Protein AF-0000000073468257 (afdb_homodimer)

Organism: Methanocorpusculum labreanum (strain ATCC 43576 / DSM 4855 / Z) (NCBI:txid410358)

Solvent-accessible surface area (backbone atoms only — not comparable to full-atom values): 29808 Å² total; per-residue (Å²): 129,87,80,80,79,74,80,76,78,77,76,78,75,77,75,75,77,74,76,74,75,72,68,74,68,72,71,69,66,77,68,82,75,76,53,63,51,74,72,44,69,79,43,77,46,76,43,97,82,26,42,38,21,30,39,75,41,56,45,84,85,36,61,47,30,40,43,35,56,33,78,87,55,41,58,81,69,51,61,40,66,53,54,51,61,50,19,74,69,19,18,32,34,41,44,26,53,75,35,28,84,69,8,40,67,72,78,80,80,50,52,33,63,53,59,36,50,48,53,56,46,43,44,48,71,74,71,36,74,51,27,32,36,42,13,34,34,51,13,14,38,38,45,52,50,35,42,60,76,43,46,81,42,42,62,35,39,37,30,28,30,23,50,46,48,61,84,42,82,67,14,44,57,40,38,50,53,38,50,50,40,60,69,36,87,81,45,53,65,35,50,30,41,50,32,53,9,58,73,56,47,71,64,41,65,89,50,32,61,72,29,69,55,55,34,36,31,32,28,10,62,56,9,66,44,34,28,37,69,37,35,51,52,51,28,71,37,23,66,62,28,25,33,42,50,36,56,79,28,30,69,57,30,67,71,77,39,31,87,56,47,50,58,49,51,50,52,58,69,66,46,78,68,63,65,69,132,135,84,80,78,81,76,79,69,77,73,76,77,75,76,73,73,75,73,76,74,74,72,67,75,67,72,72,70,65,77,69,82,74,76,52,63,50,72,72,44,68,78,42,75,49,76,45,96,82,26,42,37,20,30,37,73,40,56,46,85,86,37,58,47,30,40,44,34,58,32,77,88,56,40,57,82,70,51,61,40,66,52,53,51,60,50,20,73,70,18,18,30,35,40,44,25,53,75,36,28,83,69,9,42,67,73,77,81,79,51,53,34,62,54,60,35,50,48,55,58,46,42,44,48,70,73,71,37,75,50,28,30,36,42,12,32,35,51,13,13,38,38,45,53,50,35,42,59,76,42,44,81,42,42,62,34,39,36,30,29,28,22,49,47,49,60,84,44,83,69,15,44,57,40,37,48,52,40,51,49,40,60,69,36,87,82,44,53,66,35,50,31,42,51,35,54,8,56,72,56,46,71,65,42,65,90,49,31,61,71,29,70,56,53,35,36,34,33,28,11,62,56,10,67,45,37,30,37,68,37,35,51,50,52,28,71,38,23,67,62,27,25,33,41,50,37,54,78,28,30,69,58,29,67,73,77,39,30,88,57,45,50,58,50,51,50,52,58,69,64,45,78,69,61,65,69,132

Foldseek 3Di:
DPDPPPPPPPPPPPPPPPPPPPPCPVPPPPPPPDQQQVPFDWDWFDAPNKIKIKGKAADPPAAEEEEFEAAPDDSSPDHSVLVVLLRPHHTYMYTDFDPDDPMHHDDPQDALVVSLRRVQRVLVRVPHQAHAYEYAHSGLQSVLVCLQPVVRRYQEYERELYAQACPDPQQVVQLVVLVVLCPDPPRRPSSNSSSVNRNNDDGCLVRQLVGQHAYEYEYECAESRRHVVRSVSSQVSHPNYHYYYDYPDYSCCCVVVVVPVSVVVVVSSPDPDRRDD/DDDPDPVVPVPPPPPPPPPPPPPPPPPPPPPPPDQQQVVFDWDWFDAPNKIKTKGKAADPPAAEEEEFEAAPDDSSPDRSVLVVLLRPHHTYMYTDFDPDDPMHHDDPQDALVVSLRRVQRVLVRVPHQAHAYEYAHSGLQSVLVCLQPVVRRYQEYERELYAQACPDPQQVVQLVVLVVLCPDPPRDPSSNSSSVNRNNDDGSLVRQLVRQHAYEYEYECAESRRHVVRSVSSQVSHPNYHYYYDYPDYSCCCVVVVVPVSVVVVVSSPDPDRRDD

Sequence (554 aa):
MKSHVKILFLLGIMLAATVSMAGCISSDTPTDSGNLVLDTPVQYVDVNNITIGYREFGNENAEPLLIIIGYTTLMDDVDPDLIGLFAENYHVYLYDHRGMGHTTRDVEPYPFMQLVDDADSLIGALGYEKMYVFGHSMGSMITQHLLIYYPENVTKAALCSTTYSVDTNETAVLRQMVENNIANPNTDMGVYLESLAVLSMNSTLANLSSVNISTLVIGGTTDPLTPIEDAYTVAGAINGAWFTPFIGADHSVPYEMKEEIVPLVDLFFQNSEVYTPMKSHVKILFLLGIMLAATVSMAGCISSDTPTDSGNLVLDTPVQYVDVNNITIGYREFGNENAEPLLIIIGYTTLMDDVDPDLIGLFAENYHVYLYDHRGMGHTTRDVEPYPFMQLVDDADSLIGALGYEKMYVFGHSMGSMITQHLLIYYPENVTKAALCSTTYSVDTNETAVLRQMVENNIANPNTDMGVYLESLAVLSMNSTLANLSSVNISTLVIGGTTDPLTPIEDAYTVAGAINGAWFTPFIGADHSVPYEMKEEIVPLVDLFFQNSEVYTP

Radius of gyration: 31.22 Å; Cα contacts (8 Å, |Δi|>4): 1107; chains: 2; bounding box: 160×75×65 Å

Secondary structure (DSSP, 8-state):
-----------------------------------HHHHSPPEEEEETTEEEEEEEES-TTSEEEEEE--TT--GGGS-HHHHHHHHTTEEEEEEPPTTSTT----SSS--HHHHHHHHHHHHHHTT-S-EEEEEETHHHHHHHHHHHH-GGGEEEEEEES--S-SSSSTTHHHHHHHHHHHH-TTS-HHHHHHHHHHHTPPP-GGGGGG--S-EEEEEETT-SSS-HHHHHHHHHHSTT-EEEEETT--TTHHHHTHHHHHHHHHHHHH-------/-----------------------------------HHHHSPPEEEEETTEEEEEEEES-TTSEEEEEE--TT--GGGS-HHHHHHHHTTEEEEEEPPTTSTT----SSS--HHHHHHHHHHHHHHTT-S-EEEEEETHHHHHHHHHHHH-GGGEEEEEEES--S-SSSSTTHHHHHHHHHHHH-TTS-HHHHHHHHHHHTPPP-GGGGGG--S-EEEEEETT-SSS-HHHHHHHHHHSTT-EEEEETT--TTHHHHTHHHHHHHHHHHHH-------

Nearest PDB structures (foldseek):
  8qzu-assembly1_A  TM=8.081E-01  e=9.596E-17  Xenorhabdus hominickii
  2r11-assembly1_A  TM=8.083E-01  e=4.612E-15  Bacillus subtilis
  7zbd-assembly2_B  TM=7.772E-01  e=4.573E-16  Rhodococcus sp. (in: high G+C Gram-positive bacteria)
  7jqy-assembly1_B  TM=7.343E-01  e=2.359E-13  Burkholderia cenocepacia J2315
  7jqx-assembly1_A  TM=7.114E-01  e=2.511E-13  Burkholderia cenocepacia J2315

pLDDT: mean 87.78, std 22.52, range [18.41, 98.94]

InterPro domains:
  IPR000073 Alpha/beta hydrolase fold-1 [PF00561] (65-208)
  IPR029058 Alpha/Beta hydrolase fold [G3DSA:3.40.50.1820] (38-272)
  IPR029058 Alpha/Beta hydrolase fold [SSF53474] (43-270)
  IPR050471 AB hydrolase [PTHR43433] (40-170)

Structure (mmCIF, N/CA/C/O backbone):
data_AF-0000000073468257-model_v1
#
loop_
_entity.id
_entity.type
_entity.pdbx_description
1 polymer 'Alpha/beta hydrolase fold protein'
#
loop_
_atom_site.group_PDB
_atom_site.id
_atom_site.type_symbol
_atom_site.label_atom_id
_atom_site.label_alt_id
_atom_site.label_comp_id
_atom_site.label_asym_id
_atom_site.label_entity_id
_atom_site.label_seq_id
_atom_site.pdbx_PDB_ins_code
_atom_site.Cartn_x
_atom_site.Cartn_y
_atom_site.Cartn_z
_atom_site.occupancy
_atom_site.B_iso_or_equiv
_atom_site.auth_seq_id
_atom_site.auth_comp_id
_atom_site.auth_asym_id
_atom_site.auth_atom_id
_atom_site.pdbx_PDB_model_num
ATOM 1 N N . MET A 1 1 ? -79.938 22.734 -3.053 1 22.11 1 MET A N 1
ATOM 2 C CA . MET A 1 1 ? -80.188 22.766 -4.488 1 22.11 1 MET A CA 1
ATOM 3 C C . MET A 1 1 ? -78.875 22.938 -5.281 1 22.11 1 MET A C 1
ATOM 5 O O . MET A 1 1 ? -78.938 23.203 -6.484 1 22.11 1 MET A O 1
ATOM 9 N N . LYS A 1 2 ? -77.75 23.219 -4.488 1 25.41 2 LYS A N 1
ATOM 10 C CA . LYS A 1 2 ? -76.625 23.875 -5.188 1 25.41 2 LYS A CA 1
ATOM 11 C C . LYS A 1 2 ? -76.062 22.984 -6.27 1 25.41 2 LYS A C 1
ATOM 13 O O . LYS A 1 2 ? -75.75 21.812 -6.02 1 25.41 2 LYS A O 1
ATOM 18 N N . SER A 1 3 ? -76.188 23.344 -7.59 1 23.69 3 SER A N 1
ATOM 19 C CA . SER A 1 3 ? -76 22.875 -8.953 1 23.69 3 SER A CA 1
ATOM 20 C C . SER A 1 3 ? -74.562 22.547 -9.25 1 23.69 3 SER A C 1
ATOM 22 O O . SER A 1 3 ? -73.688 23.406 -9.102 1 23.69 3 SER A O 1
ATOM 24 N N . HIS A 1 4 ? -74.062 21.281 -9.023 1 26.48 4 HIS A N 1
ATOM 25 C CA . HIS A 1 4 ? -72.812 20.547 -9.086 1 26.48 4 HIS A CA 1
ATOM 26 C C . HIS A 1 4 ? -72.312 20.469 -10.516 1 26.48 4 HIS A C 1
ATOM 28 O O . HIS A 1 4 ? -72.625 19.547 -11.258 1 26.48 4 HIS A O 1
ATOM 34 N N . VAL A 1 5 ? -72.25 21.688 -11.258 1 23.55 5 VAL A N 1
ATOM 35 C CA . VAL A 1 5 ? -71.938 21.688 -12.68 1 23.55 5 VAL A CA 1
ATOM 36 C C . VAL A 1 5 ? -70.562 20.969 -12.891 1 23.55 5 VAL A C 1
ATOM 38 O O . VAL A 1 5 ? -69.562 21.391 -12.344 1 23.55 5 VAL A O 1
ATOM 41 N N . LYS A 1 6 ? -70.562 19.703 -13.281 1 26.45 6 LYS A N 1
ATOM 42 C CA . LYS A 1 6 ? -69.625 18.625 -13.641 1 26.45 6 LYS A CA 1
ATOM 43 C C . LYS A 1 6 ? -68.875 18.984 -14.898 1 26.45 6 LYS A C 1
ATOM 45 O O . LYS A 1 6 ? -69.125 18.438 -15.977 1 26.45 6 LYS A O 1
ATOM 50 N N . ILE A 1 7 ? -68.375 20.328 -15.117 1 25.88 7 ILE A N 1
ATOM 51 C CA . ILE A 1 7 ? -67.875 20.625 -16.469 1 25.88 7 ILE A CA 1
ATOM 52 C C . ILE A 1 7 ? -66.75 19.672 -16.828 1 25.88 7 ILE A C 1
ATOM 54 O O . ILE A 1 7 ? -65.812 19.5 -16.078 1 25.88 7 ILE A O 1
ATOM 58 N N . LEU A 1 8 ? -67 18.703 -17.75 1 24.36 8 LEU A N 1
ATOM 59 C CA . LEU A 1 8 ? -66.312 17.594 -18.438 1 24.36 8 LEU A CA 1
ATOM 60 C C . LEU A 1 8 ? -65.188 18.094 -19.344 1 24.36 8 LEU A C 1
ATOM 62 O O . LEU A 1 8 ? -65.5 18.719 -20.375 1 24.36 8 LEU A O 1
ATOM 66 N N . PHE A 1 9 ? -64.25 18.984 -18.797 1 27.09 9 PHE A N 1
ATOM 67 C CA . PHE A 1 9 ? -63.344 19.516 -19.781 1 27.09 9 PHE A CA 1
ATOM 68 C C . PHE A 1 9 ? -62.594 18.375 -20.484 1 27.09 9 PHE A C 1
ATOM 70 O O . PHE A 1 9 ? -61.969 17.531 -19.844 1 27.09 9 PHE A O 1
ATOM 77 N N . LEU A 1 10 ? -63.031 17.938 -21.656 1 24.69 10 LEU A N 1
ATOM 78 C CA . LEU A 1 10 ? -62.594 16.969 -22.656 1 24.69 10 LEU A CA 1
ATOM 79 C C . LEU A 1 10 ? -61.219 17.312 -23.172 1 24.69 10 LEU A C 1
ATOM 81 O O . LEU A 1 10 ? -61.062 18.266 -23.953 1 24.69 10 LEU A O 1
ATOM 85 N N . LEU A 1 11 ? -60.188 17.641 -22.312 1 28.16 11 LEU A N 1
ATOM 86 C CA . LEU A 1 11 ? -58.969 18.031 -22.953 1 28.16 11 LEU A CA 1
ATOM 87 C C . LEU A 1 11 ? -58.469 16.938 -23.891 1 28.16 11 LEU A C 1
ATOM 89 O O . LEU A 1 11 ? -58.375 15.781 -23.5 1 28.16 11 LEU A O 1
ATOM 93 N N . GLY A 1 12 ? -58.688 17.062 -25.266 1 25.39 12 GLY A N 1
ATOM 94 C CA . GLY A 1 12 ? -58.25 16.328 -26.438 1 25.39 12 GLY A CA 1
ATOM 95 C C . GLY A 1 12 ? -56.781 16.047 -26.469 1 25.39 12 GLY A C 1
ATOM 96 O O . GLY A 1 12 ? -55.969 16.984 -26.453 1 25.39 12 GLY A O 1
ATOM 97 N N . ILE A 1 13 ? -56.312 14.977 -25.812 1 25.34 13 ILE A N 1
ATOM 98 C CA . ILE A 1 13 ? -54.969 14.469 -25.703 1 25.34 13 ILE A CA 1
ATOM 99 C C . ILE A 1 13 ? -54.438 14.133 -27.094 1 25.34 13 ILE A C 1
ATOM 101 O O . ILE A 1 13 ? -54.969 13.273 -27.797 1 25.34 13 ILE A O 1
ATOM 105 N N . MET A 1 14 ? -54.094 15.219 -27.906 1 24.89 14 MET A N 1
ATOM 106 C CA . MET A 1 14 ? -53.469 14.977 -29.203 1 24.89 14 MET A CA 1
ATOM 107 C C . MET A 1 14 ? -52.312 14 -29.062 1 24.89 14 MET A C 1
ATOM 109 O O . MET A 1 14 ? -51.375 14.242 -28.281 1 24.89 14 MET A O 1
ATOM 113 N N . LEU A 1 15 ? -52.531 12.742 -29.281 1 25.97 15 LEU A N 1
ATOM 114 C CA . LEU A 1 15 ? -51.656 11.586 -29.344 1 25.97 15 LEU A CA 1
ATOM 115 C C . LEU A 1 15 ? -50.625 11.758 -30.469 1 25.97 15 LEU A C 1
ATOM 117 O O . LEU A 1 15 ? -50.969 11.742 -31.641 1 25.97 15 LEU A O 1
ATOM 121 N N . ALA A 1 16 ? -49.844 12.938 -30.531 1 25.56 16 ALA A N 1
ATOM 122 C CA . ALA A 1 16 ? -48.906 12.922 -31.625 1 25.56 16 ALA A CA 1
ATOM 123 C C . ALA A 1 16 ? -48.094 11.617 -31.641 1 25.56 16 ALA A C 1
ATOM 125 O O . ALA A 1 16 ? -47.5 11.227 -30.641 1 25.56 16 ALA A O 1
ATOM 126 N N . ALA A 1 17 ? -48.406 10.734 -32.594 1 27.75 17 ALA A N 1
ATOM 127 C CA . ALA A 1 17 ? -47.719 9.531 -33.062 1 27.75 17 ALA A CA 1
ATOM 128 C C . ALA A 1 17 ? -46.25 9.828 -33.375 1 27.75 17 ALA A C 1
ATOM 130 O O . ALA A 1 17 ? -45.969 10.523 -34.375 1 27.75 17 ALA A O 1
ATOM 131 N N . THR A 1 18 ? -45.5 10.312 -32.375 1 28.69 18 THR A N 1
ATOM 132 C CA . THR A 1 18 ? -44.094 10.406 -32.812 1 28.69 18 THR A CA 1
ATOM 133 C C . THR A 1 18 ? -43.625 9.102 -33.438 1 28.69 18 THR A C 1
ATOM 135 O O . THR A 1 18 ? -43.812 8.023 -32.875 1 28.69 18 THR A O 1
ATOM 138 N N . VAL A 1 19 ? -43.656 9.055 -34.75 1 29.23 19 VAL A N 1
ATOM 139 C CA . VAL A 1 19 ? -43 8.062 -35.594 1 29.23 19 VAL A CA 1
ATOM 140 C C . VAL A 1 19 ? -41.594 7.809 -35.125 1 29.23 19 VAL A C 1
ATOM 142 O O . VAL A 1 19 ? -40.75 8.719 -35.094 1 29.23 19 VAL A O 1
ATOM 145 N N . SER A 1 20 ? -41.469 6.91 -34.125 1 27.31 20 SER A N 1
ATOM 146 C CA . SER A 1 20 ? -40.156 6.375 -33.688 1 27.31 20 SER A CA 1
ATOM 147 C C . SER A 1 20 ? -39.406 5.785 -34.875 1 27.31 20 SER A C 1
ATOM 149 O O . SER A 1 20 ? -39.875 4.828 -35.5 1 27.31 20 SER A O 1
ATOM 151 N N . MET A 1 21 ? -38.906 6.66 -35.812 1 30.34 21 MET A N 1
ATOM 152 C CA . MET A 1 21 ? -37.938 6.055 -36.719 1 30.34 21 MET A CA 1
ATOM 153 C C . MET A 1 21 ? -36.969 5.141 -36 1 30.34 21 MET A C 1
ATOM 155 O O . MET A 1 21 ? -36.219 5.59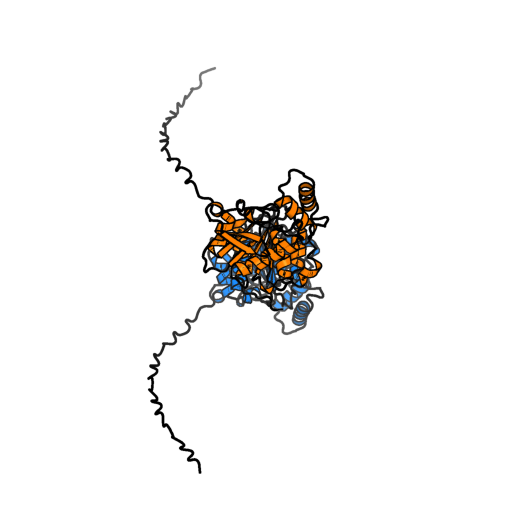4 -35.125 1 30.34 21 MET A O 1
ATOM 159 N N . ALA A 1 22 ? -37.344 3.879 -35.875 1 31.86 22 ALA A N 1
ATOM 160 C CA . ALA A 1 22 ? -36.438 2.771 -35.562 1 31.86 22 ALA A CA 1
ATOM 161 C C . ALA A 1 22 ? -35.188 2.803 -36.438 1 31.86 22 ALA A C 1
ATOM 163 O O . ALA A 1 22 ? -35.25 2.461 -37.625 1 31.86 22 ALA A O 1
ATOM 164 N N . GLY A 1 23 ? -34.5 3.951 -36.5 1 34.06 23 GLY A N 1
ATOM 165 C CA . GLY A 1 23 ? -33.25 3.641 -37.188 1 34.06 23 GLY A CA 1
ATOM 166 C C . GLY A 1 23 ? -32.625 2.32 -36.75 1 34.06 23 GLY A C 1
ATOM 167 O O . GLY A 1 23 ? -32.594 2.021 -35.531 1 34.06 23 GLY A O 1
ATOM 168 N N . CYS A 1 24 ? -32.75 1.321 -37.594 1 31.61 24 CYS A N 1
ATOM 169 C CA . CYS A 1 24 ? -31.969 0.097 -37.438 1 31.61 24 CYS A CA 1
ATOM 170 C C . CYS A 1 24 ? -30.531 0.409 -37.031 1 31.61 24 CYS A C 1
ATOM 172 O O . CYS A 1 24 ? -29.75 0.897 -37.844 1 31.61 24 CYS A O 1
ATOM 174 N N . ILE A 1 25 ? -30.375 0.933 -35.906 1 34.72 25 ILE A N 1
ATOM 175 C CA . ILE A 1 25 ? -28.984 0.806 -35.5 1 34.72 25 ILE A CA 1
ATOM 176 C C . ILE A 1 25 ? -28.484 -0.607 -35.812 1 34.72 25 ILE A C 1
ATOM 178 O O . ILE A 1 25 ? -29.047 -1.588 -35.312 1 34.72 25 ILE A O 1
ATOM 182 N N . SER A 1 26 ? -28.016 -0.808 -37.031 1 32.72 26 SER A N 1
ATOM 183 C CA . SER A 1 26 ? -27.25 -2.029 -37.25 1 32.72 26 SER A CA 1
ATOM 184 C C . SER A 1 26 ? -26.5 -2.451 -36 1 32.72 26 SER A C 1
ATOM 186 O O . SER A 1 26 ? -25.797 -1.644 -35.375 1 32.72 26 SER A O 1
ATOM 188 N N . SER A 1 27 ? -27.109 -3.287 -35.219 1 35.22 27 SER A N 1
ATOM 189 C CA . SER A 1 27 ? -26.406 -4.059 -34.219 1 35.22 27 SER A CA 1
ATOM 190 C C . SER A 1 27 ? -25.016 -4.473 -34.719 1 35.22 27 SER A C 1
ATOM 192 O O . SER A 1 27 ? -24.906 -5.277 -35.656 1 35.22 27 SER A O 1
ATOM 194 N N . ASP A 1 28 ? -24.109 -3.5 -34.969 1 37.59 28 ASP A N 1
ATOM 195 C CA . ASP A 1 28 ? -22.75 -4.016 -35.125 1 37.59 28 ASP A CA 1
ATOM 196 C C . ASP A 1 28 ? -22.562 -5.332 -34.375 1 37.59 28 ASP A C 1
ATOM 198 O O . ASP A 1 28 ? -22.953 -5.449 -33.219 1 37.59 28 ASP A O 1
ATOM 202 N N . THR A 1 29 ? -22.703 -6.43 -35.062 1 39.31 29 THR A N 1
ATOM 203 C CA . THR A 1 29 ? -22.281 -7.75 -34.594 1 39.31 29 THR A CA 1
ATOM 204 C C . THR A 1 29 ? -21.156 -7.637 -33.594 1 39.31 29 THR A C 1
ATOM 206 O O . THR A 1 29 ? -20.188 -6.887 -33.781 1 39.31 29 THR A O 1
ATOM 209 N N . PRO A 1 30 ? -21.453 -7.957 -32.375 1 41.81 30 PRO A N 1
ATOM 210 C CA . PRO A 1 30 ? -20.328 -8 -31.438 1 41.81 30 PRO A CA 1
ATOM 211 C C . PRO A 1 30 ? -19.047 -8.508 -32.094 1 41.81 30 PRO A C 1
ATOM 213 O O . PRO A 1 30 ? -19.062 -9.523 -32.812 1 41.81 30 PRO A O 1
ATOM 216 N N . THR A 1 31 ? -18.234 -7.742 -32.75 1 42.03 31 THR A N 1
ATOM 217 C CA . THR A 1 31 ? -16.922 -8.195 -33.219 1 42.03 31 THR A CA 1
ATOM 218 C C . THR A 1 31 ? -16.422 -9.352 -32.344 1 42.03 31 THR A C 1
ATOM 220 O O . THR A 1 31 ? -16.609 -9.359 -31.141 1 42.03 31 THR A O 1
ATOM 223 N N . ASP A 1 32 ? -16.453 -10.547 -32.688 1 45.38 32 ASP A N 1
ATOM 224 C CA . ASP A 1 32 ? -15.859 -11.742 -32.125 1 45.38 32 ASP A CA 1
ATOM 225 C C . ASP A 1 32 ? -14.602 -11.398 -31.312 1 45.38 32 ASP A C 1
ATOM 227 O O . ASP A 1 32 ? -13.523 -11.227 -31.875 1 45.38 32 ASP A O 1
ATOM 231 N N . SER A 1 33 ? -14.516 -10.445 -30.422 1 55.88 33 SER A N 1
ATOM 232 C CA . SER A 1 33 ? -13.398 -9.914 -29.641 1 55.88 33 SER A CA 1
ATOM 233 C C . SER A 1 33 ? -12.523 -11.031 -29.094 1 55.88 33 SER A C 1
ATOM 235 O O . SER A 1 33 ? -13.008 -11.922 -28.391 1 55.88 33 SER A O 1
ATOM 237 N N . GLY A 1 34 ? -11.562 -11.602 -29.906 1 73.06 34 GLY A N 1
ATOM 238 C CA . GLY A 1 34 ? -10.57 -12.625 -29.594 1 73.06 34 GLY A CA 1
ATOM 239 C C . GLY A 1 34 ? -10.156 -12.633 -28.141 1 73.06 34 GLY A C 1
ATOM 240 O O . GLY A 1 34 ? -10.469 -11.711 -27.391 1 73.06 34 GLY A O 1
ATOM 241 N N . ASN A 1 35 ? -10.016 -13.906 -27.547 1 88.94 35 ASN A N 1
ATOM 242 C CA . ASN A 1 35 ? -9.43 -14.141 -26.234 1 88.94 35 ASN A CA 1
ATOM 243 C C . ASN A 1 35 ? -7.902 -14.078 -26.281 1 88.94 35 ASN A C 1
ATOM 245 O O . ASN A 1 35 ? -7.258 -14.992 -26.812 1 88.94 35 ASN A O 1
ATOM 249 N N . LEU A 1 36 ? -7.363 -12.984 -25.797 1 91.94 36 LEU A N 1
ATOM 250 C CA . LEU A 1 36 ? -5.93 -12.734 -25.844 1 91.94 36 LEU A CA 1
ATOM 251 C C . LEU A 1 36 ? -5.148 -13.977 -25.422 1 91.94 36 LEU A C 1
ATOM 253 O O . LEU A 1 36 ? -4.164 -14.344 -26.062 1 91.94 36 LEU A O 1
ATOM 257 N N . VAL A 1 37 ? -5.562 -14.648 -24.406 1 93.94 37 VAL A N 1
ATOM 258 C CA . VAL A 1 37 ? -4.824 -15.773 -23.844 1 93.94 37 VAL A CA 1
ATOM 259 C C . VAL A 1 37 ? -4.918 -16.969 -24.797 1 93.94 37 VAL A C 1
ATOM 261 O O . VAL A 1 37 ? -3.898 -17.547 -25.172 1 93.94 37 VAL A O 1
ATOM 264 N N . LEU A 1 38 ? -6.074 -17.234 -25.234 1 94.12 38 LEU A N 1
ATOM 265 C CA . LEU A 1 38 ? -6.285 -18.406 -26.062 1 94.12 38 LEU A CA 1
ATOM 266 C C . LEU A 1 38 ? -5.746 -18.203 -27.469 1 94.12 38 LEU A C 1
ATOM 268 O O . LEU A 1 38 ? -5.371 -19.156 -28.141 1 94.12 38 LEU A O 1
ATOM 272 N N . ASP A 1 39 ? -5.664 -16.938 -27.891 1 95.19 39 ASP A N 1
ATOM 273 C CA . ASP A 1 39 ? -5.191 -16.625 -29.234 1 95.19 39 ASP A CA 1
ATOM 274 C C . ASP A 1 39 ? -3.664 -16.609 -29.281 1 95.19 39 ASP A C 1
ATOM 276 O O . ASP A 1 39 ? -3.078 -16.562 -30.375 1 95.19 39 ASP A O 1
ATOM 280 N N . THR A 1 40 ? -3.01 -16.578 -28.156 1 96.81 40 THR A N 1
ATOM 281 C CA . THR A 1 40 ? -1.554 -16.625 -28.094 1 96.81 40 THR A CA 1
ATOM 282 C C . THR A 1 40 ? -1.054 -18.062 -28.094 1 96.81 40 THR A C 1
ATOM 284 O O . THR A 1 40 ? -1.52 -18.891 -27.312 1 96.81 40 THR A O 1
ATOM 287 N N . PRO A 1 41 ? -0.155 -18.406 -29 1 97.25 41 PRO A N 1
ATOM 288 C CA . PRO A 1 41 ? 0.311 -19.781 -29.094 1 97.25 41 PRO A CA 1
ATOM 289 C C . PRO A 1 41 ? 1.051 -20.25 -27.828 1 97.25 41 PRO A C 1
ATOM 291 O O . PRO A 1 41 ? 1.75 -19.453 -27.203 1 97.25 41 PRO A O 1
ATOM 294 N N . VAL A 1 42 ? 0.934 -21.547 -27.578 1 98.62 42 VAL A N 1
ATOM 295 C CA . VAL A 1 42 ? 1.688 -22.156 -26.5 1 98.62 42 VAL A CA 1
ATOM 296 C C . VAL A 1 42 ? 3.113 -22.453 -26.953 1 98.62 42 VAL A C 1
ATOM 298 O O . VAL A 1 42 ? 3.322 -22.938 -28.078 1 98.62 42 VAL A O 1
ATOM 301 N N . GLN A 1 43 ? 4.082 -22.109 -26.156 1 98.69 43 GLN A N 1
ATOM 302 C CA . GLN A 1 43 ? 5.484 -22.484 -26.328 1 98.69 43 GLN A CA 1
ATOM 303 C C . GLN A 1 43 ? 5.934 -23.453 -25.25 1 98.69 43 GLN A C 1
ATOM 305 O O . GLN A 1 43 ? 5.219 -23.672 -24.266 1 98.69 43 GLN A O 1
ATOM 310 N N . TYR A 1 44 ? 7.105 -24.094 -25.516 1 98.75 44 TYR A N 1
ATOM 311 C CA . TYR A 1 44 ? 7.543 -25.156 -24.594 1 98.75 44 TYR A CA 1
ATOM 312 C C . TYR A 1 44 ? 9.023 -25 -24.281 1 98.75 44 TYR A C 1
ATOM 314 O O . TYR A 1 44 ? 9.812 -24.578 -25.125 1 98.75 44 TYR A O 1
ATOM 322 N N . VAL A 1 45 ? 9.367 -25.359 -23.078 1 98.69 45 VAL A N 1
ATOM 323 C CA . VAL A 1 45 ? 10.766 -25.391 -22.656 1 98.69 45 VAL A CA 1
ATOM 324 C C . VAL A 1 45 ? 10.977 -26.531 -21.656 1 98.69 45 VAL A C 1
ATOM 326 O O . VAL A 1 45 ? 10.102 -26.812 -20.828 1 98.69 45 VAL A O 1
ATOM 329 N N . ASP A 1 46 ? 12.094 -27.203 -21.75 1 97.94 46 ASP A N 1
ATOM 330 C CA . ASP A 1 46 ? 12.406 -28.297 -20.812 1 97.94 46 ASP A CA 1
ATOM 331 C C . ASP A 1 46 ? 13.016 -27.75 -19.531 1 97.94 46 ASP A C 1
ATOM 333 O O . ASP A 1 46 ? 13.961 -26.969 -19.562 1 97.94 46 ASP A O 1
ATOM 337 N N . VAL A 1 47 ? 12.422 -28.203 -18.422 1 95.88 47 VAL A N 1
ATOM 338 C CA . VAL A 1 47 ? 12.828 -27.766 -17.094 1 95.88 47 VAL A CA 1
ATOM 339 C C . VAL A 1 47 ? 12.719 -28.938 -16.109 1 95.88 47 VAL A C 1
ATOM 341 O O . VAL A 1 47 ? 11.664 -29.562 -16 1 95.88 47 VAL A O 1
ATOM 344 N N . ASN A 1 48 ? 13.75 -29.234 -15.352 1 96 48 ASN A N 1
ATOM 345 C CA . ASN A 1 48 ? 13.703 -30.219 -14.273 1 96 48 ASN A CA 1
ATOM 346 C C . ASN A 1 48 ? 13.047 -31.516 -14.734 1 96 48 ASN A C 1
ATOM 348 O O . ASN A 1 48 ? 12.148 -32.031 -14.062 1 96 48 ASN A O 1
ATOM 352 N N . ASN A 1 49 ? 13.312 -31.922 -15.844 1 95.44 49 ASN A N 1
ATOM 353 C CA . ASN A 1 49 ? 12.93 -33.219 -16.406 1 95.44 49 ASN A CA 1
ATOM 354 C C . ASN A 1 49 ? 11.477 -33.219 -16.891 1 95.44 49 ASN A C 1
ATOM 356 O O . ASN A 1 49 ? 10.867 -34.281 -17.031 1 95.44 49 ASN A O 1
ATOM 360 N N . ILE A 1 50 ? 10.93 -32.062 -17.031 1 97.25 50 ILE A N 1
ATOM 361 C CA . ILE A 1 50 ? 9.617 -31.938 -17.656 1 97.25 50 ILE A CA 1
ATOM 362 C C . ILE A 1 50 ? 9.656 -30.906 -18.766 1 97.25 50 ILE A C 1
ATOM 364 O O . ILE A 1 50 ? 10.648 -30.188 -18.922 1 97.25 50 ILE A O 1
ATOM 368 N N . THR A 1 51 ? 8.633 -30.969 -19.547 1 98.5 51 THR A N 1
ATOM 369 C CA . THR A 1 51 ? 8.414 -29.938 -20.547 1 98.5 51 THR A CA 1
ATOM 370 C C . THR A 1 51 ? 7.301 -28.984 -20.109 1 98.5 51 THR A C 1
ATOM 372 O O . THR A 1 51 ? 6.141 -29.391 -20 1 98.5 51 THR A O 1
ATOM 375 N N . ILE A 1 52 ? 7.691 -27.703 -19.906 1 98.75 52 ILE A N 1
ATOM 376 C CA . ILE A 1 52 ? 6.738 -26.703 -19.422 1 98.75 52 ILE A CA 1
ATOM 377 C C . ILE A 1 52 ? 6.121 -25.969 -20.609 1 98.75 52 ILE A C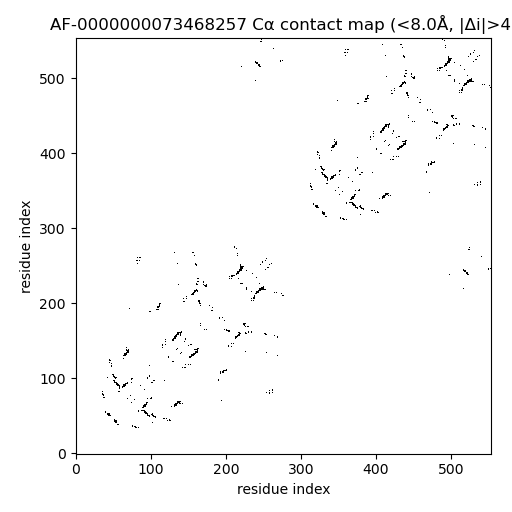 1
ATOM 379 O O . ILE A 1 52 ? 6.836 -25.469 -21.484 1 98.75 52 ILE A O 1
ATOM 383 N N . GLY A 1 53 ? 4.754 -26 -20.641 1 98.81 53 GLY A N 1
ATOM 384 C CA . GLY A 1 53 ? 4.035 -25.125 -21.547 1 98.81 53 GLY A CA 1
ATOM 385 C C . GLY A 1 53 ? 3.844 -23.734 -21 1 98.81 53 GLY A C 1
ATOM 386 O O . GLY A 1 53 ? 3.449 -23.562 -19.844 1 98.81 53 GLY A O 1
ATOM 387 N N . TYR A 1 54 ? 4.152 -22.703 -21.844 1 98.81 54 TYR A N 1
ATOM 388 C CA . TYR A 1 54 ? 4 -21.312 -21.422 1 98.81 54 TYR A CA 1
ATOM 389 C C . TYR A 1 54 ? 3.562 -20.438 -22.578 1 98.81 54 TYR A C 1
ATOM 391 O O . TYR A 1 54 ? 3.59 -20.875 -23.734 1 98.81 54 TYR A O 1
ATOM 399 N N . ARG A 1 55 ? 3.039 -19.281 -22.234 1 98.62 55 ARG A N 1
ATOM 400 C CA . ARG A 1 55 ? 2.713 -18.234 -23.188 1 98.62 55 ARG A CA 1
ATOM 401 C C . ARG A 1 55 ? 3.426 -16.938 -22.828 1 98.62 55 ARG A C 1
ATOM 403 O O . ARG A 1 55 ? 3.727 -16.688 -21.656 1 98.62 55 ARG A O 1
ATOM 410 N N . GLU A 1 56 ? 3.723 -16.141 -23.844 1 98.25 56 GLU A N 1
ATOM 411 C CA . GLU A 1 56 ? 4.316 -14.828 -23.609 1 98.25 56 GLU A CA 1
ATOM 412 C C . GLU A 1 56 ? 3.467 -13.727 -24.234 1 98.25 56 GLU A C 1
ATOM 414 O O . GLU A 1 56 ? 2.893 -13.914 -25.312 1 98.25 56 GLU A O 1
ATOM 419 N N . PHE A 1 57 ? 3.379 -12.633 -23.641 1 98.31 57 PHE A N 1
ATOM 420 C CA . PHE A 1 57 ? 2.566 -11.492 -24.031 1 98.31 57 PHE A CA 1
ATOM 421 C C . PHE A 1 57 ? 3.359 -10.195 -23.922 1 98.31 57 PHE A C 1
ATOM 423 O O . PHE A 1 57 ? 4.289 -10.102 -23.125 1 98.31 57 PHE A O 1
ATOM 430 N N . GLY A 1 58 ? 2.949 -9.203 -24.672 1 97.94 58 GLY A N 1
ATOM 431 C CA . GLY A 1 58 ? 3.545 -7.883 -24.562 1 97.94 58 GLY A CA 1
ATOM 432 C C . GLY A 1 58 ? 4.836 -7.738 -25.344 1 97.94 58 GLY A C 1
ATOM 433 O O . GLY A 1 58 ? 5.125 -8.547 -26.219 1 97.94 58 GLY A O 1
ATOM 434 N N . ASN A 1 59 ? 5.543 -6.688 -25.078 1 97.25 59 ASN A N 1
ATOM 435 C CA . ASN A 1 59 ? 6.773 -6.336 -25.781 1 97.25 59 ASN A CA 1
ATOM 436 C C . ASN A 1 59 ? 7.973 -7.102 -25.234 1 97.25 59 ASN A C 1
ATOM 438 O O . ASN A 1 59 ? 8.242 -7.062 -24.031 1 97.25 59 ASN A O 1
ATOM 442 N N . GLU A 1 60 ? 8.719 -7.758 -26.125 1 95.88 60 GLU A N 1
ATOM 443 C CA . GLU A 1 60 ? 9.844 -8.602 -25.734 1 95.88 60 GLU A CA 1
ATOM 444 C C . GLU A 1 60 ? 10.969 -7.766 -25.125 1 95.88 60 GLU A C 1
ATOM 446 O O . GLU A 1 60 ? 11.836 -8.297 -24.438 1 95.88 60 GLU A O 1
ATOM 451 N N . ASN A 1 61 ? 10.945 -6.484 -25.375 1 97.19 61 ASN A N 1
ATOM 452 C CA . ASN A 1 61 ? 11.992 -5.609 -24.859 1 97.19 61 ASN A CA 1
ATOM 453 C C . ASN A 1 61 ? 11.617 -5.016 -23.5 1 97.19 61 ASN A C 1
ATOM 455 O O . ASN A 1 61 ? 12.438 -4.355 -22.859 1 97.19 61 ASN A O 1
ATOM 459 N N . ALA A 1 62 ? 10.422 -5.227 -23.094 1 98.06 62 ALA A N 1
ATOM 460 C CA . ALA A 1 62 ? 9.992 -4.746 -21.781 1 98.06 62 ALA A CA 1
ATOM 461 C C . ALA A 1 62 ? 10.523 -5.645 -20.672 1 98.06 62 ALA A C 1
ATOM 463 O O . ALA A 1 62 ? 11.062 -6.727 -20.938 1 98.06 62 ALA A O 1
ATOM 464 N N . GLU A 1 63 ? 10.5 -5.141 -19.453 1 97.94 63 GLU A N 1
ATOM 465 C CA . GLU A 1 63 ? 10.938 -5.934 -18.312 1 97.94 63 GLU A CA 1
ATOM 466 C C . GLU A 1 63 ? 10.141 -7.234 -18.203 1 97.94 63 GLU A C 1
ATOM 468 O O . GLU A 1 63 ? 8.93 -7.242 -18.422 1 97.94 63 GLU A O 1
ATOM 473 N N . PRO A 1 64 ? 10.781 -8.352 -17.906 1 98.75 64 PRO A N 1
ATOM 474 C CA . PRO A 1 64 ? 10.094 -9.648 -17.844 1 98.75 64 PRO A CA 1
ATOM 475 C C . PRO A 1 64 ? 9.297 -9.828 -16.547 1 98.75 64 PRO A C 1
ATOM 477 O O . PRO A 1 64 ? 9.789 -9.5 -15.469 1 98.75 64 PRO A O 1
ATOM 480 N N . LEU A 1 65 ? 8.102 -10.258 -16.672 1 98.88 65 LEU A N 1
ATOM 481 C CA . LEU A 1 65 ? 7.199 -10.531 -15.555 1 98.88 65 LEU A CA 1
ATOM 482 C C . LEU A 1 65 ? 6.684 -11.969 -15.617 1 98.88 65 LEU A C 1
ATOM 484 O O . LEU A 1 65 ? 6.074 -12.367 -16.609 1 98.88 65 LEU A O 1
ATOM 488 N N . LEU A 1 66 ? 6.945 -12.734 -14.609 1 98.94 66 LEU A N 1
ATOM 489 C CA . LEU A 1 66 ? 6.383 -14.07 -14.484 1 98.94 66 LEU A CA 1
ATOM 490 C C . LEU A 1 66 ? 5.109 -14.055 -13.641 1 98.94 66 LEU A C 1
ATOM 492 O O . LEU A 1 66 ? 5.129 -13.617 -12.484 1 98.94 66 LEU A O 1
ATOM 496 N N . ILE A 1 67 ? 4.031 -14.453 -14.211 1 98.88 67 ILE A N 1
ATOM 497 C CA . ILE A 1 67 ? 2.787 -14.633 -13.469 1 98.88 67 ILE A CA 1
ATOM 498 C C . ILE A 1 67 ? 2.617 -16.109 -13.086 1 98.88 67 ILE A C 1
ATOM 500 O O . ILE A 1 67 ? 2.615 -16.984 -13.953 1 98.88 67 ILE A O 1
ATOM 504 N N . ILE A 1 68 ? 2.514 -16.359 -11.812 1 98.88 68 ILE A N 1
ATOM 505 C CA . ILE A 1 68 ? 2.352 -17.719 -11.305 1 98.88 68 ILE A CA 1
ATOM 506 C C . ILE A 1 68 ? 0.913 -17.922 -10.836 1 98.88 68 ILE A C 1
ATOM 508 O O . ILE A 1 68 ? 0.447 -17.25 -9.922 1 98.88 68 ILE A O 1
ATOM 512 N N . ILE A 1 69 ? 0.234 -18.906 -11.406 1 98.5 69 ILE A N 1
ATOM 513 C CA . ILE A 1 69 ? -1.207 -19.078 -11.25 1 98.5 69 ILE A CA 1
ATOM 514 C C . ILE A 1 69 ? -1.496 -19.906 -9.992 1 98.5 69 ILE A C 1
ATOM 516 O O . ILE A 1 69 ? -0.584 -20.484 -9.406 1 98.5 69 ILE A O 1
ATOM 520 N N . GLY A 1 70 ? -2.732 -19.969 -9.648 1 98.44 70 GLY A N 1
ATOM 521 C CA . GLY A 1 70 ? -3.168 -20.609 -8.414 1 98.44 70 GLY A CA 1
ATOM 522 C C . GLY A 1 70 ? -3.459 -22.078 -8.578 1 98.44 70 GLY A C 1
ATOM 523 O O . GLY A 1 70 ? -3.326 -22.625 -9.672 1 98.44 70 GLY A O 1
ATOM 524 N N . TYR A 1 71 ? -3.844 -22.656 -7.457 1 98.38 71 TYR A N 1
ATOM 525 C CA . TYR A 1 71 ? -4.223 -24.062 -7.348 1 98.38 71 TYR A CA 1
ATOM 526 C C . TYR A 1 71 ? -5.383 -24.391 -8.281 1 98.38 71 TYR A C 1
ATOM 528 O O . TYR A 1 71 ? -6.355 -23.641 -8.359 1 98.38 71 TYR A O 1
ATOM 536 N N . THR A 1 72 ? -5.266 -25.453 -9.078 1 98.12 72 THR A N 1
ATOM 537 C CA . THR A 1 72 ? -6.234 -26.031 -10 1 98.12 72 THR A CA 1
ATOM 538 C C . THR A 1 72 ? -6.426 -25.141 -11.227 1 98.12 72 THR A C 1
ATOM 540 O O . THR A 1 72 ? -7.234 -25.453 -12.102 1 98.12 72 THR A O 1
ATOM 543 N N . THR A 1 73 ? -5.715 -24.031 -11.297 1 97.69 73 THR A N 1
ATOM 544 C CA . THR A 1 73 ? -5.871 -23.094 -12.406 1 97.69 73 THR A CA 1
ATOM 545 C C . THR A 1 73 ? -5.016 -23.516 -13.594 1 97.69 73 THR A C 1
ATOM 547 O O . THR A 1 73 ? -3.9 -24.016 -13.422 1 97.69 73 THR A O 1
ATOM 550 N N . LEU A 1 74 ? -5.574 -23.344 -14.773 1 98.12 74 LEU A N 1
ATOM 551 C CA . LEU A 1 74 ? -4.852 -23.516 -16.031 1 98.12 74 LEU A CA 1
ATOM 552 C C . LEU A 1 74 ? -4.598 -22.172 -16.703 1 98.12 74 LEU A C 1
ATOM 554 O O . LEU A 1 74 ? -5.426 -21.25 -16.609 1 98.12 74 LEU A O 1
ATOM 558 N N . MET A 1 75 ? -3.434 -22.062 -17.391 1 97.31 75 MET A N 1
ATOM 559 C CA . MET A 1 75 ? -3.148 -20.797 -18.047 1 97.31 75 MET A CA 1
ATOM 560 C C . MET A 1 75 ? -4.242 -20.453 -19.062 1 97.31 75 MET A C 1
ATOM 562 O O . MET A 1 75 ? -4.539 -19.281 -19.281 1 97.31 75 MET A O 1
ATOM 566 N N . ASP A 1 76 ? -4.984 -21.438 -19.625 1 97.25 76 ASP A N 1
ATOM 567 C CA . ASP A 1 76 ? -6.055 -21.234 -20.594 1 97.25 76 ASP A CA 1
ATOM 568 C C . ASP A 1 76 ? -7.246 -20.531 -19.938 1 97.25 76 ASP A C 1
ATOM 570 O O . ASP A 1 76 ? -8.086 -19.953 -20.641 1 97.25 76 ASP A O 1
ATOM 574 N N . ASP A 1 77 ? -7.27 -20.562 -18.625 1 96 77 ASP A N 1
ATOM 575 C CA . ASP A 1 77 ? -8.445 -20.062 -17.922 1 96 77 ASP A CA 1
ATOM 576 C C . ASP A 1 77 ? -8.18 -18.688 -17.312 1 96 77 ASP A C 1
ATOM 578 O O . ASP A 1 77 ? -9.07 -18.078 -16.734 1 96 77 ASP A O 1
ATOM 582 N N . VAL A 1 78 ? -6.988 -18.203 -17.453 1 96.94 78 VAL A N 1
ATOM 583 C CA . VAL A 1 78 ? -6.637 -16.938 -16.812 1 96.94 78 VAL A CA 1
ATOM 584 C C . VAL A 1 78 ? -7.355 -15.789 -17.516 1 96.94 78 VAL A C 1
ATOM 586 O O . VAL A 1 78 ? -7.52 -15.805 -18.734 1 96.94 78 VAL A O 1
ATOM 589 N N . ASP A 1 79 ? -7.766 -14.789 -16.734 1 96.75 79 ASP A N 1
ATOM 590 C CA . ASP A 1 79 ? -8.484 -13.625 -17.25 1 96.75 79 ASP A CA 1
ATOM 591 C C . ASP A 1 79 ? -7.641 -12.867 -18.266 1 96.75 79 ASP A C 1
ATOM 593 O O . ASP A 1 79 ? -6.613 -12.281 -17.922 1 96.75 79 ASP A O 1
ATOM 597 N N . PRO A 1 80 ? -8.125 -12.82 -19.531 1 97.25 80 PRO A N 1
ATOM 598 C CA . PRO A 1 80 ? -7.332 -12.156 -20.562 1 97.25 80 PRO A CA 1
ATOM 599 C C . PRO A 1 80 ? -7.152 -10.664 -20.312 1 97.25 80 PRO A C 1
ATOM 601 O O . PRO A 1 80 ? -6.133 -10.086 -20.703 1 97.25 80 PRO A O 1
ATOM 604 N N . ASP A 1 81 ? -8.102 -10.078 -19.641 1 96.81 81 ASP A N 1
ATOM 605 C CA . ASP A 1 81 ? -8 -8.656 -19.359 1 96.81 81 ASP A CA 1
ATOM 606 C C . ASP A 1 81 ? -6.863 -8.367 -18.375 1 96.81 81 ASP A C 1
ATOM 608 O O . ASP A 1 81 ? -6.141 -7.379 -18.531 1 96.81 81 ASP A O 1
ATOM 612 N N . LEU A 1 82 ? -6.73 -9.195 -17.359 1 97.62 82 LEU A N 1
ATOM 613 C CA . LEU A 1 82 ? -5.625 -9.047 -16.422 1 97.62 82 LEU A CA 1
ATOM 614 C C . LEU A 1 82 ? -4.285 -9.141 -17.141 1 97.62 82 LEU A C 1
ATOM 616 O O . LEU A 1 82 ? -3.404 -8.305 -16.938 1 97.62 82 LEU A O 1
ATOM 620 N N . ILE A 1 83 ? -4.168 -10.141 -17.984 1 98.19 83 ILE A N 1
ATOM 621 C CA . ILE A 1 83 ? -2.938 -10.359 -18.734 1 98.19 83 ILE A CA 1
ATOM 622 C C . ILE A 1 83 ? -2.672 -9.172 -19.656 1 98.19 83 ILE A C 1
ATOM 624 O O . ILE A 1 83 ? -1.541 -8.688 -19.75 1 98.19 83 ILE A O 1
ATOM 628 N N . GLY A 1 84 ? -3.717 -8.742 -20.344 1 97.94 84 GLY A N 1
ATOM 629 C CA . GLY A 1 84 ? -3.578 -7.598 -21.234 1 97.94 84 GLY A CA 1
ATOM 630 C C . GLY A 1 84 ? -3.086 -6.348 -20.531 1 97.94 84 GLY A C 1
ATOM 631 O O . GLY A 1 84 ? -2.236 -5.625 -21.062 1 97.94 84 GLY A O 1
ATOM 632 N N . LEU A 1 85 ? -3.596 -6.102 -19.359 1 97.88 85 LEU A N 1
ATOM 633 C CA . LEU A 1 85 ? -3.199 -4.926 -18.594 1 97.88 85 LEU A CA 1
ATOM 634 C C . LEU A 1 85 ? -1.729 -5.004 -18.203 1 97.88 85 LEU A C 1
ATOM 636 O O . LEU A 1 85 ? -0.99 -4.027 -18.344 1 97.88 85 LEU A O 1
ATOM 640 N N . PHE A 1 86 ? -1.248 -6.121 -17.734 1 98.38 86 PHE A N 1
ATOM 641 C CA . PHE A 1 86 ? 0.16 -6.285 -17.391 1 98.38 86 PHE A CA 1
ATOM 642 C C . PHE A 1 86 ? 1.034 -6.18 -18.641 1 98.38 86 PHE A C 1
ATOM 644 O O . PHE A 1 86 ? 2.127 -5.613 -18.594 1 98.38 86 PHE A O 1
ATOM 651 N N . ALA A 1 87 ? 0.531 -6.68 -19.734 1 98.44 87 ALA A N 1
ATOM 652 C CA . ALA A 1 87 ? 1.305 -6.766 -20.969 1 98.44 87 ALA A CA 1
ATOM 653 C C . ALA A 1 87 ? 1.522 -5.383 -21.578 1 98.44 87 ALA A C 1
ATOM 655 O O . ALA A 1 87 ? 2.344 -5.219 -22.484 1 98.44 87 ALA A O 1
ATOM 656 N N . GLU A 1 88 ? 0.785 -4.43 -21.156 1 98 88 GLU A N 1
ATOM 657 C CA . GLU A 1 88 ? 0.998 -3.062 -21.609 1 98 88 GLU A CA 1
ATOM 658 C C . GLU A 1 88 ? 2.385 -2.559 -21.234 1 98 88 GLU A C 1
ATOM 660 O O . GLU A 1 88 ? 2.982 -1.755 -21.953 1 98 88 GLU A O 1
ATOM 665 N N . ASN A 1 89 ? 2.943 -3.061 -20.109 1 97.75 89 ASN A N 1
ATOM 666 C CA . ASN A 1 89 ? 4.184 -2.484 -19.609 1 97.75 89 ASN A CA 1
ATOM 667 C C . ASN A 1 89 ? 5.254 -3.551 -19.406 1 97.75 89 ASN A C 1
ATOM 669 O O . ASN A 1 89 ? 6.426 -3.23 -19.188 1 97.75 89 ASN A O 1
ATOM 673 N N . TYR A 1 90 ? 4.887 -4.805 -19.5 1 98.62 90 TYR A N 1
ATOM 674 C CA . TYR A 1 90 ? 5.828 -5.883 -19.219 1 98.62 90 TYR A CA 1
ATOM 675 C C . TYR A 1 90 ? 5.816 -6.93 -20.328 1 98.62 90 TYR A C 1
ATOM 677 O O . TYR A 1 90 ? 4.859 -7.012 -21.094 1 98.62 90 TYR A O 1
ATOM 685 N N . HIS A 1 91 ? 6.934 -7.625 -20.453 1 98.75 91 HIS A N 1
ATOM 686 C CA . HIS A 1 91 ? 6.93 -8.906 -21.156 1 98.75 91 HIS A CA 1
ATOM 687 C C . HIS A 1 91 ? 6.461 -10.031 -20.234 1 98.75 91 HIS A C 1
ATOM 689 O O . HIS A 1 91 ? 7.223 -10.508 -19.391 1 98.75 91 HIS A O 1
ATOM 695 N N . VAL A 1 92 ? 5.234 -10.453 -20.422 1 98.81 92 VAL A N 1
ATOM 696 C CA . VAL A 1 92 ? 4.543 -11.305 -19.453 1 98.81 92 VAL A CA 1
ATOM 697 C C . VAL A 1 92 ? 4.699 -12.773 -19.844 1 98.81 92 VAL A C 1
ATOM 699 O O . VAL A 1 92 ? 4.496 -13.133 -21 1 98.81 92 VAL A O 1
ATOM 702 N N . TYR A 1 93 ? 5.051 -13.578 -18.906 1 98.88 93 TYR A N 1
ATOM 703 C CA . TYR A 1 93 ? 5.086 -15.023 -19.062 1 98.88 93 TYR A CA 1
ATOM 704 C C . TYR A 1 93 ? 4.066 -15.695 -18.156 1 98.88 93 TYR A C 1
ATOM 706 O O . TYR A 1 93 ? 3.994 -15.391 -16.969 1 98.88 93 TYR A O 1
ATOM 714 N N . LEU A 1 94 ? 3.342 -16.531 -18.719 1 98.56 94 LEU A N 1
ATOM 715 C CA . LEU A 1 94 ? 2.35 -17.359 -18.047 1 98.56 94 LEU A CA 1
ATOM 716 C C . LEU A 1 94 ? 2.6 -18.844 -18.344 1 98.56 94 LEU A C 1
ATOM 718 O O . LEU A 1 94 ? 2.893 -19.219 -19.484 1 98.56 94 LEU A O 1
ATOM 722 N N . TYR A 1 95 ? 2.432 -19.734 -17.281 1 98.81 95 TYR A N 1
ATOM 723 C CA . TYR A 1 95 ? 2.721 -21.141 -17.531 1 98.81 95 TYR A CA 1
ATOM 724 C C . TYR A 1 95 ? 1.8 -22.047 -16.719 1 98.81 95 TYR A C 1
ATOM 726 O O . TYR A 1 95 ? 1.182 -21.594 -15.742 1 98.81 95 TYR A O 1
ATOM 734 N N . ASP A 1 96 ? 1.721 -23.297 -17.156 1 98.81 96 ASP A N 1
ATOM 735 C CA . ASP A 1 96 ? 1.022 -24.328 -16.391 1 98.81 96 ASP A CA 1
ATOM 736 C C . ASP A 1 96 ? 1.978 -25.062 -15.461 1 98.81 96 ASP A C 1
ATOM 738 O O . ASP A 1 96 ? 3.111 -25.375 -15.836 1 98.81 96 ASP A O 1
ATOM 742 N N . HIS A 1 97 ? 1.503 -25.375 -14.297 1 98.38 97 HIS A N 1
ATOM 743 C CA . HIS A 1 97 ? 2.305 -26.125 -13.352 1 98.38 97 HIS A CA 1
ATOM 744 C C . HIS A 1 97 ? 2.516 -27.562 -13.828 1 98.38 97 HIS A C 1
ATOM 746 O O . HIS A 1 97 ? 1.809 -28.031 -14.727 1 98.38 97 HIS A O 1
ATOM 752 N N . ARG A 1 98 ? 3.521 -28.203 -13.242 1 97.5 98 ARG A N 1
ATOM 753 C CA . ARG A 1 98 ? 3.811 -29.594 -13.57 1 97.5 98 ARG A CA 1
ATOM 754 C C . ARG A 1 98 ? 2.549 -30.453 -13.5 1 97.5 98 ARG A C 1
ATOM 756 O O . ARG A 1 98 ? 1.807 -30.391 -12.516 1 97.5 98 ARG A O 1
ATOM 763 N N . GLY A 1 99 ? 2.326 -31.172 -14.617 1 96.69 99 GLY A N 1
ATOM 764 C CA . GLY A 1 99 ? 1.213 -32.094 -14.68 1 96.69 99 GLY A CA 1
ATOM 765 C C . GLY A 1 99 ? -0.115 -31.422 -14.969 1 96.69 99 GLY A C 1
ATOM 766 O O . GLY A 1 99 ? -1.158 -32.094 -14.992 1 96.69 99 GLY A O 1
ATOM 767 N N . MET A 1 100 ? -0.122 -30.172 -15.188 1 97.88 100 MET A N 1
ATOM 768 C CA . MET A 1 100 ? -1.336 -29.406 -15.461 1 97.88 100 MET A CA 1
ATOM 769 C C . MET A 1 100 ? -1.32 -28.844 -16.875 1 97.88 100 MET A C 1
ATOM 771 O O . MET A 1 100 ? -0.278 -28.391 -17.359 1 97.88 100 MET A O 1
ATOM 775 N N . GLY A 1 101 ? -2.473 -28.875 -17.547 1 97.75 101 GLY A N 1
ATOM 776 C CA . GLY A 1 101 ? -2.625 -28.234 -18.844 1 97.75 101 GLY A CA 1
ATOM 777 C C . GLY A 1 101 ? -1.602 -28.703 -19.859 1 97.75 101 GLY A C 1
ATOM 778 O O . GLY A 1 101 ? -1.48 -29.906 -20.125 1 97.75 101 GLY A O 1
ATOM 779 N N . HIS A 1 102 ? -0.767 -27.781 -20.25 1 98.25 102 HIS A N 1
ATOM 780 C CA . HIS A 1 102 ? 0.166 -28.031 -21.344 1 98.25 102 HIS A CA 1
ATOM 781 C C . HIS A 1 102 ? 1.533 -28.453 -20.812 1 98.25 102 HIS A C 1
ATOM 783 O O . HIS A 1 102 ? 2.482 -28.594 -21.578 1 98.25 102 HIS A O 1
ATOM 789 N N . THR A 1 103 ? 1.65 -28.609 -19.547 1 98.56 103 THR A N 1
ATOM 790 C CA . THR A 1 103 ? 2.914 -28.984 -18.922 1 98.56 103 THR A CA 1
ATOM 791 C C . THR A 1 103 ? 2.916 -30.469 -18.562 1 98.56 103 THR A C 1
ATOM 793 O O . THR A 1 103 ? 1.945 -30.969 -17.984 1 98.56 103 THR A O 1
ATOM 796 N N . THR A 1 104 ? 3.992 -31.141 -18.859 1 97.38 104 THR A N 1
ATOM 797 C CA . THR A 1 104 ? 4.082 -32.562 -18.594 1 97.38 104 THR A CA 1
ATOM 798 C C . THR A 1 104 ? 4.438 -32.844 -17.141 1 97.38 104 THR A C 1
ATOM 800 O O . THR A 1 104 ? 4.629 -31.906 -16.359 1 97.38 104 THR A O 1
ATOM 803 N N . ARG A 1 105 ? 4.34 -34.156 -16.766 1 90.75 105 ARG A N 1
ATOM 804 C CA . ARG A 1 105 ? 4.797 -34.594 -15.461 1 90.75 105 ARG A CA 1
ATOM 805 C C . ARG A 1 105 ? 5.738 -35.781 -15.578 1 90.75 105 ARG A C 1
ATOM 807 O O . ARG A 1 105 ? 5.754 -36.469 -16.609 1 90.75 105 ARG A O 1
ATOM 814 N N . ASP A 1 106 ? 6.598 -35.906 -14.562 1 85.5 106 ASP A N 1
ATOM 815 C CA . ASP A 1 106 ? 7.492 -37.062 -14.539 1 85.5 106 ASP A CA 1
ATOM 816 C C . ASP A 1 106 ? 7.238 -37.906 -13.305 1 85.5 106 ASP A C 1
ATOM 818 O O . ASP A 1 106 ? 6.496 -38.906 -13.367 1 85.5 106 ASP A O 1
ATOM 822 N N . VAL A 1 107 ? 7.887 -37.438 -12.188 1 75.5 107 VAL A N 1
ATOM 823 C CA . VAL A 1 107 ? 7.875 -38.188 -10.922 1 75.5 107 VAL A CA 1
ATOM 824 C C . VAL A 1 107 ? 6.59 -37.875 -10.164 1 75.5 107 VAL A C 1
ATOM 826 O O . VAL A 1 107 ? 6.148 -36.719 -10.109 1 75.5 107 VAL A O 1
ATOM 829 N N . GLU A 1 108 ? 5.984 -38.906 -9.664 1 79.5 108 GLU A N 1
ATOM 830 C CA . GLU A 1 108 ? 4.77 -38.781 -8.867 1 79.5 108 GLU A CA 1
ATOM 831 C C . GLU A 1 108 ? 4.832 -39.656 -7.621 1 79.5 108 GLU A C 1
ATOM 833 O O . GLU A 1 108 ? 5.383 -40.75 -7.66 1 79.5 108 GLU A O 1
ATOM 838 N N . PRO A 1 109 ? 4.332 -39.062 -6.523 1 93 109 PRO A N 1
ATOM 839 C CA . PRO A 1 109 ? 3.973 -37.688 -6.109 1 93 109 PRO A CA 1
ATOM 840 C C . PRO A 1 109 ? 5.188 -36.781 -5.934 1 93 109 PRO A C 1
ATOM 842 O O . PRO A 1 109 ? 6.324 -37.281 -5.922 1 93 109 PRO A O 1
ATOM 845 N N . TYR A 1 110 ? 5.055 -35.5 -5.969 1 96.75 110 TYR A N 1
ATOM 846 C CA . TYR A 1 110 ? 6.105 -34.5 -5.773 1 96.75 110 TYR A CA 1
ATOM 847 C C . TYR A 1 110 ? 5.75 -33.531 -4.641 1 96.75 110 TYR A C 1
ATOM 849 O O . TYR A 1 110 ? 4.574 -33.312 -4.359 1 96.75 110 TYR A O 1
ATOM 857 N N . PRO A 1 111 ? 6.789 -33 -3.934 1 97.5 111 PRO A N 1
ATOM 858 C CA . PRO A 1 111 ? 6.559 -32.031 -2.865 1 97.5 111 PRO A CA 1
ATOM 859 C C . PRO A 1 111 ? 6.297 -30.625 -3.395 1 97.5 111 PRO A C 1
ATOM 861 O O . PRO A 1 111 ? 6.574 -30.344 -4.562 1 97.5 111 PRO A O 1
ATOM 864 N N . PHE A 1 112 ? 5.805 -29.812 -2.529 1 98.5 112 PHE A N 1
ATOM 865 C CA . PHE A 1 112 ? 5.52 -28.438 -2.889 1 98.5 112 PHE A CA 1
ATOM 866 C C . PHE A 1 112 ? 6.762 -27.75 -3.447 1 98.5 112 PHE A C 1
ATOM 868 O O . PHE A 1 112 ? 6.676 -26.969 -4.391 1 98.5 112 PHE A O 1
ATOM 875 N N . MET A 1 113 ? 7.91 -28.094 -2.939 1 98.44 113 MET A N 1
ATOM 876 C CA . MET A 1 113 ? 9.164 -27.453 -3.326 1 98.44 113 MET A CA 1
ATOM 877 C C . MET A 1 113 ? 9.492 -27.734 -4.785 1 98.44 113 MET A C 1
ATOM 879 O O . MET A 1 113 ? 10.219 -26.969 -5.426 1 98.44 113 MET A O 1
ATOM 883 N N . GLN A 1 114 ? 8.953 -28.781 -5.297 1 97.94 114 GLN A N 1
ATOM 884 C CA . GLN A 1 114 ? 9.18 -29.062 -6.715 1 97.94 114 GLN A CA 1
ATOM 885 C C . GLN A 1 114 ? 8.523 -28 -7.59 1 97.94 114 GLN A C 1
ATOM 887 O O . GLN A 1 114 ? 9.047 -27.656 -8.648 1 97.94 114 GLN A O 1
ATOM 892 N N . LEU A 1 115 ? 7.359 -27.547 -7.18 1 98.5 115 LEU A N 1
ATOM 893 C CA . LEU A 1 115 ? 6.715 -26.453 -7.895 1 98.5 115 LEU A CA 1
ATOM 894 C C . LEU A 1 115 ? 7.578 -25.188 -7.859 1 98.5 115 LEU A C 1
ATOM 896 O O . LEU A 1 115 ? 7.68 -24.469 -8.859 1 98.5 115 LEU A O 1
ATOM 900 N N . VAL A 1 116 ? 8.211 -24.953 -6.723 1 98.81 116 VAL A N 1
ATOM 901 C CA . VAL A 1 116 ? 9.094 -23.812 -6.531 1 98.81 116 VAL A CA 1
ATOM 902 C C . VAL A 1 116 ? 10.32 -23.938 -7.438 1 98.81 116 VAL A C 1
ATOM 904 O O . VAL A 1 116 ? 10.68 -23 -8.141 1 98.81 116 VAL A O 1
ATOM 907 N N . ASP A 1 117 ? 10.875 -25.094 -7.445 1 98.44 117 ASP A N 1
ATOM 908 C CA . ASP A 1 117 ? 12.047 -25.375 -8.273 1 98.44 117 ASP A CA 1
ATOM 909 C C . ASP A 1 117 ? 11.719 -25.219 -9.758 1 98.44 117 ASP A C 1
ATOM 911 O O . ASP A 1 117 ? 12.539 -24.734 -10.531 1 98.44 117 ASP A O 1
ATOM 915 N N . ASP A 1 118 ? 10.562 -25.672 -10.109 1 98.5 118 ASP A N 1
ATOM 916 C CA . ASP A 1 118 ? 10.141 -25.547 -11.5 1 98.5 118 ASP A CA 1
ATOM 917 C C . ASP A 1 118 ? 10.055 -24.078 -11.914 1 98.5 118 ASP A C 1
ATOM 919 O O . ASP A 1 118 ? 10.508 -23.703 -12.992 1 98.5 118 ASP A O 1
ATOM 923 N N . ALA A 1 119 ? 9.461 -23.266 -11.078 1 98.81 119 ALA A N 1
ATOM 924 C CA . ALA A 1 119 ? 9.344 -21.828 -11.375 1 98.81 119 ALA A CA 1
ATOM 925 C C . ALA A 1 119 ? 10.719 -21.188 -11.477 1 98.81 119 ALA A C 1
ATOM 927 O O . ALA A 1 119 ? 10.977 -20.391 -12.391 1 98.81 119 ALA A O 1
ATOM 928 N N . ASP A 1 120 ? 11.57 -21.484 -10.508 1 98.69 120 ASP A N 1
ATOM 929 C CA . ASP A 1 120 ? 12.922 -20.938 -10.508 1 98.69 120 ASP A CA 1
ATOM 930 C C . ASP A 1 120 ? 13.672 -21.312 -11.781 1 98.69 120 ASP A C 1
ATOM 932 O O . ASP A 1 120 ? 14.242 -20.453 -12.445 1 98.69 120 ASP A O 1
ATOM 936 N N . SER A 1 121 ? 13.641 -22.578 -12.109 1 98.56 121 SER A N 1
ATOM 937 C CA . SER A 1 121 ? 14.352 -23.078 -13.281 1 98.56 121 SER A CA 1
ATOM 938 C C . SER A 1 121 ? 13.758 -22.516 -14.562 1 98.56 121 SER A C 1
ATOM 940 O O . SER A 1 121 ? 14.477 -22.281 -15.539 1 98.56 121 SER A O 1
ATOM 942 N N . LEU A 1 122 ? 12.445 -22.297 -14.547 1 98.81 122 LEU A N 1
ATOM 943 C CA . LEU A 1 122 ? 11.797 -21.703 -15.711 1 98.81 122 LEU A CA 1
ATOM 944 C C . LEU A 1 122 ? 12.359 -20.312 -16 1 98.81 122 LEU A C 1
ATOM 946 O O . LEU A 1 122 ? 12.586 -19.953 -17.156 1 98.81 122 LEU A O 1
ATOM 950 N N . ILE A 1 123 ? 12.594 -19.516 -14.977 1 98.81 123 ILE A N 1
ATOM 951 C CA . ILE A 1 123 ? 13.148 -18.172 -15.148 1 98.81 123 ILE A CA 1
ATOM 952 C C . ILE A 1 123 ? 14.461 -18.266 -15.93 1 98.81 123 ILE A C 1
ATOM 954 O O . ILE A 1 123 ? 14.641 -17.562 -16.922 1 98.81 123 ILE A O 1
ATOM 958 N N . GLY A 1 124 ? 15.336 -19.172 -15.562 1 98.31 124 GLY A N 1
ATOM 959 C CA . GLY A 1 124 ? 16.578 -19.359 -16.266 1 98.31 124 GLY A CA 1
ATOM 960 C C . GLY A 1 124 ? 16.391 -19.891 -17.688 1 98.31 124 GLY A C 1
ATOM 961 O O . GLY A 1 124 ? 17.062 -19.422 -18.609 1 98.31 124 GLY A O 1
ATOM 962 N N . ALA A 1 125 ? 15.523 -20.781 -17.812 1 98.56 125 ALA A N 1
ATOM 963 C CA . ALA A 1 125 ? 15.289 -21.422 -19.109 1 98.56 125 ALA A CA 1
ATOM 964 C C . ALA A 1 125 ? 14.75 -20.406 -20.125 1 98.56 125 ALA A C 1
ATOM 966 O O . ALA A 1 125 ? 14.961 -20.562 -21.328 1 98.56 125 ALA A O 1
ATOM 967 N N . LEU A 1 126 ? 14.07 -19.406 -19.609 1 98.31 126 LEU A N 1
ATOM 968 C CA . LEU A 1 126 ? 13.516 -18.375 -20.484 1 98.31 126 LEU A CA 1
ATOM 969 C C . LEU A 1 126 ? 14.578 -17.344 -20.844 1 98.31 126 LEU A C 1
ATOM 971 O O . LEU A 1 126 ? 14.32 -16.438 -21.625 1 98.31 126 LEU A O 1
ATOM 975 N N . GLY A 1 127 ? 15.734 -17.453 -20.219 1 97.94 127 GLY A N 1
ATOM 976 C CA . GLY A 1 127 ? 16.859 -16.609 -20.594 1 97.94 127 GLY A CA 1
ATOM 977 C C . GLY A 1 127 ? 17.047 -15.422 -19.688 1 97.94 127 GLY A C 1
ATOM 978 O O . GLY A 1 127 ? 17.734 -14.453 -20.031 1 97.94 127 GLY A O 1
ATOM 979 N N . TYR A 1 128 ? 16.438 -15.484 -18.547 1 98.31 128 TYR A N 1
ATOM 980 C CA . TYR A 1 128 ? 16.516 -14.336 -17.641 1 98.31 128 TYR A CA 1
ATOM 981 C C . TYR A 1 128 ? 17.312 -14.688 -16.391 1 98.31 128 TYR A C 1
ATOM 983 O O . TYR A 1 128 ? 17.234 -15.805 -15.883 1 98.31 128 TYR A O 1
ATOM 991 N N . GLU A 1 129 ? 18.125 -13.75 -15.906 1 97.69 129 GLU A N 1
ATOM 992 C CA . GLU A 1 129 ? 18.734 -13.867 -14.586 1 97.69 129 GLU A CA 1
ATOM 993 C C . GLU A 1 129 ? 17.719 -13.633 -13.477 1 97.69 129 GLU A C 1
ATOM 995 O O . GLU A 1 129 ? 17.719 -14.344 -12.469 1 97.69 129 GLU A O 1
ATOM 1000 N N . LYS A 1 130 ? 16.969 -12.609 -13.648 1 97.69 130 LYS A N 1
ATOM 1001 C CA . LYS A 1 130 ? 15.898 -12.289 -12.703 1 97.69 130 LYS A CA 1
ATOM 1002 C C . LYS A 1 130 ? 14.648 -11.805 -13.43 1 97.69 130 LYS A C 1
ATOM 1004 O O . LYS A 1 130 ? 14.734 -11.312 -14.562 1 97.69 130 LYS A O 1
ATOM 1009 N N . MET A 1 131 ? 13.477 -11.969 -12.82 1 98.62 131 MET A N 1
ATOM 1010 C CA . MET A 1 131 ? 12.195 -11.484 -13.312 1 98.62 131 MET A CA 1
ATOM 1011 C C . MET A 1 131 ? 11.383 -10.844 -12.195 1 98.62 131 MET A C 1
ATOM 1013 O O . MET A 1 131 ? 11.586 -11.164 -11.016 1 98.62 131 MET A O 1
ATOM 1017 N N . TYR A 1 132 ? 10.547 -9.867 -12.555 1 98.62 132 TYR A N 1
ATOM 1018 C CA . TYR A 1 132 ? 9.438 -9.555 -11.672 1 98.62 132 TYR A CA 1
ATOM 1019 C C . TYR A 1 132 ? 8.492 -10.742 -11.539 1 98.62 132 TYR A C 1
ATOM 1021 O O . TYR A 1 132 ? 8.352 -11.539 -12.477 1 98.62 132 TYR A O 1
ATOM 1029 N N . VAL A 1 133 ? 7.84 -10.883 -10.359 1 98.88 133 VAL A N 1
ATOM 1030 C CA . VAL A 1 133 ? 6.945 -12.016 -10.172 1 98.88 133 VAL A CA 1
ATOM 1031 C C . VAL A 1 133 ? 5.621 -11.539 -9.578 1 98.88 133 VAL A C 1
ATOM 1033 O O . VAL A 1 133 ? 5.605 -10.75 -8.633 1 98.88 133 VAL A O 1
ATOM 1036 N N . PHE A 1 134 ? 4.562 -11.906 -10.164 1 98.88 134 PHE A N 1
ATOM 1037 C CA . PHE A 1 134 ? 3.207 -11.758 -9.641 1 98.88 134 PHE A CA 1
ATOM 1038 C C . PHE A 1 134 ? 2.582 -13.125 -9.375 1 98.88 134 PHE A C 1
ATOM 1040 O O . PHE A 1 134 ? 2.309 -13.883 -10.312 1 98.88 134 PHE A O 1
ATOM 1047 N N . GLY A 1 135 ? 2.312 -13.422 -8.133 1 98.88 135 GLY A N 1
ATOM 1048 C CA . GLY A 1 135 ? 1.719 -14.695 -7.762 1 98.88 135 GLY A CA 1
ATOM 1049 C C . GLY A 1 135 ? 0.327 -14.562 -7.176 1 98.88 135 GLY A C 1
ATOM 1050 O O . GLY A 1 135 ? 0.091 -13.703 -6.316 1 98.88 135 GLY A O 1
ATOM 1051 N N . HIS A 1 136 ? -0.561 -15.422 -7.652 1 98.69 136 HIS A N 1
ATOM 1052 C CA . HIS A 1 136 ? -1.911 -15.469 -7.102 1 98.69 136 HIS A CA 1
ATOM 1053 C C . HIS A 1 136 ? -2.172 -16.797 -6.395 1 98.69 136 HIS A C 1
ATOM 1055 O O . HIS A 1 136 ? -1.947 -17.859 -6.969 1 98.69 136 HIS A O 1
ATOM 1061 N N . SER A 1 137 ? -2.723 -16.656 -5.172 1 98.56 137 SER A N 1
ATOM 1062 C CA . SER A 1 137 ? -3.105 -17.859 -4.43 1 98.56 137 SER A CA 1
ATOM 1063 C C . SER A 1 137 ? -1.937 -18.828 -4.301 1 98.56 137 SER A C 1
ATOM 1065 O O . SER A 1 137 ? -0.863 -18.453 -3.824 1 98.56 137 SER A O 1
ATOM 1067 N N . MET A 1 138 ? -1.979 -20.047 -4.789 1 98.75 138 MET A N 1
ATOM 1068 C CA . MET A 1 138 ? -0.852 -20.984 -4.746 1 98.75 138 MET A CA 1
ATOM 1069 C C . MET A 1 138 ? 0.379 -20.375 -5.41 1 98.75 138 MET A C 1
ATOM 1071 O O . MET A 1 138 ? 1.506 -20.594 -4.965 1 98.75 138 MET A O 1
ATOM 1075 N N . GLY A 1 139 ? 0.137 -19.625 -6.461 1 98.81 139 GLY A N 1
ATOM 1076 C CA . GLY A 1 139 ? 1.237 -18.922 -7.105 1 98.81 139 GLY A CA 1
ATOM 1077 C C . GLY A 1 139 ? 1.942 -17.953 -6.18 1 98.81 139 GLY A C 1
ATOM 1078 O O . GLY A 1 139 ? 3.158 -17.766 -6.273 1 98.81 139 GLY A O 1
ATOM 1079 N N . SER A 1 140 ? 1.221 -17.297 -5.309 1 98.88 140 SER A N 1
ATOM 1080 C CA . SER A 1 140 ? 1.822 -16.406 -4.332 1 98.88 140 SER A CA 1
ATOM 1081 C C . SER A 1 140 ? 2.605 -17.172 -3.275 1 98.88 140 SER A C 1
ATOM 1083 O O . SER A 1 140 ? 3.617 -16.688 -2.766 1 98.88 140 SER A O 1
ATOM 1085 N N . MET A 1 141 ? 2.176 -18.359 -2.914 1 98.88 141 MET A N 1
ATOM 1086 C CA . MET A 1 141 ? 2.906 -19.219 -1.984 1 98.88 141 MET A CA 1
ATOM 1087 C C . MET A 1 141 ? 4.211 -19.703 -2.605 1 98.88 141 MET A C 1
ATOM 1089 O O . MET A 1 141 ? 5.254 -19.703 -1.95 1 98.88 141 MET A O 1
ATOM 1093 N N . ILE A 1 142 ? 4.121 -20.094 -3.861 1 98.94 142 ILE A N 1
ATOM 1094 C CA . ILE A 1 142 ? 5.328 -20.438 -4.605 1 98.94 142 ILE A CA 1
ATOM 1095 C C . ILE A 1 142 ? 6.281 -19.25 -4.629 1 98.94 142 ILE A C 1
ATOM 1097 O O . ILE A 1 142 ? 7.48 -19.391 -4.395 1 98.94 142 ILE A O 1
ATOM 1101 N N . THR A 1 143 ? 5.766 -18.094 -4.828 1 98.94 143 THR A N 1
ATOM 1102 C CA . THR A 1 143 ? 6.562 -16.859 -4.879 1 98.94 143 THR A CA 1
ATOM 1103 C C . THR A 1 143 ? 7.23 -16.594 -3.537 1 98.94 143 THR A C 1
ATOM 1105 O O . THR A 1 143 ? 8.398 -16.203 -3.486 1 98.94 143 THR A O 1
ATOM 1108 N N . GLN A 1 144 ? 6.5 -16.781 -2.416 1 98.88 144 GLN A N 1
ATOM 1109 C CA . GLN A 1 144 ? 7.125 -16.656 -1.104 1 98.88 144 GLN A CA 1
ATOM 1110 C C . GLN A 1 144 ? 8.359 -17.547 -0.99 1 98.88 144 GLN A C 1
A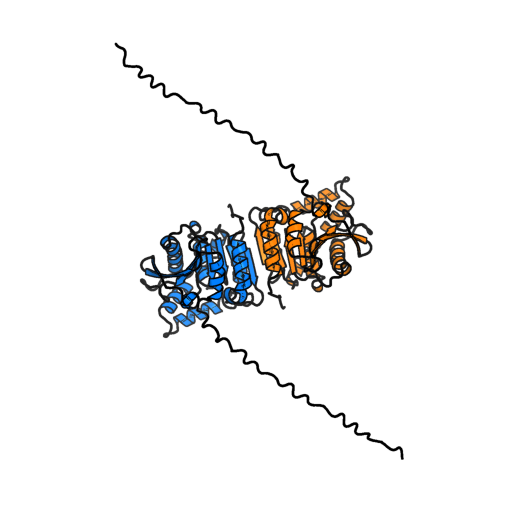TOM 1112 O O . GLN A 1 144 ? 9.406 -17.109 -0.517 1 98.88 144 GLN A O 1
ATOM 1117 N N . HIS A 1 145 ? 8.234 -18.766 -1.42 1 98.88 145 HIS A N 1
ATOM 1118 C CA . HIS A 1 145 ? 9.367 -19.688 -1.354 1 98.88 145 HIS A CA 1
ATOM 1119 C C . HIS A 1 145 ? 10.492 -19.234 -2.275 1 98.88 145 HIS A C 1
ATOM 1121 O O . HIS A 1 145 ? 11.672 -19.375 -1.931 1 98.88 145 HIS A O 1
ATOM 1127 N N . LEU A 1 146 ? 10.148 -18.719 -3.469 1 98.81 146 LEU A N 1
ATOM 1128 C CA . LEU A 1 146 ? 11.172 -18.141 -4.336 1 98.81 146 LEU A CA 1
ATOM 1129 C C . LEU A 1 146 ? 11.938 -17.047 -3.621 1 98.81 146 LEU A C 1
ATOM 1131 O O . LEU A 1 146 ? 13.164 -16.984 -3.697 1 98.81 146 LEU A O 1
ATOM 1135 N N . LEU A 1 147 ? 11.25 -16.203 -2.93 1 98.38 147 LEU A N 1
ATOM 1136 C CA . LEU A 1 147 ? 11.844 -15.062 -2.232 1 98.38 147 LEU A CA 1
ATOM 1137 C C . LEU A 1 147 ? 12.789 -15.539 -1.133 1 98.38 147 LEU A C 1
ATOM 1139 O O . LEU A 1 147 ? 13.789 -14.875 -0.836 1 98.38 147 LEU A O 1
ATOM 1143 N N . ILE A 1 148 ? 12.469 -16.672 -0.54 1 98.44 148 ILE A N 1
ATOM 1144 C CA . ILE A 1 148 ? 13.242 -17.203 0.578 1 98.44 148 ILE A CA 1
ATOM 1145 C C . ILE A 1 148 ? 14.453 -17.953 0.05 1 98.44 148 ILE A C 1
ATOM 1147 O O . ILE A 1 148 ? 15.57 -17.766 0.534 1 98.44 148 ILE A O 1
ATOM 1151 N N . TYR A 1 149 ? 14.297 -18.75 -0.989 1 98.19 149 TYR A N 1
ATOM 1152 C CA . TYR A 1 149 ? 15.32 -19.734 -1.359 1 98.19 149 TYR A CA 1
ATOM 1153 C C . TYR A 1 149 ? 16.062 -19.281 -2.609 1 98.19 149 TYR A C 1
ATOM 1155 O O . TYR A 1 149 ? 17.188 -19.734 -2.855 1 98.19 149 TYR A O 1
ATOM 1163 N N . TYR A 1 150 ? 15.422 -18.516 -3.428 1 98.06 150 TYR A N 1
ATOM 1164 C CA . TYR A 1 150 ? 16.031 -18.062 -4.676 1 98.06 150 TYR A CA 1
ATOM 1165 C C . TYR A 1 150 ? 15.859 -16.562 -4.848 1 98.06 150 TYR A C 1
ATOM 1167 O O . TYR A 1 150 ? 15.398 -16.094 -5.895 1 98.06 150 TYR A O 1
ATOM 1175 N N . PRO A 1 151 ? 16.25 -15.766 -3.838 1 97.44 151 PRO A N 1
ATOM 1176 C CA . PRO A 1 151 ? 16 -14.32 -3.908 1 97.44 151 PRO A CA 1
ATOM 1177 C C . PRO A 1 151 ? 16.719 -13.664 -5.082 1 97.44 151 PRO A C 1
ATOM 1179 O O . PRO A 1 151 ? 16.234 -12.664 -5.625 1 97.44 151 PRO A O 1
ATOM 1182 N N . GLU A 1 152 ? 17.781 -14.227 -5.59 1 96.81 152 GLU A N 1
ATOM 1183 C CA . GLU A 1 152 ? 18.609 -13.617 -6.637 1 96.81 152 GLU A CA 1
ATOM 1184 C C . GLU A 1 152 ? 17.906 -13.664 -7.988 1 96.81 152 GLU A C 1
ATOM 1186 O O . GLU A 1 152 ? 18.281 -12.953 -8.922 1 96.81 152 GLU A O 1
ATOM 1191 N N . ASN A 1 153 ? 16.875 -14.438 -8.117 1 97.81 153 ASN A N 1
ATOM 1192 C CA . ASN A 1 153 ? 16.203 -14.609 -9.406 1 97.81 153 ASN A CA 1
ATOM 1193 C C . ASN A 1 153 ? 14.914 -13.797 -9.477 1 97.81 153 ASN A C 1
ATOM 1195 O O . ASN A 1 153 ? 14.172 -13.906 -10.453 1 97.81 153 ASN A O 1
ATOM 1199 N N . VAL A 1 154 ? 14.664 -13 -8.438 1 98 154 VAL A N 1
ATOM 1200 C CA . VAL A 1 154 ? 13.445 -12.203 -8.383 1 98 154 VAL A CA 1
ATOM 1201 C C . VAL A 1 154 ? 13.797 -10.719 -8.289 1 98 154 VAL A C 1
ATOM 1203 O O . VAL A 1 154 ? 14.555 -10.312 -7.41 1 98 154 VAL A O 1
ATOM 1206 N N . THR A 1 155 ? 13.266 -9.922 -9.18 1 96.94 155 THR A N 1
ATOM 1207 C CA . THR A 1 155 ? 13.484 -8.484 -9.148 1 96.94 155 THR A CA 1
ATOM 1208 C C . THR A 1 155 ? 12.641 -7.824 -8.062 1 96.94 155 THR A C 1
ATOM 1210 O O . THR A 1 155 ? 13.172 -7.156 -7.172 1 96.94 155 THR A O 1
ATOM 1213 N N . LYS A 1 156 ? 11.414 -7.938 -8.039 1 97.19 156 LYS A N 1
ATOM 1214 C CA . LYS A 1 156 ? 10.383 -7.586 -7.066 1 97.19 156 LYS A CA 1
ATOM 1215 C C . LYS A 1 156 ? 9.18 -8.531 -7.172 1 97.19 156 LYS A C 1
ATOM 1217 O O . LYS A 1 156 ? 9.008 -9.203 -8.188 1 97.19 156 LYS A O 1
ATOM 1222 N N . ALA A 1 157 ? 8.391 -8.578 -6.121 1 98.19 157 ALA A N 1
ATOM 1223 C CA . ALA A 1 157 ? 7.301 -9.555 -6.145 1 98.19 157 ALA A CA 1
ATOM 1224 C C . ALA A 1 157 ? 6.008 -8.945 -5.609 1 98.19 157 ALA A C 1
ATOM 1226 O O . ALA A 1 157 ? 6.035 -8.109 -4.703 1 98.19 157 ALA A O 1
ATOM 1227 N N . ALA A 1 158 ? 4.961 -9.359 -6.168 1 98.69 158 ALA A N 1
ATOM 1228 C CA . ALA A 1 158 ? 3.623 -9.102 -5.645 1 98.69 158 ALA A CA 1
ATOM 1229 C C . ALA A 1 158 ? 2.916 -10.406 -5.281 1 98.69 158 ALA A C 1
ATOM 1231 O O . ALA A 1 158 ? 2.84 -11.32 -6.102 1 98.69 158 ALA A O 1
ATOM 1232 N N . LEU A 1 159 ? 2.457 -10.477 -4.078 1 98.88 159 LEU A N 1
ATOM 1233 C CA . LEU A 1 159 ? 1.735 -11.633 -3.555 1 98.88 159 LEU A CA 1
ATOM 1234 C C . LEU A 1 159 ? 0.25 -11.32 -3.402 1 98.88 159 LEU A C 1
ATOM 1236 O O . LEU A 1 159 ? -0.136 -10.508 -2.561 1 98.88 159 LEU A O 1
ATOM 1240 N N . CYS A 1 160 ? -0.57 -12 -4.148 1 98.62 160 CYS A N 1
ATOM 1241 C CA . CYS A 1 160 ? -2.004 -11.727 -4.117 1 98.62 160 CYS A CA 1
ATOM 1242 C C . CYS A 1 160 ? -2.775 -12.922 -3.586 1 98.62 160 CYS A C 1
ATOM 1244 O O . CYS A 1 160 ? -2.635 -14.039 -4.098 1 98.62 160 CYS A O 1
ATOM 1246 N N . SER A 1 161 ? -3.656 -12.656 -2.572 1 98.5 161 SER A N 1
ATOM 1247 C CA . SER A 1 161 ? -4.445 -13.719 -1.953 1 98.5 161 SER A CA 1
ATOM 1248 C C . SER A 1 161 ? -3.549 -14.836 -1.435 1 98.5 161 SER A C 1
ATOM 1250 O O . SER A 1 161 ? -3.713 -16 -1.817 1 98.5 161 SER A O 1
ATOM 1252 N N . THR A 1 162 ? -2.693 -14.453 -0.465 1 98.56 162 THR A N 1
ATOM 1253 C CA . THR A 1 162 ? -1.59 -15.32 -0.063 1 98.56 162 THR A CA 1
ATOM 1254 C C . THR A 1 162 ? -1.809 -15.852 1.35 1 98.56 162 THR A C 1
ATOM 1256 O O . THR A 1 162 ? -2.668 -15.352 2.08 1 98.56 162 THR A O 1
ATOM 1259 N N . THR A 1 163 ? -1.105 -16.906 1.711 1 98.69 163 THR A N 1
ATOM 1260 C CA . THR A 1 163 ? -0.985 -17.453 3.057 1 98.69 163 THR A CA 1
ATOM 1261 C C . THR A 1 163 ? 0.402 -18.047 3.275 1 98.69 163 THR A C 1
ATOM 1263 O O . THR A 1 163 ? 1.122 -18.328 2.314 1 98.69 163 THR A O 1
ATOM 1266 N N . TYR A 1 164 ? 0.755 -18.141 4.559 1 98.69 164 TYR A N 1
ATOM 1267 C CA . TYR A 1 164 ? 2.061 -18.688 4.906 1 98.69 164 TYR A CA 1
ATOM 1268 C C . TYR A 1 164 ? 1.961 -20.188 5.195 1 98.69 164 TYR A C 1
ATOM 1270 O O . TYR A 1 164 ? 2.98 -20.859 5.324 1 98.69 164 TYR A O 1
ATOM 1278 N N . SER A 1 165 ? 0.72 -20.703 5.27 1 98.44 165 SER A N 1
ATOM 1279 C CA . SER A 1 165 ? 0.516 -22.109 5.598 1 98.44 165 SER A CA 1
ATOM 1280 C C . SER A 1 165 ? -0.898 -22.562 5.25 1 98.44 165 SER A C 1
ATOM 1282 O O . SER A 1 165 ? -1.854 -21.797 5.402 1 98.44 165 SER A O 1
ATOM 1284 N N . VAL A 1 166 ? -0.973 -23.812 4.832 1 97.94 166 VAL A N 1
ATOM 1285 C CA . VAL A 1 166 ? -2.291 -24.375 4.547 1 97.94 166 VAL A CA 1
ATOM 1286 C C . VAL A 1 166 ? -2.76 -25.219 5.73 1 97.94 166 VAL A C 1
ATOM 1288 O O . VAL A 1 166 ? -3.775 -25.906 5.641 1 97.94 166 VAL A O 1
ATOM 1291 N N . ASP A 1 167 ? -2.004 -25.172 6.793 1 96.5 167 ASP A N 1
ATOM 1292 C CA . ASP A 1 167 ? -2.287 -26 7.957 1 96.5 167 ASP A CA 1
ATOM 1293 C C . ASP A 1 167 ? -2.602 -25.141 9.18 1 96.5 167 ASP A C 1
ATOM 1295 O O . ASP A 1 167 ? -2.045 -25.359 10.258 1 96.5 167 ASP A O 1
ATOM 1299 N N . THR A 1 168 ? -3.354 -24.109 9.008 1 95.94 168 THR A N 1
ATOM 1300 C CA . THR A 1 168 ? -3.809 -23.266 10.109 1 95.94 168 THR A CA 1
ATOM 1301 C C . THR A 1 168 ? -5.332 -23.266 10.195 1 95.94 168 THR A C 1
ATOM 1303 O O . THR A 1 168 ? -6.012 -23.734 9.281 1 95.94 168 THR A O 1
ATOM 1306 N N . ASN A 1 169 ? -5.836 -22.734 11.328 1 94.88 169 ASN A N 1
ATOM 1307 C CA . ASN A 1 169 ? -7.281 -22.578 11.453 1 94.88 169 ASN A CA 1
ATOM 1308 C C . ASN A 1 169 ? -7.836 -21.609 10.414 1 94.88 169 ASN A C 1
ATOM 1310 O O . ASN A 1 169 ? -8.953 -21.797 9.93 1 94.88 169 ASN A O 1
ATOM 1314 N N . GLU A 1 170 ? -7.055 -20.656 10.109 1 93.81 170 GLU A N 1
ATOM 1315 C CA . GLU A 1 170 ? -7.477 -19.625 9.164 1 93.81 170 GLU A CA 1
ATOM 1316 C C . GLU A 1 170 ? -7.664 -20.203 7.766 1 93.81 170 GLU A C 1
ATOM 1318 O O . GLU A 1 170 ? -8.555 -19.781 7.02 1 93.81 170 GLU A O 1
ATOM 1323 N N . THR A 1 171 ? -6.875 -21.234 7.395 1 97.19 171 THR A N 1
ATOM 1324 C CA . THR A 1 171 ? -6.918 -21.781 6.043 1 97.19 171 THR A CA 1
ATOM 1325 C C . THR A 1 171 ? -7.727 -23.078 6.008 1 97.19 171 THR A C 1
ATOM 1327 O O . THR A 1 171 ? -7.531 -23.906 5.125 1 97.19 171 THR A O 1
ATOM 1330 N N . ALA A 1 172 ? -8.664 -23.297 6.891 1 97.5 172 ALA A N 1
ATOM 1331 C CA . ALA A 1 172 ? -9.43 -24.531 7 1 97.5 172 ALA A CA 1
ATOM 1332 C C . ALA A 1 172 ? -10.266 -24.781 5.75 1 97.5 172 ALA A C 1
ATOM 1334 O O . ALA A 1 172 ? -10.398 -25.922 5.293 1 97.5 172 ALA A O 1
ATOM 1335 N N . VAL A 1 173 ? -10.852 -23.75 5.223 1 98.06 173 VAL A N 1
ATOM 1336 C CA . VAL A 1 173 ? -11.68 -23.875 4.027 1 98.06 173 VAL A CA 1
ATOM 1337 C C . VAL A 1 173 ? -10.82 -24.328 2.852 1 98.06 173 VAL A C 1
ATOM 1339 O O . VAL A 1 173 ? -11.195 -25.266 2.125 1 98.06 173 VAL A O 1
ATOM 1342 N N . LEU A 1 174 ? -9.688 -23.719 2.695 1 98.25 174 LEU A N 1
ATOM 1343 C CA . LEU A 1 174 ? -8.758 -24.109 1.639 1 98.25 174 LEU A CA 1
ATOM 1344 C C . LEU A 1 174 ? -8.281 -25.547 1.825 1 98.25 174 LEU A C 1
ATOM 1346 O O . LEU A 1 174 ? -8.258 -26.312 0.87 1 98.25 174 LEU A O 1
ATOM 1350 N N . ARG A 1 175 ? -7.914 -25.875 3 1 98.19 175 ARG A N 1
ATOM 1351 C CA . ARG A 1 175 ? -7.434 -27.219 3.287 1 98.19 175 ARG A CA 1
ATOM 1352 C C . ARG A 1 175 ? -8.5 -28.266 2.977 1 98.19 175 ARG A C 1
ATOM 1354 O O . ARG A 1 175 ? -8.211 -29.312 2.391 1 98.19 175 ARG A O 1
ATOM 1361 N N . GLN A 1 176 ? -9.703 -27.953 3.346 1 98.25 176 GLN A N 1
ATOM 1362 C CA . GLN A 1 176 ? -10.797 -28.875 3.066 1 98.25 176 GLN A CA 1
ATOM 1363 C C . GLN A 1 176 ? -10.984 -29.062 1.563 1 98.25 176 GLN A C 1
ATOM 1365 O O . GLN A 1 176 ? -11.242 -30.172 1.101 1 98.25 176 GLN A O 1
ATOM 1370 N N . MET A 1 177 ? -10.883 -28 0.885 1 98.06 177 MET A N 1
ATOM 1371 C CA . MET A 1 177 ? -10.977 -28.062 -0.57 1 98.06 177 MET A CA 1
ATOM 1372 C C . MET A 1 177 ? -9.906 -28.984 -1.14 1 98.06 177 MET A C 1
ATOM 1374 O O . MET A 1 177 ? -10.188 -29.812 -2.01 1 98.06 177 MET A O 1
ATOM 1378 N N . VAL A 1 178 ? -8.734 -28.875 -0.68 1 98.62 178 VAL A N 1
ATOM 1379 C CA . VAL A 1 178 ? -7.598 -29.672 -1.131 1 98.62 178 VAL A CA 1
ATOM 1380 C C . VAL A 1 178 ? -7.816 -31.125 -0.764 1 98.62 178 VAL A C 1
ATOM 1382 O O . VAL A 1 178 ? -7.645 -32.031 -1.603 1 98.62 178 VAL A O 1
ATOM 1385 N N . GLU A 1 179 ? -8.25 -31.391 0.389 1 98.5 179 GLU A N 1
ATOM 1386 C CA . GLU A 1 179 ? -8.492 -32.75 0.864 1 98.5 179 GLU A CA 1
ATOM 1387 C C . GLU A 1 179 ? -9.641 -33.406 0.097 1 98.5 179 GLU A C 1
ATOM 1389 O O . GLU A 1 179 ? -9.602 -34.594 -0.178 1 98.5 179 GLU A O 1
ATOM 1394 N N . ASN A 1 180 ? -10.648 -32.625 -0.2 1 98.56 180 ASN A N 1
ATOM 1395 C CA . ASN A 1 180 ? -11.758 -33.125 -0.995 1 98.56 180 ASN A CA 1
ATOM 1396 C C . ASN A 1 180 ? -11.289 -33.594 -2.377 1 98.56 180 ASN A C 1
ATOM 1398 O O . ASN A 1 180 ? -11.766 -34.594 -2.895 1 98.56 180 ASN A O 1
ATOM 1402 N N . ASN A 1 181 ? -10.375 -32.844 -2.949 1 98.5 181 ASN A N 1
ATOM 1403 C CA . ASN A 1 181 ? -9.852 -33.219 -4.258 1 98.5 181 ASN A CA 1
ATOM 1404 C C . ASN A 1 181 ? -9 -34.469 -4.184 1 98.5 181 ASN A C 1
ATOM 1406 O O . ASN A 1 181 ? -8.969 -35.281 -5.125 1 98.5 181 ASN A O 1
ATOM 1410 N N . ILE A 1 182 ? -8.352 -34.719 -3.08 1 98.19 182 ILE A N 1
ATOM 1411 C CA . ILE A 1 182 ? -7.555 -35.906 -2.883 1 98.19 182 ILE A CA 1
ATOM 1412 C C . ILE A 1 182 ? -8.477 -37.125 -2.697 1 98.19 182 ILE A C 1
ATOM 1414 O O . ILE A 1 182 ? -8.219 -38.188 -3.238 1 98.19 182 ILE A O 1
ATOM 1418 N N . ALA A 1 183 ? -9.578 -36.875 -2.049 1 98.38 183 ALA A N 1
ATOM 1419 C CA . ALA A 1 183 ? -10.477 -37.969 -1.68 1 98.38 183 ALA A CA 1
ATOM 1420 C C . ALA A 1 183 ? -11.375 -38.375 -2.846 1 98.38 183 ALA A C 1
ATOM 1422 O O . ALA A 1 183 ? -11.875 -39.5 -2.91 1 98.38 183 ALA A O 1
ATOM 1423 N N . ASN A 1 184 ? -11.57 -37.406 -3.723 1 98.25 184 ASN A N 1
ATOM 1424 C CA . ASN A 1 184 ? -12.469 -37.656 -4.84 1 98.25 184 ASN A CA 1
ATOM 1425 C C . ASN A 1 184 ? -11.805 -38.5 -5.922 1 98.25 184 ASN A C 1
ATOM 1427 O O . ASN A 1 184 ? -10.883 -38.062 -6.594 1 98.25 184 ASN A O 1
ATOM 1431 N N . PRO A 1 185 ? -12.344 -39.625 -6.199 1 97.06 185 PRO A N 1
ATOM 1432 C CA . PRO A 1 185 ? -11.727 -40.531 -7.184 1 97.06 185 PRO A CA 1
ATOM 1433 C C . PRO A 1 185 ? -11.828 -40 -8.609 1 97.06 185 PRO A C 1
ATOM 1435 O O . PRO A 1 185 ? -11.117 -40.469 -9.5 1 97.06 185 PRO A O 1
ATOM 1438 N N . ASN A 1 186 ? -12.672 -39.062 -8.812 1 97.69 186 ASN A N 1
ATOM 1439 C CA . ASN A 1 186 ? -12.875 -38.5 -10.148 1 97.69 186 ASN A CA 1
ATOM 1440 C C . ASN A 1 186 ? -12.016 -37.281 -10.391 1 97.69 186 ASN A C 1
ATOM 1442 O O . ASN A 1 186 ? -12.07 -36.656 -11.461 1 97.69 186 ASN A O 1
ATOM 1446 N N . THR A 1 187 ? -11.203 -36.938 -9.398 1 97.75 187 THR A N 1
ATOM 1447 C CA . THR A 1 187 ? -10.336 -35.781 -9.539 1 97.75 187 THR A CA 1
ATOM 1448 C C . THR A 1 187 ? -9.289 -36.031 -10.625 1 97.75 187 THR A C 1
ATOM 1450 O O . THR A 1 187 ? -8.703 -37.094 -10.703 1 97.75 187 THR A O 1
ATOM 1453 N N . ASP A 1 188 ? -9.094 -35 -11.492 1 96.56 188 ASP A N 1
ATOM 1454 C CA . ASP A 1 188 ? -8.023 -35.062 -12.484 1 96.56 188 ASP A CA 1
ATOM 1455 C C . ASP A 1 188 ? -6.684 -35.375 -11.828 1 96.56 188 ASP A C 1
ATOM 1457 O O . ASP A 1 188 ? -6.371 -34.844 -10.758 1 96.56 188 ASP A O 1
ATOM 1461 N N . MET A 1 189 ? -5.871 -36.219 -12.492 1 96.5 189 MET A N 1
ATOM 1462 C CA . MET A 1 189 ? -4.613 -36.656 -11.898 1 96.5 189 MET A CA 1
ATOM 1463 C C . MET A 1 189 ? -3.699 -35.469 -11.609 1 96.5 189 MET A C 1
ATOM 1465 O O . MET A 1 189 ? -3.004 -35.469 -10.594 1 96.5 189 MET A O 1
ATOM 1469 N N . GLY A 1 190 ? -3.582 -34.531 -12.539 1 96.94 190 GLY A N 1
ATOM 1470 C CA . GLY A 1 190 ? -2.797 -33.312 -12.289 1 96.94 190 GLY A CA 1
ATOM 1471 C C . GLY A 1 190 ? -3.223 -32.594 -11.039 1 96.94 190 GLY A C 1
ATOM 1472 O O . GLY A 1 190 ? -2.383 -32.188 -10.219 1 96.94 190 GLY A O 1
ATOM 1473 N N . VAL A 1 191 ? -4.52 -32.438 -10.844 1 98.19 191 VAL A N 1
ATOM 1474 C CA . VAL A 1 191 ? -5.078 -31.766 -9.68 1 98.19 191 VAL A CA 1
ATOM 1475 C C . VAL A 1 191 ? -4.805 -32.594 -8.422 1 98.19 191 VAL A C 1
ATOM 1477 O O . VAL A 1 191 ? -4.48 -32.031 -7.371 1 98.19 191 VAL A O 1
ATOM 1480 N N . TYR A 1 192 ? -4.965 -33.875 -8.594 1 97.88 192 TYR A N 1
ATOM 1481 C CA . TYR A 1 192 ? -4.684 -34.781 -7.469 1 97.88 192 TYR A CA 1
ATOM 1482 C C . TYR A 1 192 ? -3.252 -34.594 -6.98 1 97.88 192 TYR A C 1
ATOM 1484 O O . TYR A 1 192 ? -3.016 -34.406 -5.789 1 97.88 192 TYR A O 1
ATOM 1492 N N . LEU A 1 193 ? -2.299 -34.656 -7.895 1 97.88 193 LEU A N 1
ATOM 1493 C CA . LEU A 1 193 ? -0.89 -34.531 -7.539 1 97.88 193 LEU A CA 1
ATOM 1494 C C . LEU A 1 193 ? -0.586 -33.125 -6.996 1 97.88 193 LEU A C 1
ATOM 1496 O O . LEU A 1 193 ? 0.187 -33 -6.047 1 97.88 193 LEU A O 1
ATOM 1500 N N . GLU A 1 194 ? -1.125 -32.125 -7.598 1 98.06 194 GLU A N 1
ATOM 1501 C CA . GLU A 1 194 ? -0.98 -30.766 -7.098 1 98.06 194 GLU A CA 1
ATOM 1502 C C . GLU A 1 194 ? -1.513 -30.641 -5.672 1 98.06 194 GLU A C 1
ATOM 1504 O O . GLU A 1 194 ? -0.927 -29.953 -4.844 1 98.06 194 GLU A O 1
ATOM 1509 N N . SER A 1 195 ? -2.65 -31.312 -5.398 1 98.56 195 SER A N 1
ATOM 1510 C CA . SER A 1 195 ? -3.232 -31.312 -4.062 1 98.56 195 SER A CA 1
ATOM 1511 C C . SER A 1 195 ? -2.273 -31.922 -3.041 1 98.56 195 SER A C 1
ATOM 1513 O O . SER A 1 195 ? -2.094 -31.375 -1.95 1 98.56 195 SER A O 1
ATOM 1515 N N . LEU A 1 196 ? -1.661 -33 -3.422 1 98.25 196 LEU A N 1
ATOM 1516 C CA . LEU A 1 196 ? -0.68 -33.625 -2.537 1 98.25 196 LEU A CA 1
ATOM 1517 C C . LEU A 1 196 ? 0.488 -32.656 -2.275 1 98.25 196 LEU A C 1
ATOM 1519 O O . LEU A 1 196 ? 0.982 -32.594 -1.149 1 98.25 196 LEU A O 1
ATOM 1523 N N . ALA A 1 197 ? 0.92 -32 -3.264 1 98.19 197 ALA A N 1
ATOM 1524 C CA . ALA A 1 197 ? 2 -31.031 -3.115 1 98.19 197 ALA A CA 1
ATOM 1525 C C . ALA A 1 197 ? 1.605 -29.906 -2.15 1 98.19 197 ALA A C 1
ATOM 1527 O O . ALA A 1 197 ? 2.377 -29.547 -1.259 1 98.19 197 ALA A O 1
ATOM 1528 N N . VAL A 1 198 ? 0.427 -29.375 -2.324 1 98.69 198 VAL A N 1
ATOM 1529 C CA . VAL A 1 198 ? -0.055 -28.281 -1.481 1 98.69 198 VAL A CA 1
ATOM 1530 C C . VAL A 1 198 ? -0.049 -28.719 -0.018 1 98.69 198 VAL A C 1
ATOM 1532 O O . VAL A 1 198 ? 0.368 -27.969 0.861 1 98.69 198 VAL A O 1
ATOM 1535 N N . LEU A 1 199 ? -0.459 -29.938 0.242 1 97.94 199 LEU A N 1
ATOM 1536 C CA . LEU A 1 199 ? -0.506 -30.438 1.612 1 97.94 199 LEU A CA 1
ATOM 1537 C C . LEU A 1 199 ? 0.901 -30.625 2.17 1 97.94 199 LEU A C 1
ATOM 1539 O O . LEU A 1 199 ? 1.091 -30.641 3.389 1 97.94 199 LEU A O 1
ATOM 1543 N N . SER A 1 200 ? 1.85 -30.766 1.312 1 98 200 SER A N 1
ATOM 1544 C CA . SER A 1 200 ? 3.225 -30.984 1.748 1 98 200 SER A CA 1
ATOM 1545 C C . SER A 1 200 ? 3.953 -29.672 1.976 1 98 200 SER A C 1
ATOM 1547 O O . SER A 1 200 ? 5.121 -29.656 2.369 1 98 200 SER A O 1
ATOM 1549 N N . MET A 1 201 ? 3.312 -28.531 1.773 1 98.12 201 MET A N 1
ATOM 1550 C CA . MET A 1 201 ? 3.939 -27.219 1.887 1 98.12 201 MET A CA 1
ATOM 1551 C C . MET A 1 201 ? 4.336 -26.938 3.33 1 98.12 201 MET A C 1
ATOM 1553 O O . MET A 1 201 ? 3.498 -26.969 4.23 1 98.12 201 MET A O 1
ATOM 1557 N N . ASN A 1 202 ? 5.613 -26.578 3.521 1 97.5 202 ASN A N 1
ATOM 1558 C CA . ASN A 1 202 ? 6.051 -26.062 4.816 1 97.5 202 ASN A CA 1
ATOM 1559 C C . ASN A 1 202 ? 5.668 -24.594 5.008 1 97.5 202 ASN A C 1
ATOM 1561 O O . ASN A 1 202 ? 5.695 -23.812 4.055 1 97.5 202 ASN A O 1
ATOM 1565 N N . SER A 1 203 ? 5.383 -24.328 6.277 1 98.62 203 SER A N 1
ATOM 1566 C CA . SER A 1 203 ? 5.098 -22.938 6.59 1 98.62 203 SER A CA 1
ATOM 1567 C C . SER A 1 203 ? 6.285 -22.031 6.246 1 98.62 203 SER A C 1
ATOM 1569 O O . SER A 1 203 ? 7.434 -22.391 6.504 1 98.62 203 SER A O 1
ATOM 1571 N N . THR A 1 204 ? 5.953 -20.875 5.672 1 98.69 204 THR A N 1
ATOM 1572 C CA . THR A 1 204 ? 7 -19.922 5.336 1 98.69 204 THR A CA 1
ATOM 1573 C C . THR A 1 204 ? 7.215 -18.938 6.477 1 98.69 204 THR A C 1
ATOM 1575 O O . THR A 1 204 ? 8.172 -18.156 6.465 1 98.69 204 THR A O 1
ATOM 1578 N N . LEU A 1 205 ? 6.395 -18.938 7.426 1 98.31 205 LEU A N 1
ATOM 1579 C CA . LEU A 1 205 ? 6.324 -17.875 8.422 1 98.31 205 LEU A CA 1
ATOM 1580 C C . LEU A 1 205 ? 7.68 -17.656 9.086 1 98.31 205 LEU A C 1
ATOM 1582 O O . LEU A 1 205 ? 8.125 -16.516 9.234 1 98.31 205 LEU A O 1
ATOM 1586 N N . ALA A 1 206 ? 8.398 -18.656 9.422 1 97.56 206 ALA A N 1
ATOM 1587 C CA . ALA A 1 206 ? 9.656 -18.562 10.164 1 97.56 206 ALA A CA 1
ATOM 1588 C C . ALA A 1 206 ? 10.758 -17.953 9.297 1 97.56 206 ALA A C 1
ATOM 1590 O O . ALA A 1 206 ? 11.75 -17.438 9.812 1 97.56 206 ALA A O 1
ATOM 1591 N N . ASN A 1 207 ? 10.602 -18.031 8.008 1 98.31 207 ASN A N 1
ATOM 1592 C CA . ASN A 1 207 ? 11.68 -17.625 7.098 1 98.31 207 ASN A CA 1
ATOM 1593 C C . ASN A 1 207 ? 11.359 -16.312 6.395 1 98.31 207 ASN A C 1
ATOM 1595 O O . ASN A 1 207 ? 12.203 -15.766 5.68 1 98.31 207 ASN A O 1
ATOM 1599 N N . LEU A 1 208 ? 10.203 -15.781 6.602 1 98.25 208 LEU A N 1
ATOM 1600 C CA . LEU A 1 208 ? 9.773 -14.594 5.859 1 98.25 208 LEU A CA 1
ATOM 1601 C C . LEU A 1 208 ? 10.609 -13.383 6.25 1 98.25 208 LEU A C 1
ATOM 1603 O O . LEU A 1 208 ? 10.797 -12.469 5.445 1 98.25 208 LEU A O 1
ATOM 1607 N N . SER A 1 209 ? 11.156 -13.305 7.453 1 95.56 209 SER A N 1
ATOM 1608 C CA . SER A 1 209 ? 11.961 -12.18 7.902 1 95.56 209 SER A CA 1
ATOM 1609 C C . SER A 1 209 ? 13.281 -12.102 7.148 1 95.56 209 SER A C 1
ATOM 1611 O O . SER A 1 209 ? 13.961 -11.07 7.176 1 95.56 209 SER A O 1
ATOM 1613 N N . SER A 1 210 ? 13.672 -13.203 6.52 1 96.06 210 SER A N 1
ATOM 1614 C CA . SER A 1 210 ? 14.93 -13.234 5.777 1 96.06 210 SER A CA 1
ATOM 1615 C C . SER A 1 210 ? 14.75 -12.672 4.367 1 96.06 210 SER A C 1
ATOM 1617 O O . SER A 1 210 ? 15.734 -12.453 3.656 1 96.06 210 SER A O 1
ATOM 1619 N N . VAL A 1 211 ? 13.531 -12.461 3.945 1 96.44 211 VAL A N 1
ATOM 1620 C CA . VAL A 1 211 ? 13.266 -11.938 2.609 1 96.44 211 VAL A CA 1
ATOM 1621 C C . VAL A 1 211 ? 13.805 -10.516 2.492 1 96.44 211 VAL A C 1
ATOM 1623 O O . VAL A 1 211 ? 13.484 -9.648 3.311 1 96.44 211 VAL A O 1
ATOM 1626 N N . ASN A 1 212 ? 14.625 -10.266 1.475 1 92.69 212 ASN A N 1
ATOM 1627 C CA . ASN A 1 212 ? 15.227 -8.953 1.266 1 92.69 212 ASN A CA 1
ATOM 1628 C C . ASN A 1 212 ? 14.859 -8.375 -0.098 1 92.69 212 ASN A C 1
ATOM 1630 O O . ASN A 1 212 ? 15.539 -7.484 -0.604 1 92.69 212 ASN A O 1
ATOM 1634 N N . ILE A 1 213 ? 13.906 -8.977 -0.75 1 94.88 213 ILE A N 1
ATOM 1635 C CA . ILE A 1 213 ? 13.375 -8.508 -2.025 1 94.88 213 ILE A CA 1
ATOM 1636 C C . ILE A 1 213 ? 12.102 -7.699 -1.788 1 94.88 213 ILE A C 1
ATOM 1638 O O . ILE A 1 213 ? 11.234 -8.117 -1.021 1 94.88 213 ILE A O 1
ATOM 1642 N N . SER A 1 214 ? 12.008 -6.496 -2.422 1 95.06 214 SER A N 1
ATOM 1643 C CA . SER A 1 214 ? 10.797 -5.688 -2.309 1 95.06 214 SER A CA 1
ATOM 1644 C C . SER A 1 214 ? 9.555 -6.504 -2.65 1 95.06 214 SER A C 1
ATOM 1646 O O . SER A 1 214 ? 9.484 -7.125 -3.713 1 95.06 214 SER A O 1
ATOM 1648 N N . THR A 1 215 ? 8.617 -6.477 -1.698 1 97.12 215 THR A N 1
ATOM 1649 C CA . THR A 1 215 ? 7.438 -7.328 -1.835 1 97.12 215 THR A CA 1
ATOM 1650 C C . THR A 1 215 ? 6.164 -6.539 -1.546 1 97.12 215 THR A C 1
ATOM 1652 O O . THR A 1 215 ? 6.105 -5.777 -0.581 1 97.12 215 THR A O 1
ATOM 1655 N N . LEU A 1 216 ? 5.215 -6.66 -2.404 1 97.5 216 LEU A N 1
ATOM 1656 C CA . LEU A 1 216 ? 3.865 -6.133 -2.232 1 97.5 216 LEU A CA 1
ATOM 1657 C C . LEU A 1 216 ? 2.881 -7.258 -1.923 1 97.5 216 LEU A C 1
ATOM 1659 O O . LEU A 1 216 ? 2.805 -8.242 -2.66 1 97.5 216 LEU A O 1
ATOM 1663 N N . VAL A 1 217 ? 2.143 -7.117 -0.812 1 98.38 217 VAL A N 1
ATOM 1664 C CA . VAL A 1 217 ? 1.116 -8.086 -0.452 1 98.38 217 VAL A CA 1
ATOM 1665 C C . VAL A 1 217 ? -0.268 -7.477 -0.653 1 98.38 217 VAL A C 1
ATOM 1667 O O . VAL A 1 217 ? -0.538 -6.371 -0.18 1 98.38 217 VAL A O 1
ATOM 1670 N N . ILE A 1 218 ? -1.086 -8.195 -1.393 1 97.81 218 ILE A N 1
ATOM 1671 C CA . ILE A 1 218 ? -2.443 -7.77 -1.716 1 97.81 218 ILE A CA 1
ATOM 1672 C C . ILE A 1 218 ? -3.439 -8.836 -1.265 1 97.81 218 ILE A C 1
ATOM 1674 O O . ILE A 1 218 ? -3.205 -10.031 -1.448 1 97.81 218 ILE A O 1
ATOM 1678 N N . GLY A 1 219 ? -4.562 -8.453 -0.69 1 96.25 219 GLY A N 1
ATOM 1679 C CA . GLY A 1 219 ? -5.598 -9.398 -0.312 1 96.25 219 GLY A CA 1
ATOM 1680 C C . GLY A 1 219 ? -6.988 -8.789 -0.29 1 96.25 219 GLY A C 1
ATOM 1681 O O . GLY A 1 219 ? -7.133 -7.574 -0.174 1 96.25 219 GLY A O 1
ATOM 1682 N N . GLY A 1 220 ? -7.973 -9.656 -0.486 1 94.38 220 GLY A N 1
ATOM 1683 C CA . GLY A 1 220 ? -9.359 -9.266 -0.28 1 94.38 220 GLY A CA 1
ATOM 1684 C C . GLY A 1 220 ? -9.852 -9.531 1.128 1 94.38 220 GLY A C 1
ATOM 1685 O O . GLY A 1 220 ? -9.586 -10.594 1.692 1 94.38 220 GLY A O 1
ATOM 1686 N N . THR A 1 221 ? -10.648 -8.633 1.7 1 92.25 221 THR A N 1
ATOM 1687 C CA . THR A 1 221 ? -11.031 -8.742 3.102 1 92.25 221 THR A CA 1
ATOM 1688 C C . THR A 1 221 ? -12.133 -9.789 3.279 1 92.25 221 THR A C 1
ATOM 1690 O O . THR A 1 221 ? -12.422 -10.211 4.402 1 92.25 221 THR A O 1
ATOM 1693 N N . THR A 1 222 ? -12.734 -10.273 2.16 1 93.69 222 THR A N 1
ATOM 1694 C CA . THR A 1 222 ? -13.805 -11.266 2.264 1 93.69 222 THR A CA 1
ATOM 1695 C C . THR A 1 222 ? -13.359 -12.602 1.686 1 93.69 222 THR A C 1
ATOM 1697 O O . THR A 1 222 ? -14.188 -13.453 1.357 1 93.69 222 THR A O 1
ATOM 1700 N N . ASP A 1 223 ? -12.062 -12.758 1.547 1 97 223 ASP A N 1
ATOM 1701 C CA . ASP A 1 223 ? -11.477 -13.992 1.033 1 97 223 ASP A CA 1
ATOM 1702 C C . ASP A 1 223 ? -11.633 -15.133 2.039 1 97 223 ASP A C 1
ATOM 1704 O O . ASP A 1 223 ? -11 -15.125 3.096 1 97 223 ASP A O 1
ATOM 1708 N N . PRO A 1 224 ? -12.391 -16.141 1.758 1 96.88 224 PRO A N 1
ATOM 1709 C CA . PRO A 1 224 ? -12.578 -17.219 2.721 1 96.88 224 PRO A CA 1
ATOM 1710 C C . PRO A 1 224 ? -11.477 -18.281 2.639 1 96.88 224 PRO A C 1
ATOM 1712 O O . PRO A 1 224 ? -11.367 -19.125 3.529 1 96.88 224 PRO A O 1
ATOM 1715 N N . LEU A 1 225 ? -10.719 -18.312 1.568 1 98.19 225 LEU A N 1
ATOM 1716 C CA . LEU A 1 225 ? -9.711 -19.344 1.352 1 98.19 225 LEU A CA 1
ATOM 1717 C C . LEU A 1 225 ? -8.391 -18.953 2.008 1 98.19 225 LEU A C 1
ATOM 1719 O O . LEU A 1 225 ? -7.762 -19.781 2.672 1 98.19 225 LEU A O 1
ATOM 1723 N N . THR A 1 226 ? -7.953 -17.734 1.753 1 98.19 226 THR A N 1
ATOM 1724 C CA . THR A 1 226 ? -6.801 -17.109 2.393 1 98.19 226 THR A CA 1
ATOM 1725 C C . THR A 1 226 ? -7.203 -15.805 3.08 1 98.19 226 THR A C 1
ATOM 1727 O O . THR A 1 226 ? -6.996 -14.719 2.535 1 98.19 226 THR A O 1
ATOM 1730 N N . PRO A 1 227 ? -7.68 -15.953 4.242 1 97 227 PRO A N 1
ATOM 1731 C CA . PRO A 1 227 ? -8.266 -14.789 4.914 1 97 227 PRO A CA 1
ATOM 1732 C C . PRO A 1 227 ? -7.277 -13.633 5.047 1 97 227 PRO A C 1
ATOM 1734 O O . PRO A 1 227 ? -6.062 -13.852 5.09 1 97 227 PRO A O 1
ATOM 1737 N N . ILE A 1 228 ? -7.789 -12.461 5.145 1 95.12 228 ILE A N 1
ATOM 1738 C CA . ILE A 1 228 ? -7.004 -11.227 5.121 1 95.12 228 ILE A CA 1
ATOM 1739 C C . ILE A 1 228 ? -5.988 -11.242 6.258 1 95.12 228 ILE A C 1
ATOM 1741 O O . ILE A 1 228 ? -4.895 -10.68 6.129 1 95.12 228 ILE A O 1
ATOM 1745 N N . GLU A 1 229 ? -6.266 -11.898 7.352 1 94.56 229 GLU A N 1
ATOM 1746 C CA . GLU A 1 229 ? -5.359 -12.016 8.492 1 94.56 229 GLU A CA 1
ATOM 1747 C C . GLU A 1 229 ? -4.039 -12.664 8.078 1 94.56 229 GLU A C 1
ATOM 1749 O O . GLU A 1 229 ? -2.98 -12.32 8.609 1 94.56 229 GLU A O 1
ATOM 1754 N N . ASP A 1 230 ? -4.102 -13.594 7.176 1 97.56 230 ASP A N 1
ATOM 1755 C CA . ASP A 1 230 ? -2.883 -14.227 6.688 1 97.56 230 ASP A CA 1
ATOM 1756 C C . ASP A 1 230 ? -2.031 -13.25 5.887 1 97.56 230 ASP A C 1
ATOM 1758 O O . ASP A 1 230 ? -0.803 -13.25 5.996 1 97.56 230 ASP A O 1
ATOM 1762 N N . ALA A 1 231 ? -2.699 -12.469 5.07 1 96.62 231 ALA A N 1
ATOM 1763 C CA . ALA A 1 231 ? -1.977 -11.453 4.316 1 96.62 231 ALA A CA 1
ATOM 1764 C C . ALA A 1 231 ? -1.288 -10.461 5.254 1 96.62 231 ALA A C 1
ATOM 1766 O O . ALA A 1 231 ? -0.146 -10.062 5.016 1 96.62 231 ALA A O 1
ATOM 1767 N N . TYR A 1 232 ? -1.989 -10.078 6.34 1 93.62 232 TYR A N 1
ATOM 1768 C CA . TYR A 1 232 ? -1.396 -9.219 7.359 1 93.62 232 TYR A CA 1
ATOM 1769 C C . TYR A 1 232 ? -0.148 -9.859 7.953 1 93.62 232 TYR A C 1
ATOM 1771 O O . TYR A 1 232 ? 0.881 -9.195 8.117 1 93.62 232 TYR A O 1
ATOM 1779 N N . THR A 1 233 ? -0.268 -11.086 8.273 1 96.19 233 THR A N 1
ATOM 1780 C CA . THR A 1 233 ? 0.839 -11.812 8.883 1 96.19 233 THR A CA 1
ATOM 1781 C C . THR A 1 233 ? 2.031 -11.883 7.93 1 96.19 233 THR A C 1
ATOM 1783 O O . THR A 1 233 ? 3.166 -11.609 8.328 1 96.19 233 THR A O 1
ATOM 1786 N N . VAL A 1 234 ? 1.776 -12.18 6.684 1 98.19 234 VAL A N 1
ATOM 1787 C CA . VAL A 1 234 ? 2.84 -12.297 5.691 1 98.19 234 VAL A CA 1
ATOM 1788 C C . VAL A 1 234 ? 3.496 -10.93 5.484 1 98.19 234 VAL A C 1
ATOM 1790 O O . VAL A 1 234 ? 4.723 -10.812 5.527 1 98.19 234 VAL A O 1
ATOM 1793 N N . ALA A 1 235 ? 2.717 -9.914 5.309 1 96.69 235 ALA A N 1
ATOM 1794 C CA . ALA A 1 235 ? 3.236 -8.562 5.102 1 96.69 235 ALA A CA 1
ATOM 1795 C C . ALA A 1 235 ? 4.043 -8.094 6.312 1 96.69 235 ALA A C 1
ATOM 1797 O O . ALA A 1 235 ? 5.094 -7.473 6.16 1 96.69 235 ALA A O 1
ATOM 1798 N N . GLY A 1 236 ? 3.533 -8.406 7.477 1 92.81 236 GLY A N 1
ATOM 1799 C CA . GLY A 1 236 ? 4.207 -8.008 8.695 1 92.81 236 GLY A CA 1
ATOM 1800 C C . GLY A 1 236 ? 5.531 -8.719 8.914 1 92.81 236 GLY A C 1
ATOM 1801 O O . GLY A 1 236 ? 6.43 -8.188 9.562 1 92.81 236 GLY A O 1
ATOM 1802 N N . ALA A 1 237 ? 5.676 -9.883 8.344 1 96 237 ALA A N 1
ATOM 1803 C CA . ALA A 1 237 ? 6.867 -10.703 8.547 1 96 237 ALA A CA 1
ATOM 1804 C C . ALA A 1 237 ? 7.961 -10.336 7.547 1 96 237 ALA A C 1
ATOM 1806 O O . ALA A 1 237 ? 9.133 -10.656 7.754 1 96 237 ALA A O 1
ATOM 1807 N N . ILE A 1 238 ? 7.582 -9.742 6.426 1 95.56 238 ILE A N 1
ATOM 1808 C CA . ILE A 1 238 ? 8.547 -9.344 5.402 1 95.56 238 ILE A CA 1
ATOM 1809 C C . ILE A 1 238 ? 8.953 -7.891 5.613 1 95.56 238 ILE A C 1
ATOM 1811 O O . ILE A 1 238 ? 8.133 -6.984 5.488 1 95.56 238 ILE A O 1
ATOM 1815 N N . ASN A 1 239 ? 10.203 -7.703 5.863 1 88.62 239 ASN A N 1
ATOM 1816 C CA . ASN A 1 239 ? 10.68 -6.352 6.121 1 88.62 239 ASN A CA 1
ATOM 1817 C C . ASN A 1 239 ? 10.453 -5.438 4.922 1 88.62 239 ASN A C 1
ATOM 1819 O O . ASN A 1 239 ? 10.883 -5.754 3.807 1 88.62 239 ASN A O 1
ATOM 1823 N N . GLY A 1 240 ? 9.672 -4.34 5.207 1 90.56 240 GLY A N 1
ATOM 1824 C CA . GLY A 1 240 ? 9.508 -3.338 4.168 1 90.56 240 GLY A CA 1
ATOM 1825 C C . GLY A 1 240 ? 8.406 -3.672 3.184 1 90.56 240 GLY A C 1
ATOM 1826 O O . GLY A 1 240 ? 8.219 -2.969 2.189 1 90.56 240 GLY A O 1
ATOM 1827 N N . ALA A 1 241 ? 7.656 -4.695 3.477 1 95.06 241 ALA A N 1
ATOM 1828 C CA . ALA A 1 241 ? 6.59 -5.07 2.549 1 95.06 241 ALA A CA 1
ATOM 1829 C C . ALA A 1 241 ? 5.512 -3.994 2.488 1 95.06 241 ALA A C 1
ATOM 1831 O O . ALA A 1 241 ? 5.148 -3.41 3.514 1 95.06 241 ALA A O 1
ATOM 1832 N N . TRP A 1 242 ? 5.094 -3.709 1.246 1 95.88 242 TRP A N 1
ATOM 1833 C CA . TRP A 1 242 ? 3.844 -2.979 1.073 1 95.88 242 TRP A CA 1
ATOM 1834 C C . TRP A 1 242 ? 2.645 -3.889 1.31 1 95.88 242 TRP A C 1
ATOM 1836 O O . TRP A 1 242 ? 2.699 -5.086 1.022 1 95.88 242 TRP A O 1
ATOM 1846 N N . PHE A 1 243 ? 1.577 -3.328 1.858 1 96.06 243 PHE A N 1
ATOM 1847 C CA . PHE A 1 243 ? 0.369 -4.105 2.1 1 96.06 243 PHE A CA 1
ATOM 1848 C C . PHE A 1 243 ? -0.87 -3.33 1.671 1 96.06 243 PHE A C 1
ATOM 1850 O O . PHE A 1 243 ? -1.092 -2.205 2.125 1 96.06 243 PHE A O 1
ATOM 1857 N N . THR A 1 244 ? -1.671 -3.992 0.805 1 94.62 244 THR A N 1
ATOM 1858 C CA . THR A 1 244 ? -2.863 -3.342 0.274 1 94.62 244 THR A CA 1
ATOM 1859 C C . THR A 1 244 ? -4.062 -4.281 0.335 1 94.62 244 THR A C 1
ATOM 1861 O O . THR A 1 244 ? -4.277 -5.082 -0.576 1 94.62 244 THR A O 1
ATOM 1864 N N . PRO A 1 245 ? -4.863 -4.141 1.389 1 93.94 245 PRO A N 1
ATOM 1865 C CA . PRO A 1 245 ? -6.137 -4.859 1.43 1 93.94 245 PRO A CA 1
ATOM 1866 C C . PRO A 1 245 ? -7.215 -4.203 0.567 1 93.94 245 PRO A C 1
ATOM 1868 O O . PRO A 1 245 ? -7.258 -2.975 0.457 1 93.94 245 PRO A O 1
ATOM 1871 N N . PHE A 1 246 ? -7.98 -4.977 -0.061 1 92.94 246 PHE A N 1
ATOM 1872 C CA . PHE A 1 246 ? -9.141 -4.5 -0.806 1 92.94 246 PHE A CA 1
ATOM 1873 C C . PHE A 1 246 ? -10.438 -4.898 -0.108 1 92.94 246 PHE A C 1
ATOM 1875 O O . PHE A 1 246 ? -10.797 -6.078 -0.093 1 92.94 246 PHE A O 1
ATOM 1882 N N . ILE A 1 247 ? -11.117 -3.902 0.433 1 88.81 247 ILE A N 1
ATOM 1883 C CA . ILE A 1 247 ? -12.32 -4.121 1.236 1 88.81 247 ILE A CA 1
ATOM 1884 C C . ILE A 1 247 ? -13.438 -4.66 0.353 1 88.81 247 ILE A C 1
ATOM 1886 O O . ILE A 1 247 ? -13.734 -4.09 -0.699 1 88.81 247 ILE A O 1
ATOM 1890 N N . GLY A 1 248 ? -14.023 -5.742 0.773 1 89.38 248 GLY A N 1
ATOM 1891 C CA . GLY A 1 248 ? -15.172 -6.312 0.086 1 89.38 248 GLY A CA 1
ATOM 1892 C C . GLY A 1 248 ? -14.789 -7.32 -0.981 1 89.38 248 GLY A C 1
ATOM 1893 O O . GLY A 1 248 ? -15.625 -8.102 -1.432 1 89.38 248 GLY A O 1
ATOM 1894 N N . ALA A 1 249 ? -13.547 -7.281 -1.411 1 92.5 249 ALA A N 1
ATOM 1895 C CA . ALA A 1 249 ? -13.102 -8.242 -2.42 1 92.5 249 ALA A CA 1
ATOM 1896 C C . ALA A 1 249 ? -12.852 -9.609 -1.801 1 92.5 249 ALA A C 1
ATOM 1898 O O . ALA A 1 249 ? -12.633 -9.727 -0.592 1 92.5 249 ALA A O 1
ATOM 1899 N N . ASP A 1 250 ? -12.938 -10.602 -2.643 1 95.31 250 ASP A N 1
ATOM 1900 C CA . ASP A 1 250 ? -12.719 -11.961 -2.164 1 95.31 250 ASP A CA 1
ATOM 1901 C C . ASP A 1 250 ? -11.43 -12.547 -2.74 1 95.31 250 ASP A C 1
ATOM 1903 O O . ASP A 1 250 ? -10.477 -11.812 -3.01 1 95.31 250 ASP A O 1
ATOM 1907 N N . HIS A 1 251 ? -11.352 -13.898 -2.82 1 97 251 HIS A N 1
ATOM 1908 C CA . HIS A 1 251 ? -10.156 -14.625 -3.234 1 97 251 HIS A CA 1
ATOM 1909 C C . HIS A 1 251 ? -9.766 -14.266 -4.664 1 97 251 HIS A C 1
ATOM 1911 O O . HIS A 1 251 ? -8.609 -14.445 -5.062 1 97 251 HIS A O 1
ATOM 1917 N N . SER A 1 252 ? -10.734 -13.773 -5.441 1 96.38 252 SER A N 1
ATOM 1918 C CA . SER A 1 252 ? -10.531 -13.461 -6.852 1 96.38 252 SER A CA 1
ATOM 1919 C C . SER A 1 252 ? -10.203 -11.984 -7.047 1 96.38 252 SER A C 1
ATOM 1921 O O . SER A 1 252 ? -10.445 -11.422 -8.117 1 96.38 252 SER A O 1
ATOM 1923 N N . VAL A 1 253 ? -9.609 -11.398 -6.043 1 94.31 253 VAL A N 1
ATOM 1924 C CA . VAL A 1 253 ? -9.367 -9.961 -5.977 1 94.31 253 VAL A CA 1
ATOM 1925 C C . VAL A 1 253 ? -8.555 -9.516 -7.191 1 94.31 253 VAL A C 1
ATOM 1927 O O . VAL A 1 253 ? -8.82 -8.453 -7.766 1 94.31 253 VAL A O 1
ATOM 1930 N N . PRO A 1 254 ? -7.547 -10.203 -7.742 1 93.75 254 PRO A N 1
ATOM 1931 C CA . PRO A 1 254 ? -6.812 -9.68 -8.898 1 93.75 254 PRO A CA 1
ATOM 1932 C C . PRO A 1 254 ? -7.68 -9.578 -10.148 1 93.75 254 PRO A C 1
ATOM 1934 O O . PRO A 1 254 ? -7.395 -8.766 -11.039 1 93.75 254 PRO A O 1
ATOM 1937 N N . TYR A 1 255 ? -8.719 -10.375 -10.219 1 94 255 TYR A N 1
ATOM 1938 C CA . TYR A 1 255 ? -9.609 -10.352 -11.375 1 94 255 TYR A CA 1
ATOM 1939 C C . TYR A 1 255 ? -10.688 -9.289 -11.203 1 94 255 TYR A C 1
ATOM 1941 O O . TYR A 1 255 ? -11 -8.555 -12.141 1 94 255 TYR A O 1
ATOM 1949 N N . GLU A 1 256 ? -11.188 -9.219 -10.016 1 91.25 256 GLU A N 1
ATOM 1950 C CA . GLU A 1 256 ? -12.266 -8.281 -9.711 1 91.25 256 GLU A CA 1
ATOM 1951 C C . GLU A 1 256 ? -11.766 -6.84 -9.719 1 91.25 256 GLU A C 1
ATOM 1953 O O . GLU A 1 256 ? -12.484 -5.934 -10.148 1 91.25 256 GLU A O 1
ATOM 1958 N N . MET A 1 257 ? -10.57 -6.723 -9.266 1 92.88 257 MET A N 1
ATOM 1959 C CA . MET A 1 257 ? -10.039 -5.379 -9.055 1 92.88 257 MET A CA 1
ATOM 1960 C C . MET A 1 257 ? -8.836 -5.129 -9.953 1 92.88 257 MET A C 1
ATOM 1962 O O . MET A 1 257 ? -7.895 -4.43 -9.562 1 92.88 257 MET A O 1
ATOM 1966 N N . LYS A 1 258 ? -8.836 -5.715 -11.141 1 95.06 258 LYS A N 1
ATOM 1967 C CA . LYS A 1 258 ? -7.664 -5.664 -12.016 1 95.06 258 LYS A CA 1
ATOM 1968 C C . LYS A 1 258 ? -7.336 -4.23 -12.414 1 95.06 258 LYS A C 1
ATOM 1970 O O . LYS A 1 258 ? -6.168 -3.873 -12.562 1 95.06 258 LYS A O 1
ATOM 1975 N N . GLU A 1 259 ? -8.312 -3.346 -12.57 1 93.25 259 GLU A N 1
ATOM 1976 C CA . GLU A 1 259 ? -8.094 -1.964 -12.992 1 93.25 259 GLU A CA 1
ATOM 1977 C C . GLU A 1 259 ? -7.398 -1.155 -11.898 1 93.25 259 GLU A C 1
ATOM 1979 O O . GLU A 1 259 ? -6.789 -0.121 -12.18 1 93.25 259 GLU A O 1
ATOM 1984 N N . GLU A 1 260 ? -7.48 -1.591 -10.664 1 92.31 260 GLU A N 1
ATOM 1985 C CA . GLU A 1 260 ? -6.805 -0.944 -9.547 1 92.31 260 GLU A CA 1
ATOM 1986 C C . GLU A 1 260 ? -5.488 -1.645 -9.219 1 92.31 260 GLU A C 1
ATOM 1988 O O . GLU A 1 260 ? -4.488 -0.989 -8.914 1 92.31 260 GLU A O 1
ATOM 1993 N N . ILE A 1 261 ? -5.484 -2.893 -9.328 1 95.62 261 ILE A N 1
ATOM 1994 C CA . ILE A 1 261 ? -4.359 -3.693 -8.859 1 95.62 261 ILE A CA 1
ATOM 1995 C C . ILE A 1 261 ? -3.191 -3.562 -9.828 1 95.62 261 ILE A C 1
ATOM 1997 O O . ILE A 1 261 ? -2.039 -3.432 -9.406 1 95.62 261 ILE A O 1
ATOM 2001 N N . VAL A 1 262 ? -3.447 -3.611 -11.125 1 97.31 262 VAL A N 1
ATOM 2002 C CA . VAL A 1 262 ? -2.34 -3.615 -12.078 1 97.31 262 VAL A CA 1
ATOM 2003 C C . VAL A 1 262 ? -1.583 -2.291 -11.992 1 97.31 262 VAL A C 1
ATOM 2005 O O . VAL A 1 262 ? -0.355 -2.277 -11.883 1 97.31 262 VAL A O 1
ATOM 2008 N N . PRO A 1 263 ? -2.291 -1.144 -11.977 1 95.12 263 PRO A N 1
ATOM 2009 C CA . PRO A 1 263 ? -1.556 0.108 -11.781 1 95.12 263 PRO A CA 1
ATOM 2010 C C . PRO A 1 263 ? -0.815 0.156 -10.445 1 95.12 263 PRO A C 1
ATOM 2012 O O . PRO A 1 263 ? 0.273 0.732 -10.359 1 95.12 263 PRO A O 1
ATOM 2015 N N . LEU A 1 264 ? -1.33 -0.363 -9.414 1 94.75 264 LEU A N 1
ATOM 2016 C CA . LEU A 1 264 ? -0.665 -0.427 -8.117 1 94.75 264 LEU A CA 1
ATOM 2017 C C . LEU A 1 264 ? 0.621 -1.242 -8.203 1 94.75 264 LEU A C 1
ATOM 2019 O O . LEU A 1 264 ? 1.671 -0.806 -7.727 1 94.75 264 LEU A O 1
ATOM 2023 N N . VAL A 1 265 ? 0.529 -2.385 -8.805 1 97.38 265 VAL A N 1
ATOM 2024 C CA . VAL A 1 265 ? 1.69 -3.254 -8.961 1 97.38 265 VAL A CA 1
ATOM 2025 C C . VAL A 1 265 ? 2.756 -2.549 -9.797 1 97.38 265 VAL A C 1
ATOM 2027 O O . VAL A 1 265 ? 3.945 -2.607 -9.477 1 97.38 265 VAL A O 1
ATOM 2030 N N . ASP A 1 266 ? 2.311 -1.896 -10.852 1 96.38 266 ASP A N 1
ATOM 2031 C CA . ASP A 1 266 ? 3.234 -1.148 -11.695 1 96.38 266 ASP A CA 1
ATOM 2032 C C . ASP A 1 266 ? 3.967 -0.073 -10.898 1 96.38 266 ASP A C 1
ATOM 2034 O O . ASP A 1 266 ? 5.191 0.052 -10.992 1 96.38 266 ASP A O 1
ATOM 2038 N N . LEU A 1 267 ? 3.191 0.662 -10.188 1 93.5 267 LEU A N 1
ATOM 2039 C CA . LEU A 1 267 ? 3.779 1.705 -9.359 1 93.5 267 LEU A CA 1
ATOM 2040 C C . LEU A 1 267 ? 4.785 1.114 -8.375 1 93.5 267 LEU A C 1
ATOM 2042 O O . LEU A 1 267 ? 5.883 1.651 -8.203 1 93.5 267 LEU A O 1
ATOM 2046 N N . PHE A 1 268 ? 4.461 0.066 -7.711 1 95.44 268 PHE A N 1
ATOM 2047 C CA . PHE A 1 268 ? 5.34 -0.604 -6.762 1 95.44 268 PHE A CA 1
ATOM 2048 C C . PHE A 1 268 ? 6.609 -1.087 -7.445 1 95.44 268 PHE A C 1
ATOM 2050 O O . PHE A 1 268 ? 7.715 -0.885 -6.934 1 95.44 268 PHE A O 1
ATOM 2057 N N . PHE A 1 269 ? 6.43 -1.735 -8.594 1 95.62 269 PHE A N 1
ATOM 2058 C CA . PHE A 1 269 ? 7.562 -2.303 -9.312 1 95.62 269 PHE A CA 1
ATOM 2059 C C . PHE A 1 269 ? 8.508 -1.204 -9.789 1 95.62 269 PHE A C 1
ATOM 2061 O O . PHE A 1 269 ? 9.719 -1.414 -9.883 1 95.62 269 PHE A O 1
ATOM 2068 N N . GLN A 1 270 ? 8.008 -0.054 -10.078 1 90.19 270 GLN A N 1
ATOM 2069 C CA . GLN A 1 270 ? 8.82 1.033 -10.617 1 90.19 270 GLN A CA 1
ATOM 2070 C C . GLN A 1 270 ? 9.461 1.844 -9.492 1 90.19 270 GLN A C 1
ATOM 2072 O O . GLN A 1 270 ? 10.352 2.654 -9.734 1 90.19 270 GLN A O 1
ATOM 2077 N N . ASN A 1 271 ? 8.852 1.686 -8.305 1 81.81 271 ASN A N 1
ATOM 2078 C CA . ASN A 1 271 ? 9.422 2.406 -7.168 1 81.81 271 ASN A CA 1
ATOM 2079 C C . ASN A 1 271 ? 10.914 2.117 -7.016 1 81.81 271 ASN A C 1
ATOM 2081 O O . ASN A 1 271 ? 11.352 0.972 -7.168 1 81.81 271 ASN A O 1
ATOM 2085 N N . SER A 1 272 ? 11.703 3.143 -6.902 1 66.44 272 SER A N 1
ATOM 2086 C CA . SER A 1 272 ? 13.164 3.057 -6.914 1 66.44 272 SER A CA 1
ATOM 2087 C C . SER A 1 272 ? 13.695 2.479 -5.605 1 66.44 272 SER A C 1
ATOM 2089 O O . SER A 1 272 ? 14.875 2.141 -5.508 1 66.44 272 SER A O 1
ATOM 2091 N N . GLU A 1 273 ? 12.922 2.369 -4.586 1 60.66 273 GLU A N 1
ATOM 2092 C CA . GLU A 1 273 ? 13.531 2.035 -3.307 1 60.66 273 GLU A CA 1
ATOM 2093 C C . GLU A 1 273 ? 14.078 0.611 -3.312 1 60.66 273 GLU A C 1
ATOM 2095 O O . GLU A 1 273 ? 13.453 -0.298 -3.861 1 60.66 273 GLU A O 1
ATOM 2100 N N . VAL A 1 274 ? 15.508 0.552 -3.262 1 51.25 274 VAL A N 1
ATOM 2101 C CA . VAL A 1 274 ? 16.141 -0.759 -3.137 1 51.25 274 VAL A CA 1
ATOM 2102 C C . VAL A 1 274 ? 16.375 -1.081 -1.664 1 51.25 274 VAL A C 1
ATOM 2104 O O . VAL A 1 274 ? 16.844 -0.231 -0.906 1 51.25 274 VAL A O 1
ATOM 2107 N N . TYR A 1 275 ? 15.555 -2.039 -1.08 1 50.69 275 TYR A N 1
ATOM 2108 C CA . TYR A 1 275 ? 15.969 -2.551 0.221 1 50.69 275 TYR A CA 1
ATOM 2109 C C . TYR A 1 275 ? 17.469 -2.84 0.243 1 50.69 275 TYR A C 1
ATOM 2111 O O . TYR A 1 275 ? 17.984 -3.512 -0.65 1 50.69 275 TYR A O 1
ATOM 2119 N N . THR A 1 276 ? 18.281 -1.923 0.675 1 45.59 276 THR A N 1
ATOM 2120 C CA . THR A 1 276 ? 19.625 -2.387 0.956 1 45.59 276 THR A CA 1
ATOM 2121 C C . THR A 1 276 ? 19.75 -2.883 2.395 1 45.59 276 THR A C 1
ATOM 2123 O O . THR A 1 276 ? 19.406 -2.162 3.334 1 45.59 276 THR A O 1
ATOM 2126 N N . PRO A 1 277 ? 19.875 -4.219 2.648 1 43.88 277 PRO A N 1
ATOM 2127 C CA . PRO A 1 277 ? 20.141 -4.664 4.016 1 43.88 277 PRO A CA 1
ATOM 2128 C C . PRO A 1 277 ? 21.172 -3.779 4.73 1 43.88 277 PRO A C 1
ATOM 2130 O O . PRO A 1 277 ? 22.031 -3.188 4.082 1 43.88 277 PRO A O 1
ATOM 2133 N N . MET B 1 1 ? 80 -4.82 -28.438 1 19.92 1 MET B N 1
ATOM 2134 C CA . MET B 1 1 ? 80.125 -3.486 -29.016 1 19.92 1 MET B CA 1
ATOM 2135 C C . MET B 1 1 ? 78.812 -2.912 -29.391 1 19.92 1 MET B C 1
ATOM 2137 O O . MET B 1 1 ? 77.75 -3.311 -28.844 1 19.92 1 MET B O 1
ATOM 2141 N N . LYS B 1 2 ? 78.688 -2.785 -30.781 1 18.41 2 LYS B N 1
ATOM 2142 C CA . LYS B 1 2 ? 78.188 -1.65 -31.547 1 18.41 2 LYS B CA 1
ATOM 2143 C C . LYS B 1 2 ? 76.688 -1.554 -31.438 1 18.41 2 LYS B C 1
ATOM 2145 O O . LYS B 1 2 ? 76 -2.514 -31.031 1 18.41 2 LYS B O 1
ATOM 2150 N N . SER B 1 3 ? 76.188 -0.738 -32.375 1 21.91 3 SER B N 1
ATOM 2151 C CA . SER B 1 3 ? 75.5 0.513 -32.625 1 21.91 3 SER B CA 1
ATOM 2152 C C . SER B 1 3 ? 74.062 0.257 -33.062 1 21.91 3 SER B C 1
ATOM 2154 O O . SER B 1 3 ? 73.812 0.01 -34.25 1 21.91 3 SER B O 1
ATOM 2156 N N . HIS B 1 4 ? 73.5 -0.895 -32.531 1 25.12 4 HIS B N 1
ATOM 2157 C CA . HIS B 1 4 ? 72.188 -1.19 -33.125 1 25.12 4 HIS B CA 1
ATOM 2158 C C . HIS B 1 4 ? 71.312 0.063 -33.219 1 25.12 4 HIS B C 1
ATOM 2160 O O . HIS B 1 4 ? 71.438 0.966 -32.375 1 25.12 4 HIS B O 1
ATOM 2166 N N . VAL B 1 5 ? 70.688 0.243 -34.406 1 22.58 5 VAL B N 1
ATOM 2167 C CA . VAL B 1 5 ? 69.875 1.123 -35.219 1 22.58 5 VAL B CA 1
ATOM 2168 C C . VAL B 1 5 ? 68.688 1.61 -34.406 1 22.58 5 VAL B C 1
ATOM 2170 O O . VAL B 1 5 ? 67.875 0.806 -33.938 1 22.58 5 VAL B O 1
ATOM 2173 N N . LYS B 1 6 ? 68.812 2.857 -33.906 1 23.17 6 LYS B N 1
ATOM 2174 C CA . LYS B 1 6 ? 68 3.867 -33.25 1 23.17 6 LYS B CA 1
ATOM 2175 C C . LYS B 1 6 ? 66.688 4.137 -34.031 1 23.17 6 LYS B C 1
ATOM 2177 O O . LYS B 1 6 ? 66.75 4.945 -34.969 1 23.17 6 LYS B O 1
ATOM 2182 N N . ILE B 1 7 ? 66.125 2.998 -34.719 1 24.05 7 ILE B N 1
ATOM 2183 C CA . ILE B 1 7 ? 65.062 3.439 -35.594 1 24.05 7 ILE B CA 1
ATOM 2184 C C . ILE B 1 7 ? 64.062 4.336 -34.844 1 24.05 7 ILE B C 1
ATOM 2186 O O . ILE B 1 7 ? 63.469 3.906 -33.844 1 24.05 7 ILE B O 1
ATOM 2190 N N . LEU B 1 8 ? 64.438 5.633 -34.75 1 22.59 8 LEU B N 1
ATOM 2191 C CA . LEU B 1 8 ? 63.719 6.766 -34.156 1 22.59 8 LEU B CA 1
ATOM 2192 C C . LEU B 1 8 ? 62.344 6.965 -34.781 1 22.59 8 LEU B C 1
ATOM 2194 O O . LEU B 1 8 ? 62.25 7.332 -35.938 1 22.59 8 LEU B O 1
ATOM 2198 N N . PHE B 1 9 ? 61.531 5.812 -34.844 1 25.05 9 PHE B N 1
ATOM 2199 C CA . PHE B 1 9 ? 60.281 6.094 -35.5 1 25.05 9 PHE B CA 1
ATOM 2200 C C . PHE B 1 9 ? 59.594 7.324 -34.906 1 25.05 9 PHE B C 1
ATOM 2202 O O . PHE B 1 9 ? 59.344 7.363 -33.688 1 25.05 9 PHE B O 1
ATOM 2209 N N . LEU B 1 10 ? 59.969 8.492 -35.438 1 22.72 10 LEU B N 1
ATOM 2210 C CA . LEU B 1 10 ? 59.438 9.82 -35.156 1 22.72 10 LEU B CA 1
ATOM 2211 C C . LEU B 1 10 ? 57.938 9.875 -35.375 1 22.72 10 LEU B C 1
ATOM 2213 O O . LEU B 1 10 ? 57.469 9.82 -36.531 1 22.72 10 LEU B O 1
ATOM 2217 N N . LEU B 1 11 ? 57.156 8.852 -34.969 1 27.5 11 LEU B N 1
ATOM 2218 C CA . LEU B 1 11 ? 55.75 9.078 -35.312 1 27.5 11 LEU B CA 1
ATOM 2219 C C . LEU B 1 11 ? 55.281 10.453 -34.875 1 27.5 11 LEU B C 1
ATOM 2221 O O . LEU B 1 11 ? 55.469 10.836 -33.719 1 27.5 11 LEU B O 1
ATOM 2225 N N . GLY B 1 12 ? 55.25 11.453 -35.812 1 23.28 12 GLY B N 1
ATOM 2226 C CA . GLY B 1 12 ? 54.719 12.805 -35.844 1 23.28 12 GLY B CA 1
ATOM 2227 C C . GLY B 1 12 ? 53.344 12.93 -35.188 1 23.28 12 GLY B C 1
ATOM 2228 O O . GLY B 1 12 ? 52.406 12.203 -35.531 1 23.28 12 GLY B O 1
ATOM 2229 N N . ILE B 1 13 ? 53.312 13.273 -33.906 1 26.06 13 ILE B N 1
ATOM 2230 C CA . ILE B 1 13 ? 52.219 13.602 -32.969 1 26.06 13 ILE B CA 1
ATOM 2231 C C . ILE B 1 13 ? 51.406 14.773 -33.531 1 26.06 13 ILE B C 1
ATOM 2233 O O . ILE B 1 13 ? 51.906 15.898 -33.594 1 26.06 13 ILE B O 1
ATOM 2237 N N . MET B 1 14 ? 50.938 14.586 -34.844 1 24.23 14 MET B N 1
ATOM 2238 C CA . MET B 1 14 ? 50.156 15.75 -35.25 1 24.23 14 MET B CA 1
ATOM 2239 C C . MET B 1 14 ? 49.125 16.125 -34.156 1 24.23 14 MET B C 1
ATOM 2241 O O . MET B 1 14 ? 48.312 15.305 -33.75 1 24.23 14 MET B O 1
ATOM 2245 N N . LEU B 1 15 ? 49.5 17.047 -33.344 1 25.27 15 LEU B N 1
ATOM 2246 C CA . LEU B 1 15 ? 48.781 17.781 -32.312 1 25.27 15 LEU B CA 1
ATOM 2247 C C . LEU B 1 15 ? 47.562 18.484 -32.938 1 25.27 15 LEU B C 1
ATOM 2249 O O . LEU B 1 15 ? 47.719 19.438 -33.688 1 25.27 15 LEU B O 1
ATOM 2253 N N . ALA B 1 16 ? 46.719 17.734 -33.75 1 25.75 16 ALA B N 1
ATOM 2254 C CA . ALA B 1 16 ? 45.594 18.562 -34.188 1 25.75 16 ALA B CA 1
ATOM 2255 C C . ALA B 1 16 ? 44.969 19.32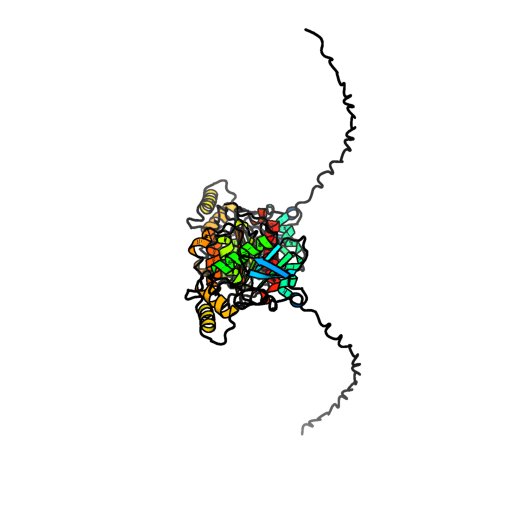8 -33.031 1 25.75 16 ALA B C 1
ATOM 2257 O O . ALA B 1 16 ? 44.594 18.719 -32 1 25.75 16 ALA B O 1
ATOM 2258 N N . ALA B 1 17 ? 45.344 20.578 -32.906 1 26.92 17 ALA B N 1
ATOM 2259 C CA . ALA B 1 17 ? 44.719 21.641 -32.094 1 26.92 17 ALA B CA 1
ATOM 2260 C C . ALA B 1 17 ? 43.219 21.656 -32.312 1 26.92 17 ALA B C 1
ATOM 2262 O O . ALA B 1 17 ? 42.719 22.016 -33.375 1 26.92 17 ALA B O 1
ATOM 2263 N N . THR B 1 18 ? 42.531 20.516 -32 1 28.52 18 THR B N 1
ATOM 2264 C CA . THR B 1 18 ? 41.094 20.734 -32.062 1 28.52 18 THR B CA 1
ATOM 2265 C C . THR B 1 18 ? 40.719 22.016 -31.328 1 28.52 18 THR B C 1
ATOM 2267 O O . THR B 1 18 ? 41.094 22.203 -30.172 1 28.52 18 THR B O 1
ATOM 2270 N N . VAL B 1 19 ? 40.656 23.109 -32.062 1 28.86 19 VAL B N 1
ATOM 2271 C CA . VAL B 1 19 ? 40.031 24.359 -31.641 1 28.86 19 VAL B CA 1
ATOM 2272 C C . VAL B 1 19 ? 38.688 24.062 -30.953 1 28.86 19 VAL B C 1
ATOM 2274 O O . VAL B 1 19 ? 37.781 23.5 -31.578 1 28.86 19 VAL B O 1
ATOM 2277 N N . SER B 1 20 ? 38.781 23.75 -29.641 1 28.11 20 SER B N 1
ATOM 2278 C CA . SER B 1 20 ? 37.625 23.703 -28.781 1 28.11 20 SER B CA 1
ATOM 2279 C C . SER B 1 20 ? 36.812 25 -28.891 1 28.11 20 SER B C 1
ATOM 2281 O O . SER B 1 20 ? 37.281 26.078 -28.516 1 28.11 20 SER B O 1
ATOM 2283 N N . MET B 1 21 ? 36.219 25.234 -30.094 1 29.97 21 MET B N 1
ATOM 2284 C CA . MET B 1 21 ? 35.281 26.344 -30 1 29.97 21 MET B CA 1
ATOM 2285 C C . MET B 1 21 ? 34.406 26.219 -28.75 1 29.97 21 MET B C 1
ATOM 2287 O O . MET B 1 21 ? 33.656 25.25 -28.594 1 29.97 21 MET B O 1
ATOM 2291 N N . ALA B 1 22 ? 34.875 26.844 -27.656 1 32.31 22 ALA B N 1
ATOM 2292 C CA . ALA B 1 22 ? 34.062 27.219 -26.5 1 32.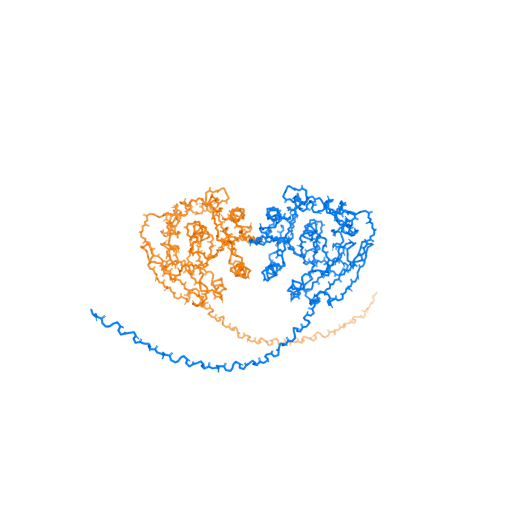31 22 ALA B CA 1
ATOM 2293 C C . ALA B 1 22 ? 32.781 27.922 -26.938 1 32.31 22 ALA B C 1
ATOM 2295 O O . ALA B 1 22 ? 32.781 29.109 -27.281 1 32.31 22 ALA B O 1
ATOM 2296 N N . GLY B 1 23 ? 32.031 27.312 -27.859 1 34.19 23 GLY B N 1
ATOM 2297 C CA . GLY B 1 23 ? 30.766 28.062 -27.891 1 34.19 23 GLY B CA 1
ATOM 2298 C C . GLY B 1 23 ? 30.281 28.453 -26.516 1 34.19 23 GLY B C 1
ATOM 2299 O O . GLY B 1 23 ? 30.328 27.672 -25.562 1 34.19 23 GLY B O 1
ATOM 2300 N N . CYS B 1 24 ? 30.391 29.734 -26.219 1 32 24 CYS B N 1
ATOM 2301 C CA . CYS B 1 24 ? 29.688 30.312 -25.078 1 32 24 CYS B CA 1
ATOM 2302 C C . CYS B 1 24 ? 28.281 29.75 -24.953 1 32 24 CYS B C 1
ATOM 2304 O O . CYS B 1 24 ? 27.406 30.062 -25.75 1 32 24 CYS B O 1
ATOM 2306 N N . ILE B 1 25 ? 28.203 28.5 -24.672 1 34.97 25 ILE B N 1
ATOM 2307 C CA . ILE B 1 25 ? 26.844 28.219 -24.219 1 34.97 25 ILE B CA 1
ATOM 2308 C C . ILE B 1 25 ? 26.375 29.328 -23.266 1 34.97 25 ILE B C 1
ATOM 2310 O O . ILE B 1 25 ? 27.016 29.594 -22.25 1 34.97 25 ILE B O 1
ATOM 2314 N N . SER B 1 26 ? 25.812 30.375 -23.844 1 33.16 26 SER B N 1
ATOM 2315 C CA . SER B 1 26 ? 25.078 31.281 -22.984 1 33.16 26 SER B CA 1
ATOM 2316 C C . SER B 1 26 ? 24.469 30.547 -21.797 1 33.16 26 SER B C 1
ATOM 2318 O O . SER B 1 26 ? 23.812 29.516 -21.969 1 33.16 26 SER B O 1
ATOM 2320 N N . SER B 1 27 ? 25.172 30.562 -20.688 1 35.94 27 SER B N 1
ATOM 2321 C CA . SER B 1 27 ? 24.562 30.25 -19.406 1 35.94 27 SER B CA 1
ATOM 2322 C C . SER B 1 27 ? 23.125 30.766 -19.328 1 35.94 27 SER B C 1
ATOM 2324 O O . SER B 1 27 ? 22.891 31.969 -19.328 1 35.94 27 SER B O 1
ATOM 2326 N N . ASP B 1 28 ? 22.234 30.234 -20.188 1 37.81 28 ASP B N 1
ATOM 2327 C CA . ASP B 1 28 ? 20.859 30.578 -19.828 1 37.81 28 ASP B CA 1
ATOM 2328 C C . ASP B 1 28 ? 20.734 30.859 -18.328 1 37.81 28 ASP B C 1
ATOM 2330 O O . ASP B 1 28 ? 21.219 30.078 -17.5 1 37.81 28 ASP B O 1
ATOM 2334 N N . THR B 1 29 ? 20.828 32.094 -17.938 1 39.41 29 THR B N 1
ATOM 2335 C CA . THR B 1 29 ? 20.438 32.594 -16.625 1 39.41 29 THR B CA 1
ATOM 2336 C C . THR B 1 29 ? 19.391 31.672 -16 1 39.41 29 THR B C 1
ATOM 2338 O O . THR B 1 29 ? 18.422 31.297 -16.656 1 39.41 29 THR B O 1
ATOM 2341 N N . PRO B 1 30 ? 19.797 30.938 -15 1 41.97 30 PRO B N 1
ATOM 2342 C CA . PRO B 1 30 ? 18.719 30.203 -14.312 1 41.97 30 PRO B CA 1
ATOM 2343 C C . PRO B 1 30 ? 17.406 30.984 -14.289 1 41.97 30 PRO B C 1
ATOM 2345 O O . PRO B 1 30 ? 17.375 32.156 -13.953 1 41.97 30 PRO B O 1
ATOM 2348 N N . THR B 1 31 ? 16.562 30.969 -15.266 1 41.56 31 THR B N 1
ATOM 2349 C CA . THR B 1 31 ? 15.234 31.547 -15.148 1 41.56 31 THR B CA 1
ATOM 2350 C C . THR B 1 31 ? 14.789 31.578 -13.688 1 41.56 31 THR B C 1
ATOM 2352 O O . THR B 1 31 ? 15.039 30.641 -12.93 1 41.56 31 THR B O 1
ATOM 2355 N N . ASP B 1 32 ? 14.805 32.562 -12.961 1 45.34 32 ASP B N 1
ATOM 2356 C CA . ASP B 1 32 ? 14.258 32.844 -11.641 1 45.34 32 ASP B CA 1
ATOM 2357 C C . ASP B 1 32 ? 13.062 31.953 -11.336 1 45.34 32 ASP B C 1
ATOM 2359 O O . ASP B 1 32 ? 11.938 32.25 -11.734 1 45.34 32 ASP B O 1
ATOM 2363 N N . SER B 1 33 ? 13.008 30.672 -11.539 1 55.94 33 SER B N 1
ATOM 2364 C CA . SER B 1 33 ? 11.945 29.672 -11.406 1 55.94 33 SER B CA 1
ATOM 2365 C C . SER B 1 33 ? 11.148 29.875 -10.125 1 55.94 33 SER B C 1
ATOM 2367 O O . SER B 1 33 ? 11.711 29.875 -9.031 1 55.94 33 SER B O 1
ATOM 2369 N N . GLY B 1 34 ? 10.141 30.812 -10.109 1 72.69 34 GLY B N 1
ATOM 2370 C CA . GLY B 1 34 ? 9.211 31.156 -9.039 1 72.69 34 GLY B CA 1
ATOM 2371 C C . GLY B 1 34 ? 8.914 29.984 -8.117 1 72.69 34 GLY B C 1
ATOM 2372 O O . GLY B 1 34 ? 9.25 28.844 -8.43 1 72.69 34 GLY B O 1
ATOM 2373 N N . ASN B 1 35 ? 8.867 30.297 -6.754 1 89 35 ASN B N 1
ATOM 2374 C CA . ASN B 1 35 ? 8.391 29.375 -5.73 1 89 35 ASN B CA 1
ATOM 2375 C C . ASN B 1 35 ? 6.867 29.328 -5.695 1 89 35 ASN B C 1
ATOM 2377 O O . ASN B 1 35 ? 6.215 30.266 -5.242 1 89 35 ASN B O 1
ATOM 2381 N N . LEU B 1 36 ? 6.328 28.25 -6.223 1 92.06 36 LEU B N 1
ATOM 2382 C CA . LEU B 1 36 ? 4.883 28.078 -6.34 1 92.06 36 LEU B CA 1
ATOM 2383 C C . LEU B 1 36 ? 4.184 28.469 -5.047 1 92.06 36 LEU B C 1
ATOM 2385 O O . LEU B 1 36 ? 3.166 29.172 -5.074 1 92.06 36 LEU B O 1
ATOM 2389 N N . VAL B 1 37 ? 4.695 28.109 -3.926 1 93.75 37 VAL B N 1
ATOM 2390 C CA . VAL B 1 37 ? 4.043 28.328 -2.641 1 93.75 37 VAL B CA 1
ATOM 2391 C C . VAL B 1 37 ? 4.109 29.797 -2.273 1 93.75 37 VAL B C 1
ATOM 2393 O O . VAL B 1 37 ? 3.086 30.422 -1.979 1 93.75 37 VAL B O 1
ATOM 2396 N N . LEU B 1 38 ? 5.246 30.359 -2.42 1 94 38 LEU B N 1
ATOM 2397 C CA . LEU B 1 38 ? 5.434 31.734 -2 1 94 38 LEU B CA 1
ATOM 2398 C C . LEU B 1 38 ? 4.785 32.688 -2.99 1 94 38 LEU B C 1
ATOM 2400 O O . LEU B 1 38 ? 4.391 33.812 -2.617 1 94 38 LEU B O 1
ATOM 2404 N N . ASP B 1 39 ? 4.609 32.25 -4.234 1 95.12 39 ASP B N 1
ATOM 2405 C CA . ASP B 1 39 ? 4.023 33.125 -5.266 1 95.12 39 ASP B CA 1
ATOM 2406 C C . ASP B 1 39 ? 2.498 33.094 -5.203 1 95.12 39 ASP B C 1
ATOM 2408 O O . ASP B 1 39 ? 1.83 33.875 -5.863 1 95.12 39 ASP B O 1
ATOM 2412 N N . THR B 1 40 ? 1.939 32.156 -4.484 1 96.81 40 THR B N 1
ATOM 2413 C CA . THR B 1 40 ? 0.495 32.062 -4.305 1 96.81 40 THR B CA 1
ATOM 2414 C C . THR B 1 40 ? 0.043 32.938 -3.133 1 96.81 40 THR B C 1
ATOM 2416 O O . THR B 1 40 ? 0.592 32.844 -2.033 1 96.81 40 THR B O 1
ATOM 2419 N N . PRO B 1 41 ? -0.914 33.812 -3.357 1 97.25 41 PRO B N 1
ATOM 2420 C CA . PRO B 1 41 ? -1.335 34.719 -2.287 1 97.25 41 PRO B CA 1
ATOM 2421 C C . PRO B 1 41 ? -1.957 34 -1.102 1 97.25 41 PRO B C 1
ATOM 2423 O O . PRO B 1 41 ? -2.633 32.969 -1.285 1 97.25 41 PRO B O 1
ATOM 2426 N N . VAL B 1 42 ? -1.771 34.594 0.07 1 98.56 42 VAL B N 1
ATOM 2427 C CA . VAL B 1 42 ? -2.416 34.094 1.279 1 98.56 42 VAL B CA 1
ATOM 2428 C C . VAL B 1 42 ? -3.857 34.594 1.34 1 98.56 42 VAL B C 1
ATOM 2430 O O . VAL B 1 42 ? -4.133 35.75 1.06 1 98.56 42 VAL B O 1
ATOM 2433 N N . GLN B 1 43 ? -4.773 33.719 1.623 1 98.69 43 GLN B N 1
ATOM 2434 C CA . GLN B 1 43 ? -6.168 34.031 1.912 1 98.69 43 GLN B CA 1
ATOM 2435 C C . GLN B 1 43 ? -6.5 33.75 3.375 1 98.69 43 GLN B C 1
ATOM 2437 O O . GLN B 1 43 ? -5.711 33.125 4.094 1 98.69 43 GLN B O 1
ATOM 2442 N N . TYR B 1 44 ? -7.664 34.312 3.82 1 98.69 44 TYR B N 1
ATOM 2443 C CA . TYR B 1 44 ? -7.996 34.219 5.238 1 98.69 44 TYR B CA 1
ATOM 2444 C C . TYR B 1 44 ? -9.453 33.812 5.43 1 98.69 44 TYR B C 1
ATOM 2446 O O . TYR B 1 44 ? -10.32 34.188 4.637 1 98.69 44 TYR B O 1
ATOM 2454 N N . VAL B 1 45 ? -9.688 33.062 6.461 1 98.69 45 VAL B N 1
ATOM 2455 C CA . VAL B 1 45 ? -11.047 32.719 6.848 1 98.69 45 VAL B CA 1
ATOM 2456 C C . VAL B 1 45 ? -11.148 32.625 8.367 1 98.69 45 VAL B C 1
ATOM 2458 O O . VAL B 1 45 ? -10.211 32.156 9.031 1 98.69 45 VAL B O 1
ATOM 2461 N N . ASP B 1 46 ? -12.25 33.062 8.938 1 97.88 46 ASP B N 1
ATOM 2462 C CA . ASP B 1 46 ? -12.453 32.969 10.383 1 97.88 46 ASP B CA 1
ATOM 2463 C C . ASP B 1 46 ? -12.984 31.609 10.789 1 97.88 46 ASP B C 1
ATOM 2465 O O . ASP B 1 46 ? -13.953 31.109 10.219 1 97.88 46 ASP B O 1
ATOM 2469 N N . VAL B 1 47 ? -12.297 31.031 11.766 1 95.81 47 VAL B N 1
ATOM 2470 C CA . VAL B 1 47 ? -12.609 29.688 12.266 1 95.81 47 VAL B CA 1
ATOM 2471 C C . VAL B 1 47 ? -12.391 29.641 13.773 1 95.81 47 VAL B C 1
ATOM 2473 O O . VAL B 1 47 ? -11.312 29.969 14.266 1 95.81 47 VAL B O 1
ATOM 2476 N N . ASN B 1 48 ? -13.336 29.172 14.555 1 95.88 48 ASN B N 1
ATOM 2477 C CA . ASN B 1 48 ? -13.188 28.938 15.984 1 95.88 48 ASN B CA 1
ATOM 2478 C C . ASN B 1 48 ? -12.516 30.109 16.688 1 95.88 48 ASN B C 1
ATOM 2480 O O . ASN B 1 48 ? -11.562 29.938 17.438 1 95.88 48 ASN B O 1
ATOM 2484 N N . ASN B 1 49 ? -12.844 31.25 16.359 1 95.31 49 ASN B N 1
ATOM 2485 C CA . ASN B 1 49 ? -12.461 32.5 17.016 1 95.31 49 ASN B CA 1
ATOM 2486 C C . ASN B 1 49 ? -11.055 32.906 16.609 1 95.31 49 ASN B C 1
ATOM 2488 O O . ASN B 1 49 ? -10.414 33.688 17.312 1 95.31 49 ASN B O 1
ATOM 2492 N N . ILE B 1 50 ? -10.562 32.344 15.547 1 97.25 50 ILE B N 1
ATOM 2493 C CA . ILE B 1 50 ? -9.305 32.812 14.984 1 97.25 50 ILE B CA 1
ATOM 2494 C C . ILE B 1 50 ? -9.469 33.062 13.484 1 97.25 50 ILE B C 1
ATOM 2496 O O . ILE B 1 50 ? -10.492 32.688 12.898 1 97.25 50 ILE B O 1
ATOM 2500 N N . THR B 1 51 ? -8.492 33.75 12.992 1 98.44 51 THR B N 1
ATOM 2501 C CA . THR B 1 51 ? -8.383 33.906 11.547 1 98.44 51 THR B CA 1
ATOM 2502 C C . THR B 1 51 ? -7.277 33.031 10.984 1 98.44 51 THR B C 1
ATOM 2504 O O . THR B 1 51 ? -6.098 33.219 11.281 1 98.44 51 THR B O 1
ATOM 2507 N N . ILE B 1 52 ? -7.691 32.062 10.117 1 98.75 52 ILE B N 1
ATOM 2508 C CA . ILE B 1 52 ? -6.738 31.109 9.562 1 98.75 52 ILE B CA 1
ATOM 2509 C C . ILE B 1 52 ? -6.238 31.609 8.203 1 98.75 52 ILE B C 1
ATOM 2511 O O . ILE B 1 52 ? -7.035 31.969 7.336 1 98.75 52 ILE B O 1
ATOM 2515 N N . GLY B 1 53 ? -4.887 31.719 8.117 1 98.81 53 GLY B N 1
ATOM 2516 C CA . GLY B 1 53 ? -4.27 31.922 6.816 1 98.81 53 GLY B CA 1
ATOM 2517 C C . GLY B 1 53 ? -4.094 30.625 6.039 1 98.81 53 GLY B C 1
ATOM 2518 O O . GLY B 1 53 ? -3.621 29.625 6.582 1 98.81 53 GLY B O 1
ATOM 2519 N N . TYR B 1 54 ? -4.5 30.656 4.746 1 98.81 54 TYR B N 1
ATOM 2520 C CA . TYR B 1 54 ? -4.371 29.484 3.895 1 98.81 54 TYR B CA 1
ATOM 2521 C C . TYR B 1 54 ? -4.047 29.875 2.457 1 98.81 54 TYR B C 1
ATOM 2523 O O . TYR B 1 54 ? -4.152 31.047 2.094 1 98.81 54 TYR B O 1
ATOM 2531 N N . ARG B 1 55 ? -3.545 28.922 1.722 1 98.62 55 ARG B N 1
ATOM 2532 C CA . ARG B 1 55 ? -3.332 29.031 0.282 1 98.62 55 ARG B CA 1
ATOM 2533 C C . ARG B 1 55 ? -4.062 27.922 -0.469 1 98.62 55 ARG B C 1
ATOM 2535 O O . ARG B 1 55 ? -4.285 26.844 0.073 1 98.62 55 ARG B O 1
ATOM 2542 N N . GLU B 1 56 ? -4.473 28.234 -1.695 1 98.25 56 GLU B N 1
ATOM 2543 C CA . GLU B 1 56 ? -5.094 27.234 -2.551 1 98.25 56 GLU B CA 1
ATOM 2544 C C . GLU B 1 56 ? -4.34 27.078 -3.867 1 98.25 56 GLU B C 1
ATOM 2546 O O . GLU B 1 56 ? -3.842 28.062 -4.418 1 98.25 56 GLU B O 1
ATOM 2551 N N . PHE B 1 57 ? -4.25 25.922 -4.367 1 98.31 57 PHE B N 1
ATOM 2552 C CA . PHE B 1 57 ? -3.512 25.578 -5.57 1 98.31 57 PHE B CA 1
ATOM 2553 C C . PHE B 1 57 ? -4.344 24.656 -6.469 1 98.31 57 PHE B C 1
ATOM 2555 O O . PHE B 1 57 ? -5.223 23.938 -5.988 1 98.31 57 PHE B O 1
ATOM 2562 N N . GLY B 1 58 ? -4.02 24.656 -7.738 1 97.94 58 GLY B N 1
ATOM 2563 C CA . GLY B 1 58 ? -4.652 23.734 -8.664 1 97.94 58 GLY B CA 1
ATOM 2564 C C . GLY B 1 58 ? -6 24.219 -9.164 1 97.94 58 GLY B C 1
ATOM 2565 O O . GLY B 1 58 ? -6.324 25.406 -9.047 1 97.94 58 GLY B O 1
ATOM 2566 N N . ASN B 1 59 ? -6.734 23.359 -9.766 1 97.31 59 ASN B N 1
ATOM 2567 C CA . ASN B 1 59 ? -8.023 23.656 -10.383 1 97.31 59 ASN B CA 1
ATOM 2568 C C . ASN B 1 59 ? -9.148 23.641 -9.352 1 97.31 59 ASN B C 1
ATOM 2570 O O . ASN B 1 59 ? -9.328 22.656 -8.633 1 97.31 59 ASN B O 1
ATOM 2574 N N . GLU B 1 60 ? -9.938 24.734 -9.336 1 95.88 60 GLU B N 1
ATOM 2575 C CA . GLU B 1 60 ? -11 24.891 -8.352 1 95.88 60 GLU B CA 1
ATOM 2576 C C . GLU B 1 60 ? -12.102 23.859 -8.555 1 95.88 60 GLU B C 1
ATOM 2578 O O . GLU B 1 60 ? -12.898 23.609 -7.648 1 95.88 60 GLU B O 1
ATOM 2583 N N . ASN B 1 61 ? -12.141 23.266 -9.711 1 97.19 61 ASN B N 1
ATOM 2584 C CA . ASN B 1 61 ? -13.18 22.281 -10.016 1 97.19 61 ASN B CA 1
ATOM 2585 C C . ASN B 1 61 ? -12.727 20.875 -9.688 1 97.19 61 ASN B C 1
ATOM 2587 O O . ASN B 1 61 ? -13.523 19.922 -9.75 1 97.19 61 ASN B O 1
ATOM 2591 N N . ALA B 1 62 ? -11.508 20.719 -9.352 1 98.06 62 ALA B N 1
ATOM 2592 C CA . ALA B 1 62 ? -11 19.406 -8.961 1 98.06 62 ALA B CA 1
ATOM 2593 C C . ALA B 1 62 ? -11.414 19.062 -7.535 1 98.06 62 ALA B C 1
ATOM 2595 O O . ALA B 1 62 ? -11.922 19.906 -6.805 1 98.06 62 ALA B O 1
ATOM 2596 N N . GLU B 1 63 ? -11.305 17.781 -7.188 1 97.94 63 GLU B N 1
ATOM 2597 C CA . GLU B 1 63 ? -11.625 17.344 -5.832 1 97.94 63 GLU B CA 1
ATOM 2598 C C . GLU B 1 63 ? -10.773 18.094 -4.805 1 97.94 63 GLU B C 1
ATOM 2600 O O . GLU B 1 63 ? -9.586 18.328 -5.027 1 97.94 63 GLU B O 1
ATOM 2605 N N . PRO B 1 64 ? -11.344 18.516 -3.695 1 98.75 64 PRO B N 1
ATOM 2606 C CA . PRO B 1 64 ? -10.609 19.281 -2.689 1 98.75 64 PRO B CA 1
ATOM 2607 C C . PRO B 1 64 ? -9.711 18.406 -1.815 1 98.75 64 PRO B C 1
ATOM 2609 O O . PRO B 1 64 ? -10.133 17.328 -1.385 1 98.75 64 PRO B O 1
ATOM 2612 N N . LEU B 1 65 ? -8.516 18.812 -1.636 1 98.88 65 LEU B N 1
ATOM 2613 C CA . LEU B 1 65 ? -7.52 18.141 -0.807 1 98.88 65 LEU B CA 1
ATOM 2614 C C . LEU B 1 65 ? -6.961 19.094 0.245 1 98.88 65 LEU B C 1
ATOM 2616 O O . LEU B 1 65 ? -6.418 20.141 -0.091 1 98.88 65 LEU B O 1
ATOM 2620 N N . LEU B 1 66 ? -7.117 18.734 1.485 1 98.94 66 LEU B N 1
ATOM 2621 C CA . LEU B 1 66 ? -6.5 19.484 2.576 1 98.94 66 LEU B CA 1
ATOM 2622 C C . LEU B 1 66 ? -5.168 18.859 2.98 1 98.94 66 LEU B C 1
ATOM 2624 O O . LEU B 1 66 ? -5.121 17.688 3.352 1 98.94 66 LEU B O 1
ATOM 2628 N N . ILE B 1 67 ? -4.121 19.578 2.865 1 98.88 67 ILE B N 1
ATOM 2629 C CA . ILE B 1 67 ? -2.82 19.141 3.363 1 98.88 67 ILE B CA 1
ATOM 2630 C C . ILE B 1 67 ? -2.568 19.75 4.742 1 98.88 67 ILE B C 1
ATOM 2632 O O . ILE B 1 67 ? -2.596 20.969 4.906 1 98.88 67 ILE B O 1
ATOM 2636 N N . ILE B 1 68 ? -2.355 18.906 5.715 1 98.88 68 ILE B N 1
ATOM 2637 C CA . ILE B 1 68 ? -2.104 19.359 7.082 1 98.88 68 ILE B CA 1
ATOM 2638 C C . ILE B 1 68 ? -0.627 19.172 7.422 1 98.88 68 ILE B C 1
ATOM 2640 O O . ILE B 1 68 ? -0.121 18.047 7.414 1 98.88 68 ILE B O 1
ATOM 2644 N N . ILE B 1 69 ? 0.048 20.234 7.812 1 98.5 69 ILE B N 1
ATOM 2645 C CA . ILE B 1 69 ? 1.501 20.266 7.934 1 98.5 69 ILE B CA 1
ATOM 2646 C C . ILE B 1 69 ? 1.913 19.797 9.328 1 98.5 69 ILE B C 1
ATOM 2648 O O . ILE B 1 69 ? 1.07 19.656 10.219 1 98.5 69 ILE B O 1
ATOM 2652 N N . GLY B 1 70 ? 3.17 19.594 9.484 1 98.44 70 GLY B N 1
ATOM 2653 C CA . GLY B 1 70 ? 3.717 19.031 10.703 1 98.44 70 GLY B CA 1
ATOM 2654 C C . GLY B 1 70 ? 4.055 20.078 11.75 1 98.44 70 GLY B C 1
ATOM 2655 O O . GLY B 1 70 ? 3.865 21.281 11.523 1 98.44 70 GLY B O 1
ATOM 2656 N N . TYR B 1 71 ? 4.555 19.547 12.852 1 98.31 71 TYR B N 1
ATOM 2657 C CA . TYR B 1 71 ? 4.992 20.344 14 1 98.31 71 TYR B CA 1
ATOM 2658 C C . TYR B 1 71 ? 6.094 21.312 13.594 1 98.31 71 TYR B C 1
ATOM 2660 O O . TYR B 1 71 ? 7.031 20.953 12.883 1 98.31 71 TYR B O 1
ATOM 2668 N N . THR B 1 72 ? 5.945 22.609 13.977 1 98.06 72 THR B N 1
ATOM 2669 C CA . THR B 1 72 ? 6.867 23.734 13.797 1 98.06 72 THR B CA 1
ATOM 2670 C C . THR B 1 72 ? 6.934 24.141 12.328 1 98.06 72 THR B C 1
ATOM 2672 O O . THR B 1 72 ? 7.691 25.047 11.969 1 98.06 72 THR B O 1
ATOM 2675 N N . THR B 1 73 ? 6.176 23.5 11.461 1 97.69 73 THR B N 1
ATOM 2676 C CA . THR B 1 73 ? 6.211 23.812 10.031 1 97.69 73 THR B CA 1
ATOM 2677 C C . THR B 1 73 ? 5.285 24.969 9.711 1 97.69 73 THR B C 1
ATOM 2679 O O . THR B 1 73 ? 4.211 25.109 10.305 1 97.69 73 THR B O 1
ATOM 2682 N N . LEU B 1 74 ? 5.738 25.828 8.812 1 98.06 74 LEU B N 1
ATOM 2683 C CA . LEU B 1 74 ? 4.93 26.891 8.242 1 98.06 74 LEU B CA 1
ATOM 2684 C C . LEU B 1 74 ? 4.582 26.594 6.785 1 98.06 74 LEU B C 1
ATOM 2686 O O . LEU B 1 74 ? 5.383 26 6.062 1 98.06 74 LEU B O 1
ATOM 2690 N N . MET B 1 75 ? 3.367 27.016 6.359 1 97.31 75 MET B N 1
ATOM 2691 C CA . MET B 1 75 ? 2.986 26.75 4.977 1 97.31 75 MET B CA 1
ATOM 2692 C C . MET B 1 75 ? 3.986 27.375 4.008 1 97.31 75 MET B C 1
ATOM 2694 O O . MET B 1 75 ? 4.227 26.844 2.926 1 97.31 75 MET B O 1
ATOM 2698 N N . ASP B 1 76 ? 4.719 28.469 4.41 1 97.19 76 ASP B N 1
ATOM 2699 C CA . ASP B 1 76 ? 5.703 29.141 3.57 1 97.19 76 ASP B CA 1
ATOM 2700 C C . ASP B 1 76 ? 6.914 28.234 3.314 1 97.19 76 ASP B C 1
ATOM 2702 O O . ASP B 1 76 ? 7.676 28.469 2.373 1 97.19 76 ASP B O 1
ATOM 2706 N N . ASP B 1 77 ? 7.035 27.219 4.148 1 95.88 77 ASP B N 1
ATOM 2707 C CA . ASP B 1 77 ? 8.242 26.391 4.09 1 95.88 77 ASP B CA 1
ATOM 2708 C C . ASP B 1 77 ? 7.965 25.062 3.396 1 95.88 77 ASP B C 1
ATOM 2710 O O . ASP B 1 77 ? 8.883 24.266 3.199 1 95.88 77 ASP B O 1
ATOM 2714 N N . VAL B 1 78 ? 6.762 24.828 3.006 1 96.81 78 VAL B N 1
ATOM 2715 C CA . VAL B 1 78 ? 6.406 23.547 2.42 1 96.81 78 VAL B CA 1
ATOM 2716 C C . VAL B 1 78 ? 7.027 23.422 1.029 1 96.81 78 VAL B C 1
ATOM 2718 O O . VAL B 1 78 ? 7.094 24.391 0.283 1 96.81 78 VAL B O 1
ATOM 2721 N N . ASP B 1 79 ? 7.457 22.203 0.681 1 96.69 79 ASP B N 1
ATOM 2722 C CA . ASP B 1 79 ? 8.086 21.906 -0.604 1 96.69 79 ASP B CA 1
ATOM 2723 C C . ASP B 1 79 ? 7.145 22.234 -1.762 1 96.69 79 ASP B C 1
ATOM 2725 O O . ASP B 1 79 ? 6.125 21.562 -1.938 1 96.69 79 ASP B O 1
ATOM 2729 N N . PRO B 1 80 ? 7.531 23.219 -2.592 1 97.19 80 PRO B N 1
ATOM 2730 C CA . PRO B 1 80 ? 6.637 23.609 -3.686 1 97.19 80 PRO B CA 1
ATOM 2731 C C . PRO B 1 80 ? 6.422 22.484 -4.695 1 97.19 80 PRO B C 1
ATOM 2733 O O . PRO B 1 80 ? 5.355 22.406 -5.312 1 97.19 80 PRO B O 1
ATOM 2736 N N . ASP B 1 81 ? 7.398 21.625 -4.82 1 96.81 81 ASP B N 1
ATOM 2737 C CA . ASP B 1 81 ? 7.266 20.531 -5.77 1 96.81 81 ASP B CA 1
ATOM 2738 C C . ASP B 1 81 ? 6.191 19.531 -5.316 1 96.81 81 ASP B C 1
ATOM 2740 O O . ASP B 1 81 ? 5.426 19.031 -6.133 1 96.81 81 ASP B O 1
ATOM 2744 N N . LEU B 1 82 ? 6.172 19.25 -4.031 1 97.62 82 LEU B N 1
ATOM 2745 C CA . LEU B 1 82 ? 5.137 18.375 -3.5 1 97.62 82 LEU B CA 1
ATOM 2746 C C . LEU B 1 82 ? 3.748 18.953 -3.758 1 97.62 82 LEU B C 1
ATOM 2748 O O . LEU B 1 82 ? 2.854 18.234 -4.227 1 97.62 82 LEU B O 1
ATOM 2752 N N . ILE B 1 83 ? 3.605 20.234 -3.471 1 98.12 83 ILE B N 1
ATOM 2753 C CA . ILE B 1 83 ? 2.33 20.906 -3.66 1 98.12 83 ILE B CA 1
ATOM 2754 C C . ILE B 1 83 ? 1.952 20.891 -5.141 1 98.12 83 ILE B C 1
ATOM 2756 O O . ILE B 1 83 ? 0.801 20.625 -5.492 1 98.12 83 ILE B O 1
ATOM 2760 N N . GLY B 1 84 ? 2.92 21.219 -5.977 1 97.94 84 GLY B N 1
ATOM 2761 C CA . GLY B 1 84 ? 2.672 21.219 -7.41 1 97.94 84 GLY B CA 1
ATOM 2762 C C . GLY B 1 84 ? 2.189 19.875 -7.93 1 97.94 84 GLY B C 1
ATOM 2763 O O . GLY B 1 84 ? 1.276 19.812 -8.758 1 97.94 84 GLY B O 1
ATOM 2764 N N . LEU B 1 85 ? 2.779 18.812 -7.453 1 97.88 85 LEU B N 1
ATOM 2765 C CA . LEU B 1 85 ? 2.398 17.469 -7.879 1 97.88 85 LEU B CA 1
ATOM 2766 C C . LEU B 1 85 ? 0.964 17.156 -7.473 1 97.88 85 LEU B C 1
ATOM 2768 O O . LEU B 1 85 ? 0.182 16.641 -8.281 1 97.88 85 LEU B O 1
ATOM 2772 N N . PHE B 1 86 ? 0.572 17.469 -6.266 1 98.31 86 PHE B N 1
ATOM 2773 C CA . PHE B 1 86 ? -0.8 17.234 -5.824 1 98.31 86 PHE B CA 1
ATOM 2774 C C . PHE B 1 86 ? -1.768 18.125 -6.602 1 98.31 86 PHE B C 1
ATOM 2776 O O . PHE B 1 86 ? -2.875 17.703 -6.938 1 98.31 86 PHE B O 1
ATOM 2783 N N . ALA B 1 87 ? -1.341 19.328 -6.91 1 98.44 87 ALA B N 1
ATOM 2784 C CA . ALA B 1 87 ? -2.199 20.328 -7.539 1 98.44 87 ALA B CA 1
ATOM 2785 C C . ALA B 1 87 ? -2.514 19.953 -8.984 1 98.44 87 ALA B C 1
ATOM 2787 O O . ALA B 1 87 ? -3.408 20.531 -9.602 1 98.44 87 ALA B O 1
ATOM 2788 N N . GLU B 1 88 ? -1.788 19.047 -9.539 1 98 88 GLU B N 1
ATOM 2789 C CA . GLU B 1 88 ? -2.086 18.562 -10.883 1 98 88 GLU B CA 1
ATOM 2790 C C . GLU B 1 88 ? -3.457 17.906 -10.938 1 98 88 GLU B C 1
ATOM 2792 O O . GLU B 1 88 ? -4.141 17.953 -11.961 1 98 88 GLU B O 1
ATOM 2797 N N . ASN B 1 89 ? -3.91 17.312 -9.812 1 97.81 89 ASN B N 1
ATOM 2798 C CA . ASN B 1 89 ? -5.133 16.516 -9.859 1 97.81 89 ASN B CA 1
ATOM 2799 C C . ASN B 1 89 ? -6.141 16.969 -8.812 1 97.81 89 ASN B C 1
ATOM 2801 O O . ASN B 1 89 ? -7.305 16.562 -8.844 1 97.81 89 ASN B O 1
ATOM 2805 N N . TYR B 1 90 ? -5.734 17.828 -7.922 1 98.62 90 TYR B N 1
ATOM 2806 C CA . TYR B 1 90 ? -6.605 18.219 -6.82 1 98.62 90 TYR B CA 1
ATOM 2807 C C . TYR B 1 90 ? -6.637 19.734 -6.668 1 98.62 90 TYR B C 1
ATOM 2809 O O . TYR B 1 90 ? -5.742 20.438 -7.148 1 98.62 90 TYR B O 1
ATOM 2817 N N . HIS B 1 91 ? -7.734 20.234 -6.117 1 98.75 91 HIS B N 1
ATOM 2818 C CA . HIS B 1 91 ? -7.738 21.562 -5.531 1 98.75 91 HIS B CA 1
ATOM 2819 C C . HIS B 1 91 ? -7.156 21.547 -4.121 1 98.75 91 HIS B C 1
ATOM 2821 O O . HIS B 1 91 ? -7.836 21.156 -3.168 1 98.75 91 HIS B O 1
ATOM 2827 N N . VAL B 1 92 ? -5.93 21.984 -3.988 1 98.81 92 VAL B N 1
ATOM 2828 C CA . VAL B 1 92 ? -5.137 21.781 -2.785 1 98.81 92 VAL B CA 1
ATOM 2829 C C . VAL B 1 92 ? -5.27 22.984 -1.854 1 98.81 92 VAL B C 1
ATOM 2831 O O . VAL B 1 92 ? -5.141 24.125 -2.291 1 98.81 92 VAL B O 1
ATOM 2834 N N . TYR B 1 93 ? -5.516 22.719 -0.62 1 98.88 93 TYR B N 1
ATOM 2835 C CA . TYR B 1 93 ? -5.508 23.734 0.431 1 98.88 93 TYR B CA 1
AT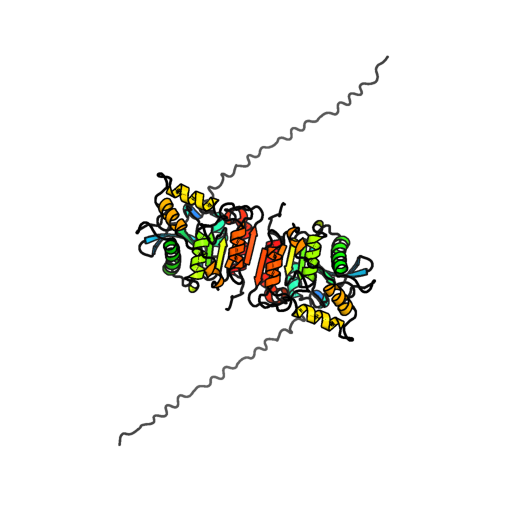OM 2836 C C . TYR B 1 93 ? -4.398 23.453 1.441 1 98.88 93 TYR B C 1
ATOM 2838 O O . TYR B 1 93 ? -4.246 22.328 1.918 1 98.88 93 TYR B O 1
ATOM 2846 N N . LEU B 1 94 ? -3.688 24.422 1.691 1 98.56 94 LEU B N 1
ATOM 2847 C CA . LEU B 1 94 ? -2.619 24.453 2.686 1 98.56 94 LEU B CA 1
ATOM 2848 C C . LEU B 1 94 ? -2.838 25.578 3.695 1 98.56 94 LEU B C 1
ATOM 2850 O O . LEU B 1 94 ? -3.203 26.688 3.32 1 98.56 94 LEU B O 1
ATOM 2854 N N . TYR B 1 95 ? -2.559 25.297 5.047 1 98.81 95 TYR B N 1
ATOM 2855 C CA . TYR B 1 95 ? -2.812 26.344 6.027 1 98.81 95 TYR B CA 1
ATOM 2856 C C . TYR B 1 95 ? -1.802 26.281 7.164 1 98.81 95 TYR B C 1
ATOM 2858 O O . TYR B 1 95 ? -1.131 25.266 7.355 1 98.81 95 TYR B O 1
ATOM 2866 N N . ASP B 1 96 ? -1.7 27.406 7.879 1 98.81 96 ASP B N 1
ATOM 2867 C CA . ASP B 1 96 ? -0.91 27.469 9.109 1 98.81 96 ASP B CA 1
ATOM 2868 C C . ASP B 1 96 ? -1.766 27.141 10.328 1 98.81 96 ASP B C 1
ATOM 2870 O O . ASP B 1 96 ? -2.91 27.594 10.43 1 98.81 96 ASP B O 1
ATOM 2874 N N . HIS B 1 97 ? -1.203 26.422 11.242 1 98.38 97 HIS B N 1
ATOM 2875 C CA . HIS B 1 97 ? -1.905 26.125 12.484 1 98.38 97 HIS B CA 1
ATOM 2876 C C . HIS B 1 97 ? -2.096 27.375 13.328 1 98.38 97 HIS B C 1
ATOM 2878 O O . HIS B 1 97 ? -1.436 28.391 13.102 1 98.38 97 HIS B O 1
ATOM 2884 N N . ARG B 1 98 ? -3.027 27.266 14.266 1 97.5 98 ARG B N 1
ATOM 2885 C CA . ARG B 1 98 ? -3.291 28.359 15.195 1 97.5 98 ARG B CA 1
ATOM 2886 C C . ARG B 1 98 ? -1.996 28.875 15.812 1 97.5 98 ARG B C 1
ATOM 2888 O O . ARG B 1 98 ? -1.186 28.094 16.312 1 97.5 98 ARG B O 1
ATOM 2895 N N . GLY B 1 99 ? -1.825 30.219 15.68 1 96.62 99 GLY B N 1
ATOM 2896 C CA . GLY B 1 99 ? -0.688 30.875 16.297 1 96.62 99 GLY B CA 1
ATOM 2897 C C . GLY B 1 99 ? 0.59 30.75 15.484 1 96.62 99 GLY B C 1
ATOM 2898 O O . GLY B 1 99 ? 1.651 31.203 15.914 1 96.62 99 GLY B O 1
ATOM 2899 N N . MET B 1 100 ? 0.536 30.125 14.359 1 97.81 100 MET B N 1
ATOM 2900 C CA . MET B 1 100 ? 1.697 29.922 13.5 1 97.81 100 MET B CA 1
ATOM 2901 C C . MET B 1 100 ? 1.555 30.703 12.195 1 97.81 100 MET B C 1
ATOM 2903 O O . MET B 1 100 ? 0.462 30.781 11.633 1 97.81 100 MET B O 1
ATOM 2907 N N . GLY B 1 101 ? 2.65 31.297 11.727 1 97.69 101 GLY B N 1
ATOM 2908 C CA . GLY B 1 101 ? 2.682 31.922 10.422 1 97.69 101 GLY B CA 1
ATOM 2909 C C . GLY B 1 101 ? 1.6 32.969 10.242 1 97.69 101 GLY B C 1
ATOM 2910 O O . GLY B 1 101 ? 1.5 33.906 11.031 1 97.69 101 GLY B O 1
ATOM 2911 N N . HIS B 1 102 ? 0.698 32.688 9.336 1 98.25 102 HIS B N 1
ATOM 2912 C CA . HIS B 1 102 ? -0.304 33.656 8.93 1 98.25 102 HIS B CA 1
ATOM 2913 C C . HIS B 1 102 ? -1.613 33.469 9.688 1 98.25 102 HIS B C 1
ATOM 2915 O O . HIS B 1 102 ? -2.613 34.125 9.398 1 98.25 102 HIS B O 1
ATOM 2921 N N . THR B 1 103 ? -1.619 32.562 10.602 1 98.56 103 THR B N 1
ATOM 2922 C CA . THR B 1 103 ? -2.816 32.25 11.375 1 98.56 103 THR B CA 1
ATOM 2923 C C . THR B 1 103 ? -2.736 32.875 12.766 1 98.56 103 THR B C 1
ATOM 2925 O O . THR B 1 103 ? -1.706 32.781 13.438 1 98.56 103 THR B O 1
ATOM 2928 N N . THR B 1 104 ? -3.805 33.469 13.203 1 97.19 104 THR B N 1
ATOM 2929 C CA . THR B 1 104 ? -3.822 34.156 14.492 1 97.19 104 THR B CA 1
ATOM 2930 C C . THR B 1 104 ? -4.059 33.156 15.625 1 97.19 104 THR B C 1
ATOM 2932 O O . THR B 1 104 ? -4.219 31.969 15.375 1 97.19 104 THR B O 1
ATOM 2935 N N . ARG B 1 105 ? -3.883 33.688 16.875 1 90.38 105 ARG B N 1
ATOM 2936 C CA . ARG B 1 105 ? -4.223 32.906 18.062 1 90.38 105 ARG B CA 1
ATOM 2937 C C . ARG B 1 105 ? -5.133 33.719 19 1 90.38 105 ARG B C 1
ATOM 2939 O O . ARG B 1 105 ? -5.199 34.938 18.906 1 90.38 105 ARG B O 1
ATOM 2946 N N . ASP B 1 106 ? -5.926 32.938 19.75 1 84.81 106 ASP B N 1
ATOM 2947 C CA . ASP B 1 106 ? -6.777 33.594 20.734 1 84.81 106 ASP B CA 1
ATOM 2948 C C . ASP B 1 106 ? -6.391 33.188 22.156 1 84.81 106 ASP B C 1
ATOM 2950 O O . ASP B 1 106 ? -5.742 33.969 22.875 1 84.81 106 ASP B O 1
ATOM 2954 N N . VAL B 1 107 ? -6.91 31.969 22.516 1 74.88 107 VAL B N 1
ATOM 2955 C CA . VAL B 1 107 ? -6.77 31.422 23.859 1 74.88 107 VAL B CA 1
ATOM 2956 C C . VAL B 1 107 ? -5.438 30.688 24 1 74.88 107 VAL B C 1
ATOM 2958 O O . VAL B 1 107 ? -5.027 29.969 23.094 1 74.88 107 VAL B O 1
ATOM 2961 N N . GLU B 1 108 ? -4.758 30.969 25.062 1 79.25 108 GLU B N 1
ATOM 2962 C CA . GLU B 1 108 ? -3.49 30.312 25.375 1 79.25 108 GLU B CA 1
ATOM 2963 C C . GLU B 1 108 ? -3.447 29.859 26.828 1 79.25 108 GLU B C 1
ATOM 2965 O O . GLU B 1 108 ? -3.971 30.547 27.719 1 79.25 108 GLU B O 1
ATOM 2970 N N . PRO B 1 109 ? -2.914 28.609 26.969 1 92.75 109 PRO B N 1
ATOM 2971 C CA . PRO B 1 109 ? -2.582 27.453 26.125 1 92.75 109 PRO B CA 1
ATOM 2972 C C . PRO B 1 109 ? -3.818 26.719 25.609 1 92.75 109 PRO B C 1
ATOM 2974 O O . PRO B 1 109 ? -4.934 26.984 26.078 1 92.75 109 PRO B O 1
ATOM 2977 N N . TYR B 1 110 ? -3.736 25.938 24.562 1 96.62 110 TYR B N 1
ATOM 2978 C CA . TYR B 1 110 ? -4.809 25.125 23.984 1 96.62 110 TYR B CA 1
ATOM 2979 C C . TYR B 1 110 ? -4.41 23.672 23.891 1 96.62 110 TYR B C 1
ATOM 2981 O O . TYR B 1 110 ? -3.223 23.344 23.797 1 96.62 110 TYR B O 1
ATOM 2989 N N . PRO B 1 111 ? -5.414 22.75 23.984 1 97.5 111 PRO B N 1
ATOM 2990 C CA . PRO B 1 111 ? -5.141 21.312 23.844 1 97.5 111 PRO B CA 1
ATOM 2991 C C . PRO B 1 111 ? -4.965 20.875 22.391 1 97.5 111 PRO B C 1
ATOM 2993 O O . PRO B 1 111 ? -5.336 21.609 21.484 1 97.5 111 PRO B O 1
ATOM 2996 N N . PHE B 1 112 ? -4.438 19.719 22.25 1 98.5 112 PHE B N 1
ATOM 2997 C CA . PHE B 1 112 ? -4.23 19.156 20.906 1 98.5 112 PHE B CA 1
ATOM 2998 C C . PHE B 1 112 ? -5.535 19.141 20.125 1 98.5 112 PHE B C 1
ATOM 3000 O O . PHE B 1 112 ? -5.547 19.391 18.922 1 98.5 112 PHE B O 1
ATOM 3007 N N . MET B 1 113 ? -6.629 18.906 20.797 1 98.44 113 MET B N 1
ATOM 3008 C CA . MET B 1 113 ? -7.93 18.781 20.156 1 98.44 113 MET B CA 1
ATOM 3009 C C . MET B 1 113 ? -8.352 20.094 19.516 1 98.44 113 MET B C 1
ATOM 3011 O O . MET B 1 113 ? -9.156 20.109 18.578 1 98.44 113 MET B O 1
ATOM 3015 N N . GLN B 1 114 ? -7.824 21.156 19.984 1 97.94 114 GLN B N 1
ATOM 3016 C CA . GLN B 1 114 ? -8.148 22.438 19.344 1 97.94 114 GLN B CA 1
ATOM 3017 C C . GLN B 1 114 ? -7.598 22.5 17.922 1 97.94 114 GLN B C 1
ATOM 3019 O O . GLN B 1 114 ? -8.211 23.109 17.047 1 97.94 114 GLN B O 1
ATOM 3024 N N . LEU B 1 115 ? -6.414 21.953 17.734 1 98.5 115 LEU B N 1
ATOM 3025 C CA . LEU B 1 115 ? -5.863 21.859 16.375 1 98.5 115 LEU B CA 1
ATOM 3026 C C . LEU B 1 115 ? -6.77 21.031 15.477 1 98.5 115 LEU B C 1
ATOM 3028 O O . LEU B 1 115 ? -6.969 21.375 14.312 1 98.5 115 LEU B O 1
ATOM 3032 N N . VAL B 1 116 ? -7.34 19.969 16.031 1 98.81 116 VAL B N 1
ATOM 3033 C CA . VAL B 1 116 ? -8.242 19.078 15.312 1 98.81 116 VAL B CA 1
ATOM 3034 C C . VAL B 1 116 ? -9.531 19.828 14.953 1 98.81 116 VAL B C 1
ATOM 3036 O O . VAL B 1 116 ? -9.977 19.781 13.812 1 98.81 116 VAL B O 1
ATOM 3039 N N . ASP B 1 117 ? -10.031 20.531 15.914 1 98.44 117 ASP B N 1
ATOM 3040 C CA . ASP B 1 117 ? -11.25 21.297 15.719 1 98.44 117 ASP B CA 1
ATOM 3041 C C . ASP B 1 117 ? -11.047 22.391 14.664 1 98.44 117 ASP B C 1
ATOM 3043 O O . ASP B 1 117 ? -11.945 22.672 13.875 1 98.44 117 ASP B O 1
ATOM 3047 N N . ASP B 1 118 ? -9.906 22.984 14.711 1 98.5 118 ASP B N 1
ATOM 3048 C CA . ASP B 1 118 ? -9.602 24.031 13.727 1 98.5 118 ASP B CA 1
ATOM 3049 C C . ASP B 1 118 ? -9.594 23.453 12.312 1 98.5 118 ASP B C 1
ATOM 3051 O O . ASP B 1 118 ? -10.148 24.062 11.391 1 98.5 118 ASP B O 1
ATOM 3055 N N . ALA B 1 119 ? -8.977 22.312 12.125 1 98.81 119 ALA B N 1
ATOM 3056 C CA . ALA B 1 119 ? -8.93 21.672 10.812 1 98.81 119 ALA B CA 1
ATOM 3057 C C . ALA B 1 119 ? -10.336 21.297 10.336 1 98.81 119 ALA B C 1
ATOM 3059 O O . ALA B 1 119 ? -10.688 21.531 9.18 1 98.81 119 ALA B O 1
ATOM 3060 N N . ASP B 1 120 ? -11.086 20.688 11.234 1 98.69 120 ASP B N 1
ATOM 3061 C CA . ASP B 1 120 ? -12.453 20.312 10.906 1 98.69 120 ASP B CA 1
ATOM 3062 C C . ASP B 1 120 ? -13.281 21.516 10.484 1 98.69 120 ASP B C 1
ATOM 3064 O O . ASP B 1 120 ? -13.938 21.484 9.438 1 98.69 120 ASP B O 1
ATOM 3068 N N . SER B 1 121 ? -13.242 22.547 11.289 1 98.56 121 SER B N 1
ATOM 3069 C CA . SER B 1 121 ? -14.016 23.75 11.023 1 98.56 121 SER B CA 1
ATOM 3070 C C . SER B 1 121 ? -13.539 24.438 9.742 1 98.56 121 SER B C 1
ATOM 3072 O O . SER B 1 121 ? -14.336 25.047 9.031 1 98.56 121 SER B O 1
ATOM 3074 N N . LEU B 1 122 ? -12.234 24.359 9.477 1 98.81 122 LEU B N 1
ATOM 3075 C CA . LEU B 1 122 ? -11.695 24.938 8.25 1 98.81 122 LEU B CA 1
ATOM 3076 C C . LEU B 1 122 ? -12.336 24.297 7.02 1 98.81 122 LEU B C 1
ATOM 3078 O O . LEU B 1 122 ? -12.664 24.984 6.051 1 98.81 122 LEU B O 1
ATOM 3082 N N . ILE B 1 123 ? -12.523 22.969 7.023 1 98.75 123 ILE B N 1
ATOM 3083 C CA . ILE B 1 123 ? -13.148 22.266 5.91 1 98.75 123 ILE B CA 1
ATOM 3084 C C . ILE B 1 123 ? -14.508 22.875 5.598 1 98.75 123 ILE B C 1
ATOM 3086 O O . ILE B 1 123 ? -14.789 23.234 4.449 1 98.75 123 ILE B O 1
ATOM 3090 N N . GLY B 1 124 ? -15.297 23.109 6.613 1 98.25 124 GLY B N 1
ATOM 3091 C CA . GLY B 1 124 ? -16.594 23.75 6.434 1 98.25 124 GLY B CA 1
ATOM 3092 C C . GLY B 1 124 ? -16.5 25.203 5.977 1 98.25 124 GLY B C 1
ATOM 3093 O O . GLY B 1 124 ? -17.234 25.625 5.098 1 98.25 124 GLY B O 1
ATOM 3094 N N . ALA B 1 125 ? -15.617 25.891 6.539 1 98.5 125 ALA B N 1
ATOM 3095 C CA . ALA B 1 125 ? -15.461 27.312 6.234 1 98.5 125 ALA B CA 1
ATOM 3096 C C . ALA B 1 125 ? -15.031 27.516 4.785 1 98.5 125 ALA B C 1
ATOM 3098 O O . ALA B 1 125 ? -15.328 28.562 4.188 1 98.5 125 ALA B O 1
ATOM 3099 N N . LEU B 1 126 ? -14.344 26.531 4.246 1 98.31 126 LEU B N 1
ATOM 3100 C CA . LEU B 1 126 ? -13.898 26.594 2.859 1 98.31 126 LEU B CA 1
ATOM 3101 C C . LEU B 1 126 ? -15.023 26.219 1.905 1 98.31 126 LEU B C 1
ATOM 3103 O O . LEU B 1 126 ? -14.859 26.281 0.685 1 98.31 126 LEU B O 1
ATOM 3107 N N . GLY B 1 127 ? -16.125 25.75 2.447 1 97.94 127 GLY B N 1
ATOM 3108 C CA . GLY B 1 127 ? -17.312 25.484 1.648 1 97.94 127 GLY B CA 1
ATOM 3109 C C . GLY B 1 127 ? -17.469 24.031 1.281 1 97.94 127 GLY B C 1
ATOM 3110 O O . GLY B 1 127 ? -18.219 23.688 0.355 1 97.94 127 GLY B O 1
ATOM 3111 N N . TYR B 1 128 ? -16.766 23.188 1.966 1 98.31 128 TYR B N 1
ATOM 3112 C CA . TYR B 1 128 ? -16.828 21.766 1.616 1 98.31 128 TYR B CA 1
ATOM 3113 C C . TYR B 1 128 ? -17.516 20.969 2.713 1 98.31 128 TYR B C 1
ATOM 3115 O O . TYR B 1 128 ? -17.359 21.25 3.9 1 98.31 128 TYR B O 1
ATOM 3123 N N . GLU B 1 129 ? -18.328 19.969 2.326 1 97.69 129 GLU B N 1
ATOM 3124 C CA . GLU B 1 129 ? -18.828 18.984 3.268 1 97.69 129 GLU B CA 1
ATOM 3125 C C . GLU B 1 129 ? -17.75 18 3.691 1 97.69 129 GLU B C 1
ATOM 3127 O O . GLU B 1 129 ? -17.641 17.641 4.867 1 97.69 129 GLU B O 1
ATOM 3132 N N . LYS B 1 130 ? -17.031 17.547 2.73 1 97.62 130 LYS B N 1
ATOM 3133 C CA . LYS B 1 130 ? -15.914 16.656 2.975 1 97.62 130 LYS B CA 1
ATOM 3134 C C . LYS B 1 130 ? -14.742 16.969 2.047 1 97.62 130 LYS B C 1
ATOM 3136 O O . LYS B 1 130 ? -14.938 17.547 0.98 1 97.62 130 LYS B O 1
ATOM 3141 N N . MET B 1 131 ? -13.531 16.625 2.461 1 98.62 131 MET B N 1
ATOM 3142 C CA . MET B 1 131 ? -12.305 16.766 1.68 1 98.62 131 MET B CA 1
ATOM 3143 C C . MET B 1 131 ? -11.438 15.523 1.802 1 98.62 131 MET B C 1
ATOM 3145 O O . MET B 1 131 ? -11.523 14.789 2.789 1 98.62 131 MET B O 1
ATOM 3149 N N . TYR B 1 132 ? -10.656 15.234 0.75 1 98.62 132 TYR B N 1
ATOM 3150 C CA . TYR B 1 132 ? -9.492 14.383 0.958 1 98.62 132 TYR B CA 1
ATOM 3151 C C . TYR B 1 132 ? -8.5 15.047 1.905 1 98.62 132 TYR B C 1
ATOM 3153 O O . TYR B 1 132 ? -8.391 16.266 1.949 1 98.62 132 TYR B O 1
ATOM 3161 N N . VAL B 1 133 ? -7.758 14.227 2.682 1 98.88 133 VAL B N 1
ATOM 3162 C CA . VAL B 1 133 ? -6.809 14.805 3.627 1 98.88 133 VAL B CA 1
ATOM 3163 C C . VAL B 1 133 ? -5.465 14.094 3.51 1 98.88 133 VAL B C 1
ATOM 3165 O O . VAL B 1 133 ? -5.406 12.867 3.461 1 98.88 133 VAL B O 1
ATOM 3168 N N . PHE B 1 134 ? -4.441 14.805 3.357 1 98.88 134 PHE B N 1
ATOM 3169 C CA . PHE B 1 134 ? -3.059 14.352 3.459 1 98.88 134 PHE B CA 1
ATOM 3170 C C . PHE B 1 134 ? -2.365 15.008 4.648 1 98.88 134 PHE B C 1
ATOM 3172 O O . PHE B 1 134 ? -2.133 16.219 4.656 1 98.88 134 PHE B O 1
ATOM 3179 N N . GLY B 1 135 ? -1.988 14.219 5.633 1 98.88 135 GLY B N 1
ATOM 3180 C CA . GLY B 1 135 ? -1.32 14.727 6.82 1 98.88 135 GLY B CA 1
ATOM 3181 C C . GLY B 1 135 ? 0.107 14.234 6.961 1 98.88 135 GLY B C 1
ATOM 3182 O O . GLY B 1 135 ? 0.375 13.039 6.785 1 98.88 135 GLY B O 1
ATOM 3183 N N . HIS B 1 136 ? 0.983 15.164 7.281 1 98.69 136 HIS B N 1
ATOM 3184 C CA . HIS B 1 136 ? 2.373 14.812 7.551 1 98.69 136 HIS B CA 1
ATOM 3185 C C . HIS B 1 136 ? 2.734 15.07 9.008 1 98.69 136 HIS B C 1
ATOM 3187 O O . HIS B 1 136 ? 2.508 16.172 9.523 1 98.69 136 HIS B O 1
ATOM 3193 N N . SER B 1 137 ? 3.365 14.047 9.602 1 98.5 137 SER B N 1
ATOM 3194 C CA . SER B 1 137 ? 3.852 14.203 10.969 1 98.5 137 SER B CA 1
ATOM 3195 C C . SER B 1 137 ? 2.734 14.656 11.906 1 98.5 137 SER B C 1
ATOM 3197 O O . SER B 1 137 ? 1.687 14.008 11.984 1 98.5 137 SER B O 1
ATOM 3199 N N . MET B 1 138 ? 2.791 15.789 12.578 1 98.69 138 MET B N 1
ATOM 3200 C CA . MET B 1 138 ? 1.706 16.281 13.422 1 98.69 138 MET B CA 1
ATOM 3201 C C . MET B 1 138 ? 0.406 16.391 12.625 1 98.69 138 MET B C 1
ATOM 3203 O O . MET B 1 138 ? -0.674 16.141 13.164 1 98.69 138 MET B O 1
ATOM 3207 N N . GLY B 1 139 ? 0.538 16.781 11.375 1 98.81 139 GLY B N 1
ATOM 3208 C CA . GLY B 1 139 ? -0.635 16.812 10.516 1 98.81 139 GLY B CA 1
ATOM 3209 C C . GLY B 1 139 ? -1.304 15.469 10.367 1 98.81 139 GLY B C 1
ATOM 3210 O O . GLY B 1 139 ? -2.529 15.383 10.258 1 98.81 139 GLY B O 1
ATOM 3211 N N . SER B 1 140 ? -0.54 14.406 10.32 1 98.88 140 SER B N 1
ATOM 3212 C CA . SER B 1 140 ? -1.101 13.062 10.25 1 98.88 140 SER B CA 1
ATOM 3213 C C . SER B 1 140 ? -1.771 12.672 11.57 1 98.88 140 SER B C 1
ATOM 3215 O O . SER B 1 140 ? -2.76 11.938 11.57 1 98.88 140 SER B O 1
ATOM 3217 N N . MET B 1 141 ? -1.261 13.125 12.695 1 98.88 141 MET B N 1
ATOM 3218 C CA . MET B 1 141 ? -1.887 12.891 13.992 1 98.88 141 MET B CA 1
ATOM 3219 C C . MET B 1 141 ? -3.215 13.633 14.102 1 98.88 141 MET B C 1
ATOM 3221 O O . MET B 1 141 ? -4.207 13.07 14.57 1 98.88 141 MET B O 1
ATOM 3225 N N . ILE B 1 142 ? -3.213 14.867 13.633 1 98.94 142 ILE B N 1
ATOM 3226 C CA . ILE B 1 142 ? -4.457 15.625 13.547 1 98.94 142 ILE B CA 1
ATOM 3227 C C . ILE B 1 142 ? -5.453 14.875 12.664 1 98.94 142 ILE B C 1
ATOM 3229 O O . ILE B 1 142 ? -6.629 14.734 13.016 1 98.94 142 ILE B O 1
ATOM 3233 N N . THR B 1 143 ? -5 14.344 11.586 1 98.94 143 THR B N 1
ATOM 3234 C CA . THR B 1 143 ? -5.844 13.609 10.648 1 9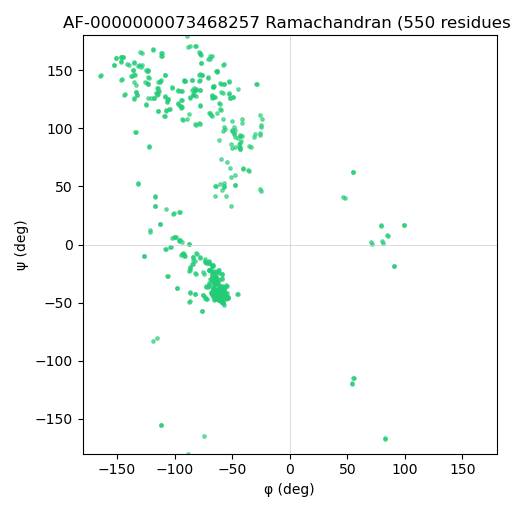8.94 143 THR B CA 1
ATOM 3235 C C . THR B 1 143 ? -6.422 12.359 11.312 1 98.94 143 THR B C 1
ATOM 3237 O O . THR B 1 143 ? -7.598 12.039 11.117 1 98.94 143 THR B O 1
ATOM 3240 N N . GLN B 1 144 ? -5.605 11.617 12.086 1 98.88 144 GLN B N 1
ATOM 3241 C CA . GLN B 1 144 ? -6.133 10.484 12.828 1 98.88 144 GLN B CA 1
ATOM 3242 C C . GLN B 1 144 ? -7.32 10.891 13.695 1 98.88 144 GLN B C 1
ATOM 3244 O O . GLN B 1 144 ? -8.344 10.211 13.719 1 98.88 144 GLN B O 1
ATOM 3249 N N . HIS B 1 145 ? -7.184 11.977 14.383 1 98.88 145 HIS B N 1
ATOM 3250 C CA . HIS B 1 145 ? -8.266 12.453 15.242 1 98.88 145 HIS B CA 1
ATOM 3251 C C . HIS B 1 145 ? -9.484 12.859 14.414 1 98.88 145 HIS B C 1
ATOM 3253 O O . HIS B 1 145 ? -10.625 12.633 14.82 1 98.88 145 HIS B O 1
ATOM 3259 N N . LEU B 1 146 ? -9.242 13.5 13.242 1 98.81 146 LEU B N 1
ATOM 3260 C CA . LEU B 1 146 ? -10.352 13.797 12.344 1 98.81 146 LEU B CA 1
ATOM 3261 C C . LEU B 1 146 ? -11.102 12.531 11.961 1 98.81 146 LEU B C 1
ATOM 3263 O O . LEU B 1 146 ? -12.336 12.508 11.961 1 98.81 146 LEU B O 1
ATOM 3267 N N . LEU B 1 147 ? -10.398 11.484 11.664 1 98.38 147 LEU B N 1
ATOM 3268 C CA . LEU B 1 147 ? -10.984 10.211 11.242 1 98.38 147 LEU B CA 1
ATOM 3269 C C . LEU B 1 147 ? -11.82 9.602 12.359 1 98.38 147 LEU B C 1
ATOM 3271 O O . LEU B 1 147 ? -12.812 8.922 12.094 1 98.38 147 LEU B O 1
ATOM 3275 N N . ILE B 1 148 ? -11.406 9.844 13.586 1 98.44 148 ILE B N 1
ATOM 3276 C CA . ILE B 1 148 ? -12.078 9.258 14.742 1 98.44 148 ILE B CA 1
ATOM 3277 C C . ILE B 1 148 ? -13.305 10.094 15.109 1 98.44 148 ILE B C 1
ATOM 3279 O O . ILE B 1 148 ? -14.383 9.547 15.336 1 98.44 148 ILE B O 1
ATOM 3283 N N . TYR B 1 149 ? -13.195 11.398 15.094 1 98.19 149 TYR B N 1
ATOM 3284 C CA . TYR B 1 149 ? -14.195 12.258 15.711 1 98.19 149 TYR B CA 1
ATOM 3285 C C . TYR B 1 149 ? -15.055 12.945 14.664 1 98.19 149 TYR B C 1
ATOM 3287 O O . TYR B 1 149 ? -16.172 13.375 14.945 1 98.19 149 TYR B O 1
ATOM 3295 N N . TYR B 1 150 ? -14.516 13.141 13.508 1 98.06 150 TYR B N 1
ATOM 3296 C CA . TYR B 1 150 ? -15.227 13.828 12.43 1 98.06 150 TYR B CA 1
ATOM 3297 C C . TYR B 1 150 ? -15.125 13.047 11.125 1 98.06 150 TYR B C 1
ATOM 3299 O O . TYR B 1 150 ? -14.766 13.609 10.094 1 98.06 150 TYR B O 1
ATOM 3307 N N . PRO B 1 151 ? -15.469 11.75 11.148 1 97.5 151 PRO B N 1
ATOM 3308 C CA . PRO B 1 151 ? -15.289 10.93 9.945 1 97.5 151 PRO B CA 1
ATOM 3309 C C . PRO B 1 151 ? -16.109 11.422 8.758 1 97.5 151 PRO B C 1
ATOM 3311 O O . PRO B 1 151 ? -15.703 11.258 7.605 1 97.5 151 PRO B O 1
ATOM 3314 N N . GLU B 1 152 ? -17.188 12.117 8.969 1 96.81 152 GLU B N 1
ATOM 3315 C CA . GLU B 1 152 ? -18.109 12.539 7.91 1 96.81 152 GLU B CA 1
ATOM 3316 C C . GLU B 1 152 ? -17.5 13.656 7.07 1 96.81 152 GLU B C 1
ATOM 3318 O O . GLU B 1 152 ? -17.984 13.945 5.969 1 96.81 152 GLU B O 1
ATOM 3323 N N . ASN B 1 153 ? -16.469 14.281 7.543 1 97.81 153 ASN B N 1
ATOM 3324 C CA . ASN B 1 153 ? -15.891 15.43 6.844 1 97.81 153 ASN B CA 1
ATOM 3325 C C . ASN B 1 153 ? -14.641 15.039 6.062 1 97.81 153 ASN B C 1
ATOM 3327 O O . ASN B 1 153 ? -13.961 15.898 5.492 1 97.81 153 ASN B O 1
ATOM 3331 N N . VAL B 1 154 ? -14.367 13.719 6.023 1 98.06 154 VAL B N 1
ATOM 3332 C CA . VAL B 1 154 ? -13.164 13.242 5.344 1 98.06 154 VAL B CA 1
ATOM 3333 C C . VAL B 1 154 ? -13.555 12.234 4.258 1 98.06 154 VAL B C 1
ATOM 3335 O O . VAL B 1 154 ? -14.25 11.258 4.527 1 98.06 154 VAL B O 1
ATOM 3338 N N . THR B 1 155 ? -13.109 12.492 3.055 1 96.88 155 THR B N 1
ATOM 3339 C CA . THR B 1 155 ? -13.383 11.586 1.95 1 96.88 155 THR B CA 1
ATOM 3340 C C . THR B 1 155 ? -12.484 10.352 2.031 1 96.88 155 THR B C 1
ATOM 3342 O O . THR B 1 155 ? -12.969 9.219 2.08 1 96.88 155 THR B O 1
ATOM 3345 N N . LYS B 1 156 ? -11.25 10.453 2.043 1 97.19 156 LYS B N 1
ATOM 3346 C CA . LYS B 1 156 ? -10.156 9.508 2.279 1 97.19 156 LYS B CA 1
ATOM 3347 C C . LYS B 1 156 ? -8.938 10.211 2.867 1 97.19 156 LYS B C 1
ATOM 3349 O O . LYS B 1 156 ? -8.812 11.438 2.77 1 97.19 156 LYS B O 1
ATOM 3354 N N . ALA B 1 157 ? -8.062 9.438 3.482 1 98.19 157 ALA B N 1
ATOM 3355 C CA . ALA B 1 157 ? -6.945 10.094 4.156 1 98.19 157 ALA B CA 1
ATOM 3356 C C . ALA B 1 157 ? -5.641 9.352 3.904 1 98.19 157 ALA B C 1
ATOM 3358 O O . ALA B 1 157 ? -5.633 8.117 3.799 1 98.19 157 ALA B O 1
ATOM 3359 N N . ALA B 1 158 ? -4.625 10.078 3.807 1 98.69 158 ALA B N 1
ATOM 3360 C CA . ALA B 1 158 ? -3.262 9.555 3.824 1 98.69 158 ALA B CA 1
ATOM 3361 C C . ALA B 1 158 ? -2.484 10.094 5.023 1 98.69 158 ALA B C 1
ATOM 3363 O O . ALA B 1 158 ? -2.432 11.305 5.242 1 98.69 158 ALA B O 1
ATOM 3364 N N . LEU B 1 159 ? -1.935 9.211 5.785 1 98.88 159 LEU B N 1
ATOM 3365 C CA . LEU B 1 159 ? -1.135 9.531 6.961 1 98.88 159 LEU B CA 1
ATOM 3366 C C . LEU B 1 159 ? 0.345 9.273 6.699 1 98.88 159 LEU B C 1
ATOM 3368 O O . LEU B 1 159 ? 0.764 8.125 6.551 1 98.88 159 LEU B O 1
ATOM 3372 N N . CYS B 1 160 ? 1.128 10.312 6.707 1 98.62 160 CYS B N 1
ATOM 3373 C CA . CYS B 1 160 ? 2.547 10.172 6.402 1 98.62 160 CYS B CA 1
ATOM 3374 C C . CYS B 1 160 ? 3.402 10.508 7.617 1 98.62 160 CYS B C 1
ATOM 3376 O O . CYS B 1 160 ? 3.264 11.586 8.195 1 98.62 160 CYS B O 1
ATOM 3378 N N . SER B 1 161 ? 4.352 9.578 7.953 1 98.5 161 SER B N 1
ATOM 3379 C CA . SER B 1 161 ? 5.227 9.766 9.109 1 98.5 161 SER B CA 1
ATOM 3380 C C . SER B 1 161 ? 4.414 10.008 10.375 1 98.5 161 SER B C 1
ATOM 3382 O O . SER B 1 161 ? 4.594 11.031 11.047 1 98.5 161 SER B O 1
ATOM 3384 N N . THR B 1 162 ? 3.615 8.977 10.727 1 98.56 162 THR B N 1
ATOM 3385 C CA . THR B 1 162 ? 2.58 9.148 11.742 1 98.56 162 THR B CA 1
ATOM 3386 C C . THR B 1 162 ? 2.924 8.367 13.008 1 98.56 162 THR B C 1
ATOM 3388 O O . THR B 1 162 ? 3.824 7.527 12.992 1 98.56 162 THR B O 1
ATOM 3391 N N . THR B 1 163 ? 2.293 8.711 14.102 1 98.69 163 THR B N 1
ATOM 3392 C CA . THR B 1 163 ? 2.295 7.984 15.367 1 98.69 163 THR B CA 1
ATOM 3393 C C . THR B 1 163 ? 0.95 8.125 16.078 1 98.69 163 THR B C 1
ATOM 3395 O O . THR B 1 163 ? 0.172 9.031 15.766 1 98.69 163 THR B O 1
ATOM 3398 N N . TYR B 1 164 ? 0.702 7.152 16.953 1 98.62 164 TYR B N 1
ATOM 3399 C CA . TYR B 1 164 ? -0.551 7.172 17.703 1 98.62 164 TYR B CA 1
ATOM 3400 C C . TYR B 1 164 ? -0.374 7.863 19.047 1 98.62 164 TYR B C 1
ATOM 3402 O O . TYR B 1 164 ? -1.354 8.141 19.734 1 98.62 164 TYR B O 1
ATOM 3410 N N . SER B 1 165 ? 0.888 8.172 19.406 1 98.44 165 SER B N 1
ATOM 3411 C CA . SER B 1 165 ? 1.168 8.781 20.703 1 98.44 165 SER B CA 1
ATOM 3412 C C . SER B 1 165 ? 2.568 9.383 20.75 1 98.44 165 SER B C 1
ATOM 3414 O O . SER B 1 165 ? 3.502 8.828 20.156 1 98.44 165 SER B O 1
ATOM 3416 N N . VAL B 1 166 ? 2.652 10.477 21.469 1 97.88 166 VAL B N 1
ATOM 3417 C CA . VAL B 1 166 ? 3.965 11.094 21.641 1 97.88 166 VAL B CA 1
ATOM 3418 C C . VAL B 1 166 ? 4.551 10.695 22.984 1 97.88 166 VAL B C 1
ATOM 3420 O O . VAL B 1 166 ? 5.586 11.227 23.406 1 97.88 166 VAL B O 1
ATOM 3423 N N . ASP B 1 167 ? 3.875 9.797 23.656 1 96.25 167 ASP B N 1
ATOM 3424 C CA . ASP B 1 167 ? 4.277 9.406 25.016 1 96.25 167 ASP B CA 1
ATOM 3425 C C . ASP B 1 167 ? 4.66 7.926 25.047 1 96.25 167 ASP B C 1
ATOM 3427 O O . ASP B 1 167 ? 4.203 7.188 25.938 1 96.25 167 ASP B O 1
ATOM 3431 N N . THR B 1 168 ? 5.355 7.461 24.062 1 95.69 168 THR B N 1
ATOM 3432 C CA . THR B 1 168 ? 5.859 6.094 24.047 1 95.69 168 THR B CA 1
ATOM 3433 C C . THR B 1 168 ? 7.387 6.082 23.984 1 95.69 168 THR B C 1
ATOM 3435 O O . THR B 1 168 ? 8.008 7.117 23.734 1 95.69 168 THR B O 1
ATOM 3438 N N . ASN B 1 169 ? 7.945 4.879 24.219 1 94.56 169 ASN B N 1
ATOM 3439 C CA . ASN B 1 169 ? 9.391 4.738 24.062 1 94.56 169 ASN B CA 1
ATOM 3440 C C . ASN B 1 169 ? 9.828 4.977 22.625 1 94.56 169 ASN B C 1
ATOM 3442 O O . ASN B 1 169 ? 10.914 5.508 22.375 1 94.56 169 ASN B O 1
ATOM 3446 N N . GLU B 1 170 ? 8.984 4.613 21.734 1 93.5 170 GLU B N 1
ATOM 3447 C CA . GLU B 1 170 ? 9.297 4.742 20.312 1 93.5 170 GLU B CA 1
ATOM 3448 C C . GLU B 1 170 ? 9.398 6.207 19.906 1 93.5 170 GLU B C 1
ATOM 3450 O O . GLU B 1 170 ? 10.211 6.562 19.047 1 93.5 170 GLU B O 1
ATOM 3455 N N . THR B 1 171 ? 8.617 7.102 20.531 1 97.06 171 THR B N 1
ATOM 3456 C CA . THR B 1 171 ? 8.586 8.5 20.141 1 97.06 171 THR B CA 1
ATOM 3457 C C . THR B 1 171 ? 9.438 9.352 21.078 1 97.06 171 THR B C 1
ATOM 3459 O O . THR B 1 171 ? 9.211 10.555 21.203 1 97.06 171 THR B O 1
ATOM 3462 N N . ALA B 1 172 ? 10.461 8.82 21.719 1 97.38 172 ALA B N 1
ATOM 3463 C CA . ALA B 1 172 ? 11.273 9.516 22.703 1 97.38 172 ALA B CA 1
ATOM 3464 C C . ALA B 1 172 ? 12.023 10.688 22.078 1 97.38 172 ALA B C 1
ATOM 3466 O O . ALA B 1 172 ? 12.164 11.742 22.688 1 97.38 172 ALA B O 1
ATOM 3467 N N . VAL B 1 173 ? 12.531 10.484 20.891 1 98.06 173 VAL B N 1
ATOM 3468 C CA . VAL B 1 173 ? 13.273 11.539 20.219 1 98.06 173 VAL B CA 1
ATOM 3469 C C . VAL B 1 173 ? 12.344 12.719 19.922 1 98.06 173 VAL B C 1
ATOM 3471 O O . VAL B 1 173 ? 12.703 13.867 20.172 1 98.06 173 VAL B O 1
ATOM 3474 N N . LEU B 1 174 ? 11.172 12.43 19.422 1 98.19 174 LEU B N 1
ATOM 3475 C CA . LEU B 1 174 ? 10.18 13.469 19.156 1 98.19 174 LEU B CA 1
ATOM 3476 C C . LEU B 1 174 ? 9.773 14.18 20.438 1 98.19 174 LEU B C 1
ATOM 3478 O O . LEU B 1 174 ? 9.703 15.414 20.484 1 98.19 174 LEU B O 1
ATOM 3482 N N . ARG B 1 175 ? 9.516 13.445 21.453 1 98.12 175 ARG B N 1
ATOM 3483 C CA . ARG B 1 175 ? 9.109 14.023 22.734 1 98.12 175 ARG B CA 1
ATOM 3484 C C . ARG B 1 175 ? 10.188 14.945 23.281 1 98.12 175 ARG B C 1
ATOM 3486 O O . ARG B 1 175 ? 9.891 16.031 23.781 1 98.12 175 ARG B O 1
ATOM 3493 N N . GLN B 1 176 ? 11.391 14.508 23.172 1 98.19 176 GLN B N 1
ATOM 3494 C CA . GLN B 1 176 ? 12.5 15.328 23.641 1 98.19 176 GLN B CA 1
ATOM 3495 C C . GLN B 1 176 ? 12.578 16.641 22.859 1 98.19 176 GLN B C 1
ATOM 3497 O O . GLN B 1 176 ? 12.844 17.703 23.453 1 98.19 176 GLN B O 1
ATOM 3502 N N . MET B 1 177 ? 12.391 16.516 21.609 1 98.06 177 MET B N 1
ATOM 3503 C CA . MET B 1 177 ? 12.375 17.719 20.781 1 98.06 177 MET B CA 1
ATOM 3504 C C . MET B 1 177 ? 11.297 18.688 21.25 1 98.06 177 MET B C 1
ATOM 3506 O O . MET B 1 177 ? 11.539 19.891 21.344 1 98.06 177 MET B O 1
ATOM 3510 N N . VAL B 1 178 ? 10.164 18.203 21.516 1 98.56 178 VAL B N 1
ATOM 3511 C CA . VAL B 1 178 ? 9.023 19 21.953 1 98.56 178 VAL B CA 1
ATOM 3512 C C . VAL B 1 178 ? 9.328 19.625 23.328 1 98.56 178 VAL B C 1
ATOM 3514 O O . VAL B 1 178 ? 9.125 20.812 23.531 1 98.56 178 VAL B O 1
ATOM 3517 N N . GLU B 1 179 ? 9.859 18.891 24.203 1 98.5 179 GLU B N 1
ATOM 3518 C CA . GLU B 1 179 ? 10.188 19.344 25.547 1 98.5 179 GLU B CA 1
ATOM 3519 C C . GLU B 1 179 ? 11.297 20.406 25.516 1 98.5 179 GLU B C 1
ATOM 3521 O O . GLU B 1 179 ? 11.281 21.344 26.297 1 98.5 179 GLU B O 1
ATOM 3526 N N . ASN B 1 180 ? 12.242 20.188 24.625 1 98.56 180 ASN B N 1
ATOM 3527 C CA . ASN B 1 180 ? 13.305 21.172 24.469 1 98.56 180 ASN B CA 1
ATOM 3528 C C . ASN B 1 180 ? 12.758 22.531 24.016 1 98.56 180 ASN B C 1
ATOM 3530 O O . ASN B 1 180 ? 13.227 23.578 24.469 1 98.56 180 ASN B O 1
ATOM 3534 N N . ASN B 1 181 ? 11.781 22.484 23.141 1 98.44 181 ASN B N 1
ATOM 3535 C CA . ASN B 1 181 ? 11.164 23.734 22.688 1 98.44 181 ASN B CA 1
ATOM 3536 C C . ASN B 1 181 ? 10.375 24.422 23.797 1 98.44 181 ASN B C 1
ATOM 3538 O O . ASN B 1 181 ? 10.305 25.641 23.844 1 98.44 181 ASN B O 1
ATOM 3542 N N . ILE B 1 182 ? 9.828 23.672 24.703 1 98.12 182 ILE B N 1
ATOM 3543 C CA . ILE B 1 182 ? 9.094 24.219 25.844 1 98.12 182 ILE B CA 1
ATOM 3544 C C . ILE B 1 182 ? 10.07 24.844 26.828 1 98.12 182 ILE B C 1
ATOM 3546 O O . ILE B 1 182 ? 9.812 25.922 27.375 1 98.12 182 ILE B O 1
ATOM 3550 N N . ALA B 1 183 ? 11.195 24.234 26.953 1 98.31 183 ALA B N 1
ATOM 3551 C CA . ALA B 1 183 ? 12.156 24.641 27.969 1 98.31 183 ALA B CA 1
ATOM 3552 C C . ALA B 1 183 ? 12.984 25.828 27.5 1 98.31 183 ALA B C 1
ATOM 3554 O O . ALA B 1 183 ? 13.516 26.594 28.312 1 98.31 183 ALA B O 1
ATOM 3555 N N . ASN B 1 184 ? 13.078 25.953 26.203 1 98.19 184 ASN B N 1
ATOM 3556 C CA . ASN B 1 184 ? 13.906 27.016 25.641 1 98.19 184 ASN B CA 1
ATOM 3557 C C . ASN B 1 184 ? 13.195 28.375 25.703 1 98.19 184 ASN B C 1
ATOM 3559 O O . ASN B 1 184 ? 12.203 28.594 25 1 98.19 184 ASN B O 1
ATOM 3563 N N . PRO B 1 185 ? 13.758 29.297 26.391 1 96.94 185 PRO B N 1
ATOM 3564 C CA . PRO B 1 185 ? 13.102 30.594 26.547 1 96.94 185 PRO B CA 1
ATOM 3565 C C . PRO B 1 185 ? 13.078 31.406 25.25 1 96.94 185 PRO B C 1
ATOM 3567 O O . PRO B 1 185 ? 12.32 32.375 25.125 1 96.94 185 PRO B O 1
ATOM 3570 N N . ASN B 1 186 ? 13.852 31 24.312 1 97.62 186 ASN B N 1
ATOM 3571 C CA . ASN B 1 186 ? 13.938 31.734 23.062 1 97.62 186 ASN B CA 1
ATOM 3572 C C . ASN B 1 186 ? 13.016 31.141 22 1 97.62 186 ASN B C 1
ATOM 3574 O O . ASN B 1 186 ? 12.969 31.609 20.859 1 97.62 186 ASN B O 1
ATOM 3578 N N . THR B 1 187 ? 12.258 30.125 22.391 1 97.62 187 THR B N 1
ATOM 3579 C CA . THR B 1 187 ? 11.336 29.5 21.453 1 97.62 187 THR B CA 1
ATOM 3580 C C . THR B 1 187 ? 10.227 30.469 21.062 1 97.62 187 THR B C 1
ATOM 3582 O O . THR B 1 187 ? 9.68 31.172 21.922 1 97.62 187 THR B O 1
ATOM 3585 N N . ASP B 1 188 ? 9.945 30.5 19.734 1 96.5 188 ASP B N 1
ATOM 3586 C CA . ASP B 1 188 ? 8.805 31.281 19.266 1 96.5 188 ASP B CA 1
ATOM 3587 C C . ASP B 1 188 ? 7.527 30.906 20.016 1 96.5 188 ASP B C 1
ATOM 3589 O O . ASP B 1 188 ? 7.277 29.734 20.266 1 96.5 188 ASP B O 1
ATOM 3593 N N . MET B 1 189 ? 6.703 31.938 20.344 1 96.38 189 MET B N 1
ATOM 3594 C CA . MET B 1 189 ? 5.508 31.703 21.141 1 96.38 189 MET B CA 1
ATOM 3595 C C . MET B 1 189 ? 4.574 30.703 20.453 1 96.38 189 MET B C 1
ATOM 3597 O O . MET B 1 189 ? 3.959 29.875 21.109 1 96.38 189 MET B O 1
ATOM 3601 N N . GLY B 1 190 ? 4.348 30.844 19.141 1 96.81 190 GLY B N 1
ATOM 3602 C CA . GLY B 1 190 ? 3.539 29.875 18.406 1 96.81 190 GLY B CA 1
ATOM 3603 C C . GLY B 1 190 ? 4.031 28.453 18.562 1 96.81 190 GLY B C 1
ATOM 3604 O O . GLY B 1 190 ? 3.24 27.547 18.812 1 96.81 190 GLY B O 1
ATOM 3605 N N . VAL B 1 191 ? 5.332 28.266 18.469 1 98.12 191 VAL B N 1
ATOM 3606 C CA . VAL B 1 191 ? 5.953 26.953 18.594 1 98.12 191 VAL B CA 1
ATOM 3607 C C . VAL B 1 191 ? 5.801 26.453 20.031 1 98.12 191 VAL B C 1
ATOM 3609 O O . VAL B 1 191 ? 5.535 25.266 20.266 1 98.12 191 VAL B O 1
ATOM 3612 N N . TYR B 1 192 ? 6 27.391 20.938 1 97.81 192 TYR B N 1
ATOM 3613 C CA . TYR B 1 192 ? 5.836 27.031 22.344 1 97.81 192 TYR B CA 1
ATOM 3614 C C . TYR B 1 192 ? 4.438 26.5 22.609 1 97.81 192 TYR B C 1
ATOM 3616 O O . TYR B 1 192 ? 4.285 25.422 23.203 1 97.81 192 TYR B O 1
ATOM 3624 N N . LEU B 1 193 ? 3.422 27.219 22.172 1 97.75 193 LEU B N 1
ATOM 3625 C CA . LEU B 1 193 ? 2.039 26.812 22.391 1 97.75 193 LEU B CA 1
ATOM 3626 C C . LEU B 1 193 ? 1.723 25.516 21.656 1 97.75 193 LEU B C 1
ATOM 3628 O O . LEU B 1 193 ? 1.018 24.656 22.172 1 97.75 193 LEU B O 1
ATOM 3632 N N . GLU B 1 194 ? 2.178 25.391 20.453 1 98 194 GLU B N 1
ATOM 3633 C CA . GLU B 1 194 ? 2.02 24.156 19.688 1 98 194 GLU B CA 1
ATOM 3634 C C . GLU B 1 194 ? 2.654 22.969 20.422 1 98 194 GLU B C 1
ATOM 3636 O O . GLU B 1 194 ? 2.111 21.859 20.406 1 98 194 GLU B O 1
ATOM 3641 N N . SER B 1 195 ? 3.836 23.203 21.031 1 98.5 195 SER B N 1
ATOM 3642 C CA . SER B 1 195 ? 4.516 22.172 21.797 1 98.5 195 SER B CA 1
ATOM 3643 C C . SER B 1 195 ? 3.656 21.703 22.969 1 98.5 195 SER B C 1
ATOM 3645 O O . SER B 1 195 ? 3.541 20.5 23.219 1 98.5 195 SER B O 1
ATOM 3647 N N . LEU B 1 196 ? 3.066 22.641 23.641 1 98.19 196 LEU B N 1
ATOM 3648 C CA . LEU B 1 196 ? 2.176 22.297 24.75 1 98.19 196 LEU B CA 1
ATOM 3649 C C . LEU B 1 196 ? 0.996 21.469 24.25 1 98.19 196 LEU B C 1
ATOM 3651 O O . LEU B 1 196 ? 0.583 20.516 24.906 1 98.19 196 LEU B O 1
ATOM 3655 N N . ALA B 1 197 ? 0.451 21.812 23.141 1 98.19 197 ALA B N 1
ATOM 3656 C CA . ALA B 1 197 ? -0.65 21.062 22.547 1 98.19 197 ALA B CA 1
ATOM 3657 C C . ALA B 1 197 ? -0.228 19.641 22.234 1 98.19 197 ALA B C 1
ATOM 3659 O O . ALA B 1 197 ? -0.944 18.688 22.547 1 98.19 197 ALA B O 1
ATOM 3660 N N . VAL B 1 198 ? 0.92 19.484 21.609 1 98.62 198 VAL B N 1
ATOM 3661 C CA . VAL B 1 198 ? 1.421 18.172 21.219 1 98.62 198 VAL B CA 1
ATOM 3662 C C . VAL B 1 198 ? 1.54 17.281 22.469 1 98.62 198 VAL B C 1
ATOM 3664 O O . VAL B 1 198 ? 1.162 16.109 22.438 1 98.62 198 VAL B O 1
ATOM 3667 N N . LEU B 1 199 ? 2.025 17.828 23.547 1 97.88 199 LEU B N 1
ATOM 3668 C CA . LEU B 1 199 ? 2.191 17.062 24.781 1 97.88 199 LEU B CA 1
ATOM 3669 C C . LEU B 1 199 ? 0.838 16.688 25.375 1 97.88 199 LEU B C 1
ATOM 3671 O O . LEU B 1 199 ? 0.74 15.734 26.141 1 97.88 199 LEU B O 1
ATOM 3675 N N . SER B 1 200 ? -0.174 17.422 25.031 1 97.94 200 SER B N 1
ATOM 3676 C CA . SER B 1 200 ? -1.504 17.172 25.562 1 97.94 200 SER B CA 1
ATOM 3677 C C . SER B 1 200 ? -2.262 16.156 24.719 1 97.94 200 SER B C 1
ATOM 3679 O O . SER B 1 200 ? -3.4 15.797 25.031 1 97.94 200 SER B O 1
ATOM 3681 N N . MET B 1 201 ? -1.676 15.641 23.672 1 98.12 201 MET B N 1
ATOM 3682 C CA . MET B 1 201 ? -2.338 14.719 22.75 1 98.12 201 MET B CA 1
ATOM 3683 C C . MET B 1 201 ? -2.637 13.383 23.422 1 98.12 201 MET B C 1
ATOM 3685 O O . MET B 1 201 ? -1.73 12.734 23.938 1 98.12 201 MET B O 1
ATOM 3689 N N . ASN B 1 202 ? -3.91 12.977 23.359 1 97.5 202 ASN B N 1
ATOM 3690 C CA . ASN B 1 202 ? -4.266 11.625 23.781 1 97.5 202 ASN B CA 1
ATOM 3691 C C . ASN B 1 202 ? -3.922 10.594 22.719 1 97.5 202 ASN B C 1
ATOM 3693 O O . ASN B 1 202 ? -4.051 10.859 21.516 1 97.5 202 ASN B O 1
ATOM 3697 N N . SER B 1 203 ? -3.561 9.414 23.25 1 98.56 203 SER B N 1
ATOM 3698 C CA . SER B 1 203 ? -3.307 8.328 22.312 1 98.56 203 SER B CA 1
ATOM 3699 C C . SER B 1 203 ? -4.547 8.008 21.484 1 98.56 203 SER B C 1
ATOM 3701 O O . SER B 1 203 ? -5.66 7.984 22.016 1 98.56 203 SER B O 1
ATOM 3703 N N . THR B 1 204 ? -4.301 7.773 20.203 1 98.69 204 THR B N 1
ATOM 3704 C CA . THR B 1 204 ? -5.402 7.41 19.312 1 98.69 204 THR B CA 1
ATOM 3705 C C . THR B 1 204 ? -5.57 5.895 19.25 1 98.69 204 THR B C 1
ATOM 3707 O O . THR B 1 204 ? -6.559 5.398 18.719 1 98.69 204 THR B O 1
ATOM 3710 N N . LEU B 1 205 ? -4.684 5.176 19.766 1 98.31 205 LEU B N 1
ATOM 3711 C CA . LEU B 1 205 ? -4.578 3.742 19.531 1 98.31 205 LEU B CA 1
ATOM 3712 C C . LEU B 1 205 ? -5.887 3.037 19.875 1 98.31 205 LEU B C 1
ATOM 3714 O O . LEU B 1 205 ? -6.363 2.201 19.094 1 98.31 205 LEU B O 1
ATOM 3718 N N . ALA B 1 206 ? -6.543 3.357 20.922 1 97.56 206 ALA B N 1
ATOM 3719 C CA . ALA B 1 206 ? -7.738 2.668 21.391 1 97.56 206 ALA B CA 1
ATOM 3720 C C . ALA B 1 206 ? -8.922 2.938 20.469 1 97.56 206 ALA B C 1
ATOM 3722 O O . ALA B 1 206 ? -9.891 2.172 20.453 1 97.56 206 ALA B O 1
ATOM 3723 N N . ASN B 1 207 ? -8.867 4.004 19.719 1 98.25 207 ASN B N 1
ATOM 3724 C CA . ASN B 1 207 ? -10.023 4.43 18.938 1 98.25 207 ASN B CA 1
ATOM 3725 C C . ASN B 1 207 ? -9.805 4.188 17.453 1 98.25 207 ASN B C 1
ATOM 3727 O O . ASN B 1 207 ? -10.719 4.379 16.641 1 98.25 207 ASN B O 1
ATOM 3731 N N . LEU B 1 208 ? -8.664 3.74 17.062 1 98.25 208 LEU B N 1
ATOM 3732 C CA . LEU B 1 208 ? -8.336 3.617 15.648 1 98.25 208 LEU B CA 1
ATOM 3733 C C . LEU B 1 208 ? -9.188 2.531 14.992 1 98.25 208 LEU B C 1
ATOM 3735 O O . LEU B 1 208 ? -9.469 2.6 13.797 1 98.25 208 LEU B O 1
ATOM 3739 N N . SER B 1 209 ? -9.633 1.521 15.703 1 95.62 209 SER B N 1
ATOM 3740 C CA . SER B 1 209 ? -10.445 0.441 15.148 1 95.62 209 SER B CA 1
ATOM 3741 C C . SER B 1 209 ? -11.82 0.941 14.719 1 95.62 209 SER B C 1
ATOM 3743 O O . SER B 1 209 ? -12.531 0.263 13.977 1 95.62 209 SER B O 1
ATOM 3745 N N . SER B 1 210 ? -12.219 2.096 15.234 1 96 210 SER B N 1
ATOM 3746 C CA . SER B 1 210 ? -13.523 2.65 14.898 1 96 210 SER B CA 1
ATOM 3747 C C . SER B 1 210 ? -13.477 3.43 13.586 1 96 210 SER B C 1
ATOM 3749 O O . SER B 1 210 ? -14.508 3.824 13.055 1 96 210 SER B O 1
ATOM 3751 N N . VAL B 1 211 ? -12.297 3.686 13.07 1 96.5 211 VAL B N 1
ATOM 3752 C CA . VAL B 1 211 ? -12.148 4.43 11.828 1 96.5 211 VAL B CA 1
ATOM 3753 C C . VAL B 1 211 ? -12.758 3.633 10.672 1 96.5 211 VAL B C 1
ATOM 3755 O O . VAL B 1 211 ? -12.414 2.469 10.469 1 96.5 211 VAL B O 1
ATOM 3758 N N . ASN B 1 212 ? -13.648 4.254 9.922 1 92.75 212 ASN B N 1
ATOM 3759 C CA . ASN B 1 212 ? -14.32 3.594 8.805 1 92.75 212 ASN B CA 1
ATOM 3760 C C . ASN B 1 212 ? -14.07 4.324 7.488 1 92.75 212 ASN B C 1
ATOM 3762 O O . ASN B 1 212 ? -14.812 4.145 6.523 1 92.75 212 ASN B O 1
ATOM 3766 N N . ILE B 1 213 ? -13.156 5.246 7.496 1 94.94 213 ILE B N 1
ATOM 3767 C CA . ILE B 1 213 ? -12.742 5.98 6.305 1 94.94 213 ILE B CA 1
ATOM 3768 C C . ILE B 1 213 ? -11.484 5.344 5.719 1 94.94 213 ILE B C 1
ATOM 3770 O O . ILE B 1 213 ? -10.539 5.023 6.449 1 94.94 213 ILE B O 1
ATOM 3774 N N . SER B 1 214 ? -11.469 5.109 4.371 1 95.12 214 SER B N 1
ATOM 3775 C CA . SER B 1 214 ? -10.289 4.57 3.715 1 95.12 214 SER B CA 1
ATOM 3776 C C . SER B 1 214 ? -9.047 5.387 4.055 1 95.12 214 SER B C 1
ATOM 3778 O O . SER B 1 214 ? -9.039 6.609 3.898 1 95.12 214 SER B O 1
ATOM 3780 N N . THR B 1 215 ? -8.039 4.652 4.539 1 97.12 215 THR B N 1
ATOM 3781 C CA . THR B 1 215 ? -6.844 5.324 5.039 1 97.12 215 THR B CA 1
ATOM 3782 C C . THR B 1 215 ? -5.582 4.66 4.496 1 97.12 215 THR B C 1
ATOM 3784 O O . THR B 1 215 ? -5.477 3.434 4.48 1 97.12 215 THR B O 1
ATOM 3787 N N . LEU B 1 216 ? -4.699 5.445 4 1 97.56 216 LEU B N 1
ATOM 3788 C CA . LEU B 1 216 ? -3.361 5.035 3.586 1 97.56 216 LEU B CA 1
ATOM 3789 C C . LEU B 1 216 ? -2.314 5.516 4.586 1 97.56 216 LEU B C 1
ATOM 3791 O O . LEU B 1 216 ? -2.25 6.703 4.902 1 97.56 216 LEU B O 1
ATOM 3795 N N . VAL B 1 217 ? -1.506 4.582 5.105 1 98.44 217 VAL B N 1
ATOM 3796 C CA . VAL B 1 217 ? -0.417 4.93 6.012 1 98.44 217 VAL B CA 1
ATOM 3797 C C . VAL B 1 217 ? 0.923 4.762 5.297 1 98.44 217 VAL B C 1
ATOM 3799 O O . VAL B 1 217 ? 1.185 3.723 4.691 1 98.44 217 VAL B O 1
ATOM 3802 N N . ILE B 1 218 ? 1.707 5.82 5.348 1 97.81 218 ILE B N 1
ATOM 3803 C CA . ILE B 1 218 ? 3.018 5.863 4.707 1 97.81 218 ILE B CA 1
ATOM 3804 C C . ILE B 1 218 ? 4.086 6.195 5.746 1 97.81 218 ILE B C 1
ATOM 3806 O O . ILE B 1 218 ? 3.885 7.062 6.602 1 97.81 218 ILE B O 1
ATOM 3810 N N . GLY B 1 219 ? 5.234 5.547 5.715 1 96.19 219 GLY B N 1
ATOM 3811 C CA . GLY B 1 219 ? 6.332 5.867 6.613 1 96.19 219 GLY B CA 1
ATOM 3812 C C . GLY B 1 219 ? 7.695 5.527 6.035 1 96.19 219 GLY B C 1
ATOM 3813 O O . GLY B 1 219 ? 7.801 4.695 5.133 1 96.19 219 GLY B O 1
ATOM 3814 N N . GLY B 1 220 ? 8.703 6.246 6.52 1 94.38 220 GLY B N 1
ATOM 3815 C CA . GLY B 1 220 ? 10.078 5.891 6.23 1 94.38 220 GLY B CA 1
ATOM 3816 C C . GLY B 1 220 ? 10.688 4.965 7.266 1 94.38 220 GLY B C 1
ATOM 3817 O O . GLY B 1 220 ? 10.5 5.164 8.469 1 94.38 220 GLY B O 1
ATOM 3818 N N . THR B 1 221 ? 11.492 3.99 6.844 1 92.31 221 THR B N 1
ATOM 3819 C CA . THR B 1 221 ? 11.984 2.965 7.762 1 92.31 221 THR B CA 1
ATOM 3820 C C . THR B 1 221 ? 13.125 3.506 8.617 1 92.31 221 THR B C 1
ATOM 3822 O O . THR B 1 221 ? 13.508 2.887 9.609 1 92.31 221 THR B O 1
ATOM 3825 N N . THR B 1 222 ? 13.672 4.703 8.273 1 93.69 222 THR B N 1
ATOM 3826 C CA . THR B 1 222 ? 14.773 5.262 9.039 1 93.69 222 THR B CA 1
ATOM 3827 C C . THR B 1 222 ? 14.336 6.523 9.781 1 93.69 222 THR B C 1
ATOM 3829 O O . THR B 1 222 ? 15.18 7.328 10.195 1 93.69 222 THR B O 1
ATOM 3832 N N . ASP B 1 223 ? 13.039 6.688 9.906 1 96.94 223 ASP B N 1
ATOM 3833 C CA . ASP B 1 223 ? 12.469 7.828 10.609 1 96.94 223 ASP B CA 1
ATOM 3834 C C . ASP B 1 223 ? 12.742 7.742 12.109 1 96.94 223 ASP B C 1
ATOM 3836 O O . ASP B 1 223 ? 12.188 6.883 12.797 1 96.94 223 ASP B O 1
ATOM 3840 N N . PRO B 1 224 ? 13.523 8.609 12.664 1 96.81 224 PRO B N 1
ATOM 3841 C CA . PRO B 1 224 ? 13.828 8.531 14.102 1 96.81 224 PRO B CA 1
ATOM 3842 C C . PRO B 1 224 ? 12.766 9.203 14.961 1 96.81 224 PRO B C 1
ATOM 3844 O O . PRO B 1 224 ? 12.742 9.008 16.188 1 96.81 224 PRO B O 1
ATOM 3847 N N . LEU B 1 225 ? 11.914 10.039 14.406 1 98.12 225 LEU B N 1
ATOM 3848 C CA . LEU B 1 225 ? 10.938 10.805 15.164 1 98.12 225 LEU B CA 1
ATOM 3849 C C . LEU B 1 225 ? 9.656 10 15.359 1 98.12 225 LEU B C 1
ATOM 3851 O O . LEU B 1 225 ? 9.109 9.961 16.469 1 98.12 225 LEU B O 1
ATOM 3855 N N . THR B 1 226 ? 9.148 9.438 14.266 1 98.12 226 THR B N 1
ATOM 3856 C CA . THR B 1 226 ? 8.023 8.508 14.25 1 98.12 226 THR B CA 1
ATOM 3857 C C . THR B 1 226 ? 8.43 7.184 13.609 1 98.12 226 THR B C 1
ATOM 3859 O O . THR B 1 226 ? 8.148 6.941 12.43 1 98.12 226 THR B O 1
ATOM 3862 N N . PRO B 1 227 ? 8.984 6.367 14.406 1 96.94 227 PRO B N 1
ATOM 3863 C CA . PRO B 1 227 ? 9.578 5.145 13.859 1 96.94 227 PRO B CA 1
ATOM 3864 C C . PRO B 1 227 ? 8.562 4.293 13.102 1 96.94 227 PRO B C 1
ATOM 3866 O O . PRO B 1 227 ? 7.363 4.352 13.391 1 96.94 227 PRO B O 1
ATOM 3869 N N . ILE B 1 228 ? 9.039 3.512 12.188 1 95.06 228 ILE B N 1
ATOM 3870 C CA . ILE B 1 228 ? 8.211 2.748 11.258 1 95.06 228 ILE B CA 1
ATOM 3871 C C . ILE B 1 228 ? 7.281 1.819 12.039 1 95.06 228 ILE B C 1
ATOM 3873 O O . ILE B 1 228 ? 6.164 1.535 11.602 1 95.06 228 ILE B O 1
ATOM 3877 N N . GLU B 1 229 ? 7.668 1.38 13.203 1 94.56 229 GLU B N 1
ATOM 3878 C CA . GLU B 1 229 ? 6.855 0.518 14.055 1 94.56 229 GLU B CA 1
ATOM 3879 C C . GLU B 1 229 ? 5.531 1.188 14.422 1 94.56 229 GLU B C 1
ATOM 3881 O O . GLU B 1 229 ? 4.504 0.518 14.547 1 94.56 229 GLU B O 1
ATOM 3886 N N . ASP B 1 230 ? 5.562 2.473 14.602 1 97.5 230 ASP B N 1
ATOM 3887 C CA . ASP B 1 230 ? 4.332 3.201 14.898 1 97.5 230 ASP B CA 1
ATOM 3888 C C . ASP B 1 230 ? 3.389 3.207 13.703 1 97.5 230 ASP B C 1
ATOM 3890 O O . ASP B 1 230 ? 2.174 3.08 13.859 1 97.5 230 ASP B O 1
ATOM 3894 N N . ALA B 1 231 ? 3.965 3.396 12.547 1 96.62 231 ALA B N 1
ATOM 3895 C CA . ALA B 1 231 ? 3.148 3.342 11.336 1 96.62 231 ALA B CA 1
ATOM 3896 C C . ALA B 1 231 ? 2.494 1.972 11.18 1 96.62 231 ALA B C 1
ATOM 3898 O O . ALA B 1 231 ? 1.323 1.876 10.805 1 96.62 231 ALA B O 1
ATOM 3899 N N . TYR B 1 232 ? 3.26 0.903 11.477 1 93.75 232 TYR B N 1
ATOM 3900 C CA . TYR B 1 232 ? 2.713 -0.449 11.461 1 93.75 232 TYR B CA 1
ATOM 3901 C C . TYR B 1 232 ? 1.538 -0.571 12.422 1 93.75 232 TYR B C 1
ATOM 3903 O O . TYR B 1 232 ? 0.501 -1.143 12.078 1 93.75 232 TYR B O 1
ATOM 3911 N N . THR B 1 233 ? 1.727 -0.065 13.578 1 96.12 233 THR B N 1
ATOM 3912 C CA . THR B 1 233 ? 0.697 -0.14 14.609 1 96.12 233 THR B CA 1
ATOM 3913 C C . THR B 1 233 ? -0.56 0.608 14.172 1 96.12 233 THR B C 1
ATOM 3915 O O . THR B 1 233 ? -1.671 0.088 14.289 1 96.12 233 THR B O 1
ATOM 3918 N N . VAL B 1 234 ? -0.391 1.786 13.633 1 98.19 234 VAL B N 1
ATOM 3919 C CA . VAL B 1 234 ? -1.521 2.6 13.195 1 98.19 234 VAL B CA 1
ATOM 3920 C C . VAL B 1 234 ? -2.242 1.905 12.039 1 98.19 234 VAL B C 1
ATOM 3922 O O . VAL B 1 234 ? -3.465 1.754 12.07 1 98.19 234 VAL B O 1
ATOM 3925 N N . ALA B 1 235 ? -1.521 1.444 11.078 1 96.75 235 ALA B N 1
ATOM 3926 C CA . ALA B 1 235 ? -2.107 0.763 9.922 1 96.75 235 ALA B CA 1
ATOM 3927 C C . ALA B 1 235 ? -2.836 -0.508 10.352 1 96.75 235 ALA B C 1
ATOM 3929 O O . ALA B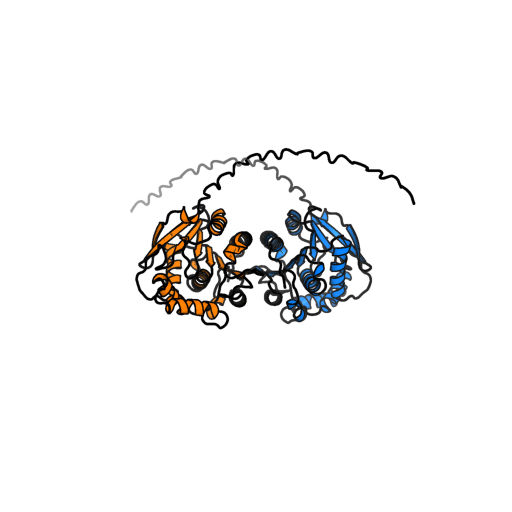 1 235 ? -3.918 -0.811 9.844 1 96.75 235 ALA B O 1
ATOM 3930 N N . GLY B 1 236 ? -2.221 -1.214 11.266 1 92.94 236 GLY B N 1
ATOM 3931 C CA . GLY B 1 236 ? -2.816 -2.451 11.742 1 92.94 236 GLY B CA 1
ATOM 3932 C C . GLY B 1 236 ? -4.09 -2.232 12.539 1 92.94 236 GLY B C 1
ATOM 3933 O O . GLY B 1 236 ? -4.957 -3.109 12.586 1 92.94 236 GLY B O 1
ATOM 3934 N N . ALA B 1 237 ? -4.238 -1.08 13.133 1 96 237 ALA B N 1
ATOM 3935 C CA . ALA B 1 237 ? -5.383 -0.786 13.992 1 96 237 ALA B CA 1
ATOM 3936 C C . ALA B 1 237 ? -6.562 -0.263 13.172 1 96 237 ALA B C 1
ATOM 3938 O O . ALA B 1 237 ? -7.703 -0.281 13.641 1 96 237 ALA B O 1
ATOM 3939 N N . ILE B 1 238 ? -6.285 0.274 11.984 1 95.56 238 ILE B N 1
ATOM 3940 C CA . ILE B 1 238 ? -7.34 0.805 11.125 1 95.56 238 ILE B CA 1
ATOM 3941 C C . ILE B 1 238 ? -7.785 -0.267 10.141 1 95.56 238 ILE B C 1
ATOM 3943 O O . ILE B 1 238 ? -7.008 -0.695 9.281 1 95.56 238 ILE B O 1
ATOM 3947 N N . ASN B 1 239 ? -9.016 -0.631 10.242 1 88.75 239 ASN B N 1
ATOM 3948 C CA . ASN B 1 239 ? -9.531 -1.68 9.367 1 88.75 239 ASN B CA 1
ATOM 3949 C C . ASN B 1 239 ? -9.43 -1.284 7.895 1 88.75 239 ASN B C 1
ATOM 3951 O O . ASN B 1 239 ? -9.914 -0.225 7.496 1 88.75 239 ASN B O 1
ATOM 3955 N N . GLY B 1 240 ? -8.656 -2.156 7.141 1 90.62 240 GLY B N 1
ATOM 3956 C CA . GLY B 1 240 ? -8.609 -1.945 5.703 1 90.62 240 GLY B CA 1
ATOM 3957 C C . GLY B 1 240 ? -7.566 -0.926 5.285 1 90.62 240 GLY B C 1
ATOM 3958 O O . GLY B 1 240 ? -7.473 -0.57 4.109 1 90.62 240 GLY B O 1
ATOM 3959 N N . ALA B 1 241 ? -6.77 -0.491 6.219 1 95.12 241 ALA B N 1
ATOM 3960 C CA . ALA B 1 241 ? -5.762 0.508 5.871 1 95.12 241 ALA B CA 1
ATOM 3961 C C . ALA B 1 241 ? -4.73 -0.066 4.91 1 95.12 241 ALA B C 1
ATOM 3963 O O . ALA B 1 241 ? -4.312 -1.219 5.051 1 95.12 241 ALA B O 1
ATOM 3964 N N . TRP B 1 242 ? -4.41 0.755 3.895 1 95.94 242 TRP B N 1
ATOM 3965 C CA . TRP B 1 242 ? -3.205 0.486 3.119 1 95.94 242 TRP B CA 1
ATOM 3966 C C . TRP B 1 242 ? -1.956 0.9 3.891 1 95.94 242 TRP B C 1
ATOM 3968 O O . TRP B 1 242 ? -1.987 1.857 4.668 1 95.94 242 TRP B O 1
ATOM 3978 N N . PHE B 1 243 ? -0.88 0.156 3.697 1 96.06 243 PHE B N 1
ATOM 3979 C CA . PHE B 1 243 ? 0.373 0.488 4.367 1 96.06 243 PHE B CA 1
ATOM 3980 C C . PHE B 1 243 ? 1.545 0.394 3.396 1 96.06 243 PHE B C 1
ATOM 3982 O O . PHE B 1 243 ? 1.758 -0.646 2.771 1 96.06 243 PHE B O 1
ATOM 3989 N N . THR B 1 244 ? 2.299 1.527 3.328 1 94.69 244 THR B N 1
ATOM 3990 C CA . THR B 1 244 ? 3.424 1.591 2.402 1 94.69 244 THR B CA 1
ATOM 3991 C C . THR B 1 244 ? 4.66 2.162 3.09 1 94.69 244 THR B C 1
ATOM 3993 O O . THR B 1 244 ? 4.832 3.381 3.158 1 94.69 244 THR B O 1
ATOM 3996 N N . PRO B 1 245 ? 5.535 1.274 3.551 1 93.94 245 PRO B N 1
ATOM 3997 C CA . PRO B 1 245 ? 6.836 1.728 4.047 1 93.94 245 PRO B CA 1
ATOM 3998 C C . PRO B 1 245 ? 7.82 2.043 2.92 1 93.94 245 PRO B C 1
ATOM 4000 O O . PRO B 1 245 ? 7.812 1.375 1.883 1 93.94 245 PRO B O 1
ATOM 4003 N N . PHE B 1 246 ? 8.562 3.053 3.076 1 93 246 PHE B N 1
ATOM 4004 C CA . PHE B 1 246 ? 9.641 3.387 2.158 1 93 246 PHE B CA 1
ATOM 4005 C C . PHE B 1 246 ? 11 3.127 2.803 1 93 246 PHE B C 1
ATOM 4007 O O . PHE B 1 246 ? 11.406 3.846 3.717 1 93 246 PHE B O 1
ATOM 4014 N N . ILE B 1 247 ? 11.688 2.117 2.299 1 88.88 247 ILE B N 1
ATOM 4015 C CA . ILE B 1 247 ? 12.953 1.659 2.867 1 88.88 247 ILE B CA 1
ATOM 4016 C C . ILE B 1 247 ? 14.023 2.729 2.674 1 88.88 247 ILE B C 1
ATOM 4018 O O . ILE B 1 247 ? 14.219 3.227 1.562 1 88.88 247 ILE B O 1
ATOM 4022 N N . GLY B 1 248 ? 14.672 3.074 3.744 1 89.44 248 GLY B N 1
ATOM 4023 C CA . GLY B 1 248 ? 15.789 4.004 3.691 1 89.44 248 GLY B CA 1
ATOM 4024 C C . GLY B 1 248 ? 15.367 5.449 3.863 1 89.44 248 GLY B C 1
ATOM 4025 O O . GLY B 1 248 ? 16.203 6.316 4.145 1 89.44 248 GLY B O 1
ATOM 4026 N N . ALA B 1 249 ? 14.094 5.727 3.664 1 92.56 249 ALA B N 1
ATOM 4027 C CA . ALA B 1 249 ? 13.609 7.098 3.838 1 92.56 249 ALA B CA 1
ATOM 4028 C C . ALA B 1 249 ? 13.461 7.441 5.316 1 92.56 249 ALA B C 1
ATOM 4030 O O . ALA B 1 249 ? 13.336 6.547 6.16 1 92.56 249 ALA B O 1
ATOM 4031 N N . ASP B 1 250 ? 13.523 8.711 5.582 1 95.25 250 ASP B N 1
ATOM 4032 C CA . ASP B 1 250 ? 13.391 9.156 6.965 1 95.25 250 ASP B CA 1
ATOM 4033 C C . ASP B 1 250 ? 12.086 9.922 7.172 1 95.25 250 ASP B C 1
ATOM 4035 O O . ASP B 1 250 ? 11.078 9.641 6.516 1 95.25 250 ASP B O 1
ATOM 4039 N N . HIS B 1 251 ? 12.062 10.82 8.203 1 96.94 251 HIS B N 1
ATOM 4040 C CA . HIS B 1 251 ? 10.859 11.547 8.609 1 96.94 251 HIS B CA 1
ATOM 4041 C C . HIS B 1 251 ? 10.352 12.438 7.488 1 96.94 251 HIS B C 1
ATOM 4043 O O . HIS B 1 251 ? 9.18 12.82 7.477 1 96.94 251 HIS B O 1
ATOM 4049 N N . SER B 1 252 ? 11.234 12.789 6.551 1 96.31 252 SER B N 1
ATOM 4050 C CA . SER B 1 252 ? 10.914 13.695 5.457 1 96.31 252 SER B CA 1
ATOM 4051 C C . SER B 1 252 ? 10.516 12.938 4.199 1 96.31 252 SER B C 1
ATOM 4053 O O . SER B 1 252 ? 10.648 13.445 3.086 1 96.31 252 SER B O 1
ATOM 4055 N N . VAL B 1 253 ? 9.977 11.758 4.387 1 94.25 253 VAL B N 1
ATOM 4056 C CA . VAL B 1 253 ? 9.688 10.82 3.309 1 94.25 253 VAL B CA 1
ATOM 4057 C C . VAL B 1 253 ? 8.773 11.477 2.277 1 94.25 253 VAL B C 1
ATOM 4059 O O . VAL B 1 253 ? 8.953 11.297 1.071 1 94.25 253 VAL B O 1
ATOM 4062 N N . PRO B 1 254 ? 7.75 12.297 2.561 1 93.69 254 PRO B N 1
ATOM 4063 C CA . PRO B 1 254 ? 6.91 12.867 1.504 1 93.69 254 PRO B CA 1
ATOM 4064 C C . PRO B 1 254 ? 7.676 13.82 0.594 1 93.69 254 PRO B C 1
ATOM 4066 O O . PRO B 1 254 ? 7.297 14.016 -0.564 1 93.69 254 PRO B O 1
ATOM 4069 N N . TYR B 1 255 ? 8.742 14.406 1.104 1 93.94 255 TYR B N 1
ATOM 4070 C CA . TYR B 1 255 ? 9.539 15.328 0.309 1 93.94 255 TYR B CA 1
ATOM 4071 C C . TYR B 1 255 ? 10.586 14.586 -0.503 1 93.94 255 TYR B C 1
ATOM 4073 O O . TYR B 1 255 ? 10.805 14.891 -1.68 1 93.94 255 TYR B O 1
ATOM 4081 N N . GLU B 1 256 ? 11.172 13.617 0.125 1 91.25 256 GLU B N 1
ATOM 4082 C CA . GLU B 1 256 ? 12.234 12.844 -0.511 1 91.25 256 GLU B CA 1
ATOM 4083 C C . GLU B 1 256 ? 11.68 11.953 -1.615 1 91.25 256 GLU B C 1
ATOM 4085 O O . GLU B 1 256 ? 12.32 11.758 -2.648 1 91.25 256 GLU B O 1
ATOM 4090 N N . MET B 1 257 ? 10.523 11.477 -1.331 1 92.94 257 MET B N 1
ATOM 4091 C CA . MET B 1 257 ? 9.953 10.469 -2.227 1 92.94 257 MET B CA 1
ATOM 4092 C C . MET B 1 257 ? 8.672 10.984 -2.879 1 92.94 257 MET B C 1
ATOM 4094 O O . MET B 1 257 ? 7.742 10.211 -3.117 1 92.94 257 MET B O 1
ATOM 4098 N N . LYS B 1 258 ? 8.602 12.266 -3.143 1 95.06 258 LYS B N 1
ATOM 4099 C CA . LYS B 1 258 ? 7.371 12.883 -3.625 1 95.06 258 LYS B CA 1
ATOM 4100 C C . LYS B 1 258 ? 6.961 12.305 -4.977 1 95.06 258 LYS B C 1
ATOM 4102 O O . LYS B 1 258 ? 5.77 12.172 -5.262 1 95.06 258 LYS B O 1
ATOM 4107 N N . GLU B 1 259 ? 7.895 11.93 -5.848 1 93.31 259 GLU B N 1
ATOM 4108 C CA . GLU B 1 259 ? 7.598 11.406 -7.18 1 93.31 259 GLU B CA 1
ATOM 4109 C C . GLU B 1 259 ? 6.949 10.023 -7.098 1 93.31 259 GLU B C 1
ATOM 4111 O O . GLU B 1 259 ? 6.277 9.594 -8.039 1 93.31 259 GLU B O 1
ATOM 4116 N N . GLU B 1 260 ? 7.141 9.32 -6.004 1 92.44 260 GLU B N 1
ATOM 4117 C CA . GLU B 1 260 ? 6.527 8.016 -5.777 1 92.44 260 GLU B CA 1
ATOM 4118 C C . GLU B 1 260 ? 5.266 8.141 -4.926 1 92.44 260 GLU B C 1
ATOM 4120 O O . GLU B 1 260 ? 4.266 7.461 -5.188 1 92.44 260 GLU B O 1
ATOM 4125 N N . ILE B 1 261 ? 5.301 8.992 -4.008 1 95.69 261 ILE B N 1
ATOM 4126 C CA . ILE B 1 261 ? 4.246 9.07 -3.004 1 95.69 261 ILE B CA 1
ATOM 4127 C C . ILE B 1 261 ? 3.002 9.711 -3.613 1 95.69 261 ILE B C 1
ATOM 4129 O O . ILE B 1 261 ? 1.881 9.258 -3.381 1 95.69 261 ILE B O 1
ATOM 4133 N N . VAL B 1 262 ? 3.162 10.781 -4.383 1 97.31 262 VAL B N 1
ATOM 4134 C CA . VAL B 1 262 ? 1.988 11.492 -4.879 1 97.31 262 VAL B CA 1
ATOM 4135 C C . VAL B 1 262 ? 1.191 10.586 -5.816 1 97.31 262 VAL B C 1
ATOM 4137 O O . VAL B 1 262 ? -0.025 10.445 -5.668 1 97.31 262 VAL B O 1
ATOM 4140 N N . PRO B 1 263 ? 1.854 9.891 -6.758 1 95.25 263 PRO B N 1
ATOM 4141 C CA . PRO B 1 263 ? 1.087 8.945 -7.574 1 95.25 263 PRO B CA 1
ATOM 4142 C C . PRO B 1 263 ? 0.446 7.836 -6.742 1 95.25 263 PRO B C 1
ATOM 4144 O O . PRO B 1 263 ? -0.652 7.375 -7.062 1 95.25 263 PRO B O 1
ATOM 4147 N N . LEU B 1 264 ? 1.059 7.359 -5.746 1 94.75 264 LEU B N 1
ATOM 4148 C CA . LEU B 1 264 ? 0.493 6.352 -4.855 1 94.75 264 LEU B CA 1
ATOM 4149 C C . LEU B 1 264 ? -0.764 6.875 -4.168 1 94.75 264 LEU B C 1
ATOM 4151 O O . LEU B 1 264 ? -1.791 6.195 -4.141 1 94.75 264 LEU B O 1
ATOM 4155 N N . VAL B 1 265 ? -0.677 8.055 -3.635 1 97.38 265 VAL B N 1
ATOM 4156 C CA . VAL B 1 265 ? -1.814 8.664 -2.959 1 97.38 265 VAL B CA 1
ATOM 4157 C C . VAL B 1 265 ? -2.963 8.859 -3.947 1 97.38 265 VAL B C 1
ATOM 4159 O O . VAL B 1 265 ? -4.121 8.602 -3.617 1 97.38 265 VAL B O 1
ATOM 4162 N N . ASP B 1 266 ? -2.619 9.305 -5.141 1 96.38 266 ASP B N 1
ATOM 4163 C CA . ASP B 1 266 ? -3.631 9.484 -6.176 1 96.38 266 ASP B CA 1
ATOM 4164 C C . ASP B 1 266 ? -4.34 8.164 -6.484 1 96.38 266 ASP B C 1
ATOM 4166 O O . ASP B 1 266 ? -5.57 8.117 -6.551 1 96.38 266 ASP B O 1
ATOM 4170 N N . LEU B 1 267 ? -3.545 7.18 -6.691 1 93.56 267 LEU B N 1
ATOM 4171 C CA . LEU B 1 267 ? -4.109 5.859 -6.961 1 93.56 267 LEU B CA 1
ATOM 4172 C C . LEU B 1 267 ? -5.016 5.414 -5.82 1 93.56 267 LEU B C 1
ATOM 4174 O O . LEU B 1 267 ? -6.117 4.91 -6.059 1 93.56 267 LEU B O 1
ATOM 4178 N N . PHE B 1 268 ? -4.602 5.543 -4.613 1 95.38 268 PHE B N 1
ATOM 4179 C CA . PHE B 1 268 ? -5.383 5.172 -3.438 1 95.38 268 PHE B CA 1
ATOM 4180 C C . PHE B 1 268 ? -6.684 5.965 -3.383 1 95.38 268 PHE B C 1
ATOM 4182 O O . PHE B 1 268 ? -7.754 5.395 -3.146 1 95.38 268 PHE B O 1
ATOM 4189 N N . PHE B 1 269 ? -6.562 7.273 -3.578 1 95.56 269 PHE B N 1
ATOM 4190 C CA . PHE B 1 269 ? -7.723 8.148 -3.486 1 95.56 269 PHE B CA 1
ATOM 4191 C C . PHE B 1 269 ? -8.734 7.82 -4.574 1 95.56 269 PHE B C 1
ATOM 4193 O O . PHE B 1 269 ? -9.945 7.98 -4.375 1 95.56 269 PHE B O 1
ATOM 4200 N N . GLN B 1 270 ? -8.305 7.359 -5.703 1 90.19 270 GLN B N 1
ATOM 4201 C CA . GLN B 1 270 ? -9.195 7.086 -6.824 1 90.19 270 GLN B CA 1
ATOM 4202 C C . GLN B 1 270 ? -9.773 5.676 -6.73 1 90.19 270 GLN B C 1
ATOM 4204 O O . GLN B 1 270 ? -10.719 5.34 -7.453 1 90.19 270 GLN B O 1
ATOM 4209 N N . ASN B 1 271 ? -9.07 4.852 -5.938 1 81.75 271 ASN B N 1
ATOM 4210 C CA . ASN B 1 271 ? -9.586 3.496 -5.773 1 81.75 271 ASN B CA 1
ATOM 4211 C C . ASN B 1 271 ? -11.047 3.5 -5.34 1 81.75 271 ASN B C 1
ATOM 4213 O O . ASN B 1 271 ? -11.453 4.301 -4.496 1 81.75 271 ASN B O 1
ATOM 4217 N N . SER B 1 272 ? -11.859 2.742 -6.027 1 66.5 272 SER B N 1
ATOM 4218 C CA . SER B 1 272 ? -13.312 2.75 -5.859 1 66.5 272 SER B CA 1
ATOM 4219 C C . SER B 1 272 ? -13.719 2.062 -4.562 1 66.5 272 SER B C 1
ATOM 4221 O O . SER B 1 272 ? -14.875 2.16 -4.141 1 66.5 272 SER B O 1
ATOM 4223 N N . GLU B 1 273 ? -12.867 1.345 -3.951 1 60.62 273 GLU B N 1
ATOM 4224 C CA . GLU B 1 273 ? -13.359 0.525 -2.85 1 60.62 273 GLU B CA 1
ATOM 4225 C C . GLU B 1 273 ? -13.82 1.393 -1.68 1 60.62 273 GLU B C 1
ATOM 4227 O O . GLU B 1 273 ? -13.172 2.387 -1.348 1 60.62 273 GLU B O 1
ATOM 4232 N N . VAL B 1 274 ? -15.227 1.363 -1.49 1 51.22 274 VAL B N 1
ATOM 4233 C CA . VAL B 1 274 ? -15.758 2.055 -0.322 1 51.22 274 VAL B CA 1
ATOM 4234 C C . VAL B 1 274 ? -15.898 1.073 0.84 1 51.22 274 VAL B C 1
ATOM 4236 O O . VAL B 1 274 ? -16.375 -0.052 0.659 1 51.22 274 VAL B O 1
ATOM 4239 N N . TYR B 1 275 ? -14.992 1.195 1.907 1 50 275 TYR B N 1
ATOM 4240 C CA . TYR B 1 275 ? -15.305 0.466 3.131 1 50 275 TYR B CA 1
ATOM 4241 C C . TYR B 1 275 ? -16.781 0.59 3.48 1 50 275 TYR B C 1
ATOM 4243 O O . TYR B 1 275 ? -17.344 1.691 3.475 1 50 275 TYR B O 1
ATOM 4251 N N . THR B 1 276 ? -17.578 -0.352 3.066 1 45.53 276 THR B N 1
ATOM 4252 C CA . THR B 1 276 ? -18.891 -0.318 3.703 1 45.53 276 THR B CA 1
ATOM 4253 C C . THR B 1 276 ? -18.891 -1.113 5.004 1 45.53 276 THR B C 1
ATOM 4255 O O . THR B 1 276 ? -18.516 -2.287 5.02 1 45.53 276 THR B O 1
ATOM 4258 N N . PRO B 1 277 ? -19.031 -0.499 6.168 1 43.19 277 PRO B N 1
ATOM 4259 C CA . PRO B 1 277 ? -19.172 -1.272 7.402 1 43.19 277 PRO B CA 1
ATOM 4260 C C . PRO B 1 277 ? -20.172 -2.424 7.258 1 43.19 277 PRO B C 1
ATOM 4262 O O . PRO B 1 277 ? -21.109 -2.34 6.461 1 43.19 277 PRO B O 1
#